Protein AF-A0A371HDY9-F1 (afdb_monomer_lite)

pLDDT: mean 72.33, std 21.99, range [23.41, 97.62]

InterPro domains:
  IPR000073 Alpha/beta hydrolase fold-1 [PF00561] (191-427)
  IPR000073 Alpha/beta hydrolase fold-1 [PF00561] (435-563)
  IPR029058 Alpha/Beta hydrolase fold [G3DSA:3.40.50.1820] (15-157)
  IPR029058 Alpha/Beta hydrolase fold [G3DSA:3.40.50.1820] (188-429)
  IPR029058 Alpha/Beta hydrolase fold [G3DSA:3.40.50.1820] (430-645)
  IPR029058 Alpha/Beta hydrolase fold [SSF53474] (188-427)
  IPR029058 Alpha/Beta hydrolase fold [SSF53474] (428-645)
  IPR045889 Methylesterase/Alpha-hydroxynitrile lyase [PTHR10992] (190-429)

Structure (mmCIF, N/CA/C/O backbone):
data_AF-A0A371HDY9-F1
#
_entry.id   AF-A0A371HDY9-F1
#
loop_
_atom_site.group_PDB
_atom_site.id
_atom_site.type_symbol
_atom_site.label_atom_id
_atom_site.label_alt_id
_atom_site.label_comp_id
_atom_site.label_asym_id
_atom_site.label_entity_id
_atom_site.label_seq_id
_atom_site.pdbx_PDB_ins_code
_atom_site.Cartn_x
_atom_site.Cartn_y
_atom_site.Cartn_z
_atom_site.occupancy
_atom_site.B_iso_or_equiv
_atom_site.auth_seq_id
_atom_site.auth_comp_id
_atom_site.auth_asym_id
_atom_site.auth_atom_id
_atom_site.pdbx_PDB_model_num
ATOM 1 N N . MET A 1 1 ? 12.191 76.074 -16.822 1.00 32.56 1 MET A N 1
ATOM 2 C CA . MET A 1 1 ? 11.056 76.038 -17.768 1.00 32.56 1 MET A CA 1
ATOM 3 C C . MET A 1 1 ? 11.121 74.736 -18.553 1.00 32.56 1 MET A C 1
ATOM 5 O O . MET A 1 1 ? 12.208 74.405 -18.995 1.00 32.56 1 MET A O 1
ATOM 9 N N . SER A 1 2 ? 9.981 74.029 -18.616 1.00 28.22 2 SER A N 1
ATOM 10 C CA . SER A 1 2 ? 9.530 73.026 -19.616 1.00 28.22 2 SER A CA 1
ATOM 11 C C . SER A 1 2 ? 10.531 71.979 -20.138 1.00 28.22 2 SER A C 1
ATOM 13 O O . SER A 1 2 ? 11.488 72.311 -20.821 1.00 28.22 2 SER A O 1
ATOM 15 N N . GLN A 1 3 ? 10.365 70.707 -19.762 1.00 31.72 3 GLN A N 1
ATOM 16 C CA . GLN A 1 3 ? 9.577 69.667 -20.465 1.00 31.72 3 GLN A CA 1
ATOM 17 C C . GLN A 1 3 ? 10.188 69.173 -21.790 1.00 31.72 3 GLN A C 1
ATOM 19 O O . GLN A 1 3 ? 10.302 69.917 -22.754 1.00 31.72 3 GLN A O 1
ATOM 24 N N . GLY A 1 4 ? 10.454 67.865 -21.839 1.00 26.14 4 GLY A N 1
ATOM 25 C CA . GLY A 1 4 ? 10.666 67.083 -23.056 1.00 26.14 4 GLY A CA 1
ATOM 26 C C . GLY A 1 4 ? 10.401 65.612 -22.743 1.00 26.14 4 GLY A C 1
ATOM 27 O O . GLY A 1 4 ? 11.237 64.952 -22.133 1.00 26.14 4 GLY A O 1
ATOM 28 N N . GLY A 1 5 ? 9.192 65.143 -23.058 1.00 25.73 5 GLY A N 1
ATOM 29 C CA . GLY A 1 5 ? 8.731 63.777 -22.824 1.00 25.73 5 GLY A CA 1
ATOM 30 C C . GLY A 1 5 ? 8.851 62.863 -24.049 1.00 25.73 5 GLY A C 1
ATOM 31 O O . GLY A 1 5 ? 8.911 63.328 -25.181 1.00 25.73 5 GLY A O 1
ATOM 32 N N . SER A 1 6 ? 8.807 61.560 -23.743 1.00 30.53 6 SER A N 1
ATOM 33 C CA . SER A 1 6 ? 8.336 60.409 -24.536 1.00 30.53 6 SER A CA 1
ATOM 34 C C . SER A 1 6 ? 8.918 60.137 -25.932 1.00 30.53 6 SER A C 1
ATOM 36 O O . SER A 1 6 ? 8.623 60.860 -26.879 1.00 30.53 6 SER A O 1
ATOM 38 N N . ARG A 1 7 ? 9.559 58.965 -26.073 1.00 25.50 7 ARG A N 1
ATOM 39 C CA . ARG A 1 7 ? 9.168 57.884 -27.009 1.00 25.50 7 ARG A CA 1
ATOM 40 C C . ARG A 1 7 ? 10.034 56.637 -26.766 1.00 25.50 7 ARG A C 1
ATOM 42 O O . ARG A 1 7 ? 11.170 56.563 -27.217 1.00 25.50 7 ARG A O 1
ATOM 49 N N . GLU A 1 8 ? 9.487 55.669 -26.030 1.00 26.86 8 GLU A N 1
ATOM 50 C CA . GLU A 1 8 ? 9.862 54.258 -26.175 1.00 26.86 8 GLU A CA 1
ATOM 51 C C . GLU A 1 8 ? 9.073 53.727 -27.376 1.00 26.86 8 GLU A C 1
ATOM 53 O O . GLU A 1 8 ? 7.891 53.405 -27.254 1.00 26.86 8 GLU A O 1
ATOM 58 N N . ASP A 1 9 ? 9.704 53.709 -28.550 1.00 25.56 9 ASP A N 1
ATOM 59 C CA . ASP A 1 9 ? 9.145 53.042 -29.721 1.00 25.56 9 ASP A CA 1
ATOM 60 C C . ASP A 1 9 ? 9.460 51.541 -29.668 1.00 25.56 9 ASP A C 1
ATOM 62 O O . ASP A 1 9 ? 10.585 51.087 -29.456 1.00 25.56 9 ASP A O 1
ATOM 66 N N . SER A 1 10 ? 8.387 50.782 -29.846 1.00 30.30 10 SER A N 1
ATOM 67 C CA . SER A 1 10 ? 8.260 49.335 -29.855 1.00 30.30 10 SER A CA 1
ATOM 68 C C . SER A 1 10 ? 9.140 48.626 -30.891 1.00 30.30 10 SER A C 1
ATOM 70 O O . SER A 1 10 ? 9.055 48.923 -32.082 1.00 30.30 10 SER A O 1
ATOM 72 N N . VAL A 1 11 ? 9.829 47.560 -30.471 1.00 27.39 11 VAL A N 1
ATOM 73 C CA . VAL A 1 11 ? 10.265 46.465 -31.357 1.00 27.39 11 VAL A CA 1
ATOM 74 C C . VAL A 1 11 ? 9.609 45.167 -30.875 1.00 27.39 11 VAL A C 1
ATOM 76 O O . VAL A 1 11 ? 10.243 44.285 -30.309 1.00 27.39 11 VAL A O 1
ATOM 79 N N . LEU A 1 12 ? 8.291 45.067 -31.065 1.00 29.50 12 LEU A N 1
ATOM 80 C CA . LEU A 1 12 ? 7.568 43.793 -31.047 1.00 29.50 12 LEU A CA 1
ATOM 81 C C . LEU A 1 12 ? 7.334 43.371 -32.499 1.00 29.50 12 LEU A C 1
ATOM 83 O O . LEU A 1 12 ? 6.313 43.691 -33.108 1.00 29.50 12 LEU A O 1
ATOM 87 N N . GLY A 1 13 ? 8.311 42.664 -33.067 1.00 25.36 13 GLY A N 1
ATOM 88 C CA . GLY A 1 13 ? 8.113 41.910 -34.301 1.00 25.36 13 GLY A CA 1
ATOM 89 C C . GLY A 1 13 ? 7.159 40.744 -34.037 1.00 25.36 13 GLY A C 1
ATOM 90 O O . GLY A 1 13 ? 7.421 39.908 -33.176 1.00 25.36 13 GLY A O 1
ATOM 91 N N . ARG A 1 14 ? 6.032 40.707 -34.757 1.00 28.30 14 ARG A N 1
ATOM 92 C CA . ARG A 1 14 ? 5.052 39.610 -34.726 1.00 28.30 14 ARG A CA 1
ATOM 93 C C . ARG A 1 14 ? 5.725 38.297 -35.144 1.00 28.30 14 ARG A C 1
ATOM 95 O O . ARG A 1 14 ? 6.204 38.199 -36.269 1.00 28.30 14 ARG A O 1
ATOM 102 N N . LEU A 1 15 ? 5.700 37.288 -34.274 1.00 28.77 15 LEU A N 1
ATOM 103 C CA . LEU A 1 15 ? 6.049 35.905 -34.612 1.00 28.77 15 LEU A CA 1
ATOM 104 C C . LEU A 1 15 ? 4.766 35.098 -34.863 1.00 28.77 15 LEU A C 1
ATOM 106 O O . LEU A 1 15 ? 3.784 35.223 -34.133 1.00 28.77 15 LEU A O 1
ATOM 110 N N . SER A 1 16 ? 4.769 34.304 -35.932 1.00 24.91 16 SER A N 1
ATOM 111 C CA . SER A 1 16 ? 3.681 33.423 -36.363 1.00 24.91 16 SER A CA 1
ATOM 112 C C . SER A 1 16 ? 3.573 32.163 -35.481 1.00 24.91 16 SER A C 1
ATOM 114 O O . SER A 1 16 ? 4.582 31.685 -34.958 1.00 24.91 16 SER A O 1
ATOM 116 N N . PRO A 1 17 ? 2.369 31.580 -35.310 1.00 27.88 17 PRO A N 1
ATOM 117 C CA . PRO A 1 17 ? 2.188 30.397 -34.477 1.00 27.88 17 PRO A CA 1
ATOM 118 C C . PRO A 1 17 ? 2.701 29.160 -35.224 1.00 27.88 17 PRO A C 1
ATOM 120 O O . PRO A 1 17 ? 2.067 28.690 -36.166 1.00 27.88 17 PRO A O 1
ATOM 123 N N . GLY A 1 18 ? 3.868 28.644 -34.826 1.00 28.34 18 GLY A N 1
ATOM 124 C CA . GLY A 1 18 ? 4.423 27.432 -35.442 1.00 28.34 18 GLY A CA 1
ATOM 125 C C . GLY A 1 18 ? 5.885 27.079 -35.155 1.00 28.34 18 GLY A C 1
ATOM 126 O O . GLY A 1 18 ? 6.317 26.011 -35.576 1.00 28.34 18 GLY A O 1
ATOM 127 N N . GLN A 1 19 ? 6.658 27.900 -34.439 1.00 26.42 19 GLN A N 1
ATOM 128 C CA . GLN A 1 19 ? 8.048 27.578 -34.087 1.00 26.42 19 GLN A CA 1
ATOM 129 C C . GLN A 1 19 ? 8.358 28.016 -32.651 1.00 26.42 19 GLN A C 1
ATOM 131 O O . GLN A 1 19 ? 8.413 29.206 -32.368 1.00 26.42 19 GLN A O 1
ATOM 136 N N . PHE A 1 20 ? 8.600 27.060 -31.753 1.00 25.06 20 PHE A N 1
ATOM 137 C CA . PHE A 1 20 ? 9.231 27.316 -30.456 1.00 25.06 20 PHE A CA 1
ATOM 138 C C . PHE A 1 20 ? 10.415 26.361 -30.296 1.00 25.06 20 PHE A C 1
ATOM 140 O O . PHE A 1 20 ? 10.247 25.182 -29.994 1.00 25.06 20 PHE A O 1
ATOM 147 N N . TRP A 1 21 ? 11.614 26.889 -30.542 1.00 24.66 21 TRP A N 1
ATOM 148 C CA . TRP A 1 21 ? 12.887 26.316 -30.111 1.00 24.66 21 TRP A CA 1
ATOM 149 C C . TRP A 1 21 ? 13.382 27.114 -28.905 1.00 24.66 21 TRP A C 1
ATOM 151 O O . TRP A 1 21 ? 13.125 28.313 -28.813 1.00 24.66 21 TRP A O 1
ATOM 161 N N . GLY A 1 22 ? 14.061 26.437 -27.977 1.00 26.69 22 GLY A N 1
ATOM 162 C CA . GLY A 1 22 ? 14.585 27.037 -26.756 1.00 26.69 22 GLY A CA 1
ATOM 163 C C . GLY A 1 22 ? 15.480 28.241 -27.037 1.00 26.69 22 GLY A C 1
ATOM 164 O O . GLY A 1 22 ? 16.452 28.144 -27.783 1.00 26.69 22 GLY A O 1
ATOM 165 N N . THR A 1 23 ? 15.166 29.360 -26.396 1.00 23.91 23 THR A N 1
ATOM 166 C CA . THR A 1 23 ? 16.045 30.525 -26.346 1.00 23.91 23 THR A CA 1
ATOM 167 C C . THR A 1 23 ? 16.699 30.574 -24.974 1.00 23.91 23 THR A C 1
ATOM 169 O O . THR A 1 23 ? 16.024 30.694 -23.952 1.00 23.91 23 THR A O 1
ATOM 172 N N . THR A 1 24 ? 18.026 30.492 -24.946 1.00 25.64 24 THR A N 1
ATOM 173 C CA . THR A 1 24 ? 18.838 30.870 -23.787 1.00 25.64 24 THR A CA 1
ATOM 174 C C . THR A 1 24 ? 18.647 32.368 -23.549 1.00 25.64 24 THR A C 1
ATOM 176 O O . THR A 1 24 ? 19.017 33.168 -24.405 1.00 25.64 24 THR A O 1
ATOM 179 N N . ILE A 1 25 ? 18.065 32.767 -22.416 1.00 25.47 25 ILE A N 1
ATOM 180 C CA . ILE A 1 25 ? 18.043 34.174 -21.992 1.00 25.47 25 ILE A CA 1
ATOM 181 C C . ILE A 1 25 ? 19.148 34.362 -20.951 1.00 25.47 25 ILE A C 1
ATOM 183 O O . ILE A 1 25 ? 19.088 33.800 -19.857 1.00 25.47 25 ILE A O 1
ATOM 187 N N . GLU A 1 26 ? 20.172 35.145 -21.291 1.00 23.80 26 GLU A N 1
ATOM 188 C CA . GLU A 1 26 ? 21.211 35.559 -20.349 1.00 23.80 26 GLU A CA 1
ATOM 189 C C . GLU A 1 26 ? 20.652 36.578 -19.344 1.00 23.80 26 GLU A C 1
ATOM 191 O O . GLU A 1 26 ? 20.355 37.717 -19.700 1.00 23.80 26 GLU A O 1
ATOM 196 N N . PHE A 1 27 ? 20.574 36.218 -18.060 1.00 24.89 27 PHE A N 1
ATOM 197 C CA . PHE A 1 27 ? 20.428 37.208 -16.991 1.00 24.89 27 PHE A CA 1
ATOM 198 C C . PHE A 1 27 ? 21.809 37.629 -16.478 1.00 24.89 27 PHE A C 1
ATOM 200 O O . PHE A 1 27 ? 22.525 36.862 -15.832 1.00 24.89 27 PHE A O 1
ATOM 207 N N . HIS A 1 28 ? 22.180 38.881 -16.739 1.00 23.41 28 HIS A N 1
ATOM 208 C CA . HIS A 1 28 ? 23.356 39.519 -16.150 1.00 23.41 28 HIS A CA 1
ATOM 209 C C . HIS A 1 28 ? 23.063 39.945 -14.700 1.00 23.41 28 HIS A C 1
ATOM 211 O O . HIS A 1 28 ? 22.724 41.094 -14.420 1.00 23.41 28 HIS A O 1
ATOM 217 N N . LEU A 1 29 ? 23.197 39.013 -13.754 1.00 26.94 29 LEU A N 1
ATOM 218 C CA . LEU A 1 29 ? 23.379 39.352 -12.341 1.00 26.94 29 LEU A CA 1
ATOM 219 C C . LEU A 1 29 ? 24.858 39.714 -12.106 1.00 26.94 29 LEU A C 1
ATOM 221 O O . LEU A 1 29 ? 25.728 39.024 -12.624 1.00 26.94 29 LEU A O 1
ATOM 225 N N . PRO A 1 30 ? 25.211 40.712 -11.276 1.00 26.45 30 PRO A N 1
ATOM 226 C CA . PRO A 1 30 ? 26.617 41.078 -11.029 1.00 26.45 30 PRO A CA 1
ATOM 227 C C . PRO A 1 30 ? 27.499 39.924 -10.501 1.00 26.45 30 PRO A C 1
ATOM 229 O O . PRO A 1 30 ? 28.721 39.974 -10.617 1.00 26.45 30 PRO A O 1
ATOM 232 N N . VAL A 1 31 ? 26.882 38.869 -9.954 1.00 31.75 31 VAL A N 1
ATOM 233 C CA . VAL A 1 31 ? 27.540 37.663 -9.421 1.00 31.75 31 VAL A CA 1
ATOM 234 C C . VAL A 1 31 ? 27.911 36.647 -10.520 1.00 31.75 31 VAL A C 1
ATOM 236 O O . VAL A 1 31 ? 28.817 35.839 -10.325 1.00 31.75 31 VAL A O 1
ATOM 239 N N . THR A 1 32 ? 27.298 36.693 -11.710 1.00 32.31 32 THR A N 1
ATOM 240 C CA . THR A 1 32 ? 27.532 35.685 -12.767 1.00 32.31 32 THR A CA 1
ATOM 241 C C . THR A 1 32 ? 28.867 35.844 -13.498 1.00 32.31 32 THR A C 1
ATOM 243 O O . THR A 1 32 ? 29.298 34.911 -14.170 1.00 32.31 32 THR A O 1
ATOM 246 N N . ARG A 1 33 ? 29.597 36.957 -13.309 1.00 29.50 33 ARG A N 1
ATOM 247 C CA . ARG A 1 33 ? 30.926 37.163 -13.922 1.00 29.50 33 ARG A CA 1
ATOM 248 C C . ARG A 1 33 ? 32.041 36.280 -13.350 1.00 29.50 33 ARG A C 1
ATOM 250 O O . ARG A 1 33 ? 33.036 36.090 -14.037 1.00 29.50 33 ARG A O 1
ATOM 257 N N . ARG A 1 34 ? 31.901 35.740 -12.129 1.00 33.84 34 ARG A N 1
ATOM 258 C CA . ARG A 1 34 ? 32.898 34.826 -11.521 1.00 33.84 34 ARG A CA 1
ATOM 259 C C . ARG A 1 34 ? 32.495 33.348 -11.533 1.00 33.84 34 ARG A C 1
ATOM 261 O O . ARG A 1 34 ? 33.323 32.512 -11.204 1.00 33.84 34 ARG A O 1
ATOM 268 N N . LEU A 1 35 ? 31.257 33.025 -11.918 1.00 35.84 35 LEU A N 1
ATOM 269 C CA . LEU A 1 35 ? 30.706 31.662 -11.855 1.00 35.84 35 LEU A CA 1
ATOM 270 C C . LEU A 1 35 ? 30.869 30.840 -13.146 1.00 35.84 35 LEU A C 1
ATOM 272 O O . LEU A 1 35 ? 30.429 29.700 -13.168 1.00 35.84 35 LEU A O 1
ATOM 276 N N . GLY A 1 36 ? 31.488 31.384 -14.202 1.00 28.81 36 GLY A N 1
ATOM 277 C CA . GLY A 1 36 ? 31.866 3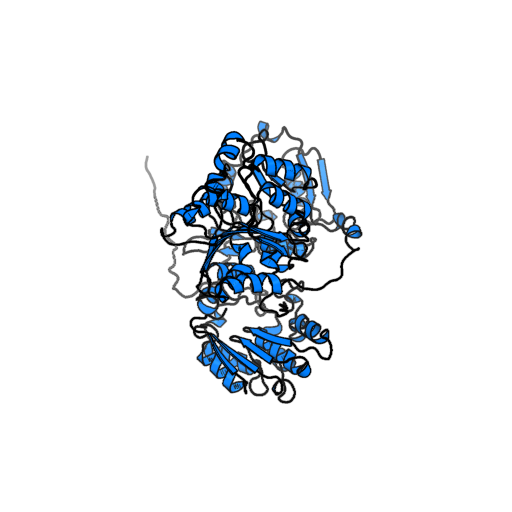0.622 -15.403 1.00 28.81 36 GLY A CA 1
ATOM 278 C C . GLY A 1 36 ? 30.731 29.805 -16.050 1.00 28.81 36 GLY A C 1
ATOM 279 O O . GLY A 1 36 ? 30.695 28.594 -15.906 1.00 28.81 36 GLY A O 1
ATOM 280 N N . SER A 1 37 ? 29.859 30.473 -16.816 1.00 31.70 37 SER A N 1
ATOM 281 C CA . SER A 1 37 ? 28.933 29.941 -17.851 1.00 31.70 37 SER A CA 1
ATOM 282 C C . SER A 1 37 ? 27.941 28.789 -17.532 1.00 31.70 37 SER A C 1
ATOM 284 O O . SER A 1 37 ? 28.303 27.690 -17.127 1.00 31.70 37 SER A O 1
ATOM 286 N N . THR A 1 38 ? 26.675 29.057 -17.909 1.00 35.19 38 THR A N 1
ATOM 287 C CA . THR A 1 38 ? 25.494 28.175 -18.112 1.00 35.19 38 THR A CA 1
ATOM 288 C C . THR A 1 38 ? 24.973 27.361 -16.918 1.00 35.19 38 THR A C 1
ATOM 290 O O . THR A 1 38 ? 25.378 26.230 -16.674 1.00 35.19 38 THR A O 1
ATOM 293 N N . LEU A 1 39 ? 23.971 27.919 -16.227 1.00 38.28 39 LEU A N 1
ATOM 294 C CA . LEU A 1 39 ? 23.053 27.168 -15.364 1.00 38.28 39 LEU A CA 1
ATOM 295 C C . LEU A 1 39 ? 22.037 26.419 -16.246 1.00 38.28 39 LEU A C 1
ATOM 297 O O . LEU A 1 39 ? 21.206 27.059 -16.887 1.00 38.28 39 LEU A O 1
ATOM 301 N N . GLU A 1 40 ? 22.057 25.085 -16.257 1.00 37.09 40 GLU A N 1
ATOM 302 C CA . GLU A 1 40 ? 20.899 24.307 -16.716 1.00 37.09 40 GLU A CA 1
ATOM 303 C C . GLU A 1 40 ? 19.769 24.452 -15.686 1.00 37.09 40 GLU A C 1
ATOM 305 O O . GLU A 1 40 ? 19.807 23.858 -14.606 1.00 37.09 40 GLU A O 1
ATOM 310 N N . GLN A 1 41 ? 18.769 25.273 -16.007 1.00 38.34 41 GLN A N 1
ATOM 311 C CA . GLN A 1 41 ? 17.537 25.408 -15.231 1.00 38.34 41 GLN A CA 1
ATOM 312 C C . GLN A 1 41 ? 16.396 24.709 -15.970 1.00 38.34 41 GLN A C 1
ATOM 314 O O . GLN A 1 41 ? 16.209 24.909 -17.169 1.00 38.34 41 GLN A O 1
ATOM 319 N N . GLN A 1 42 ? 15.612 23.905 -15.254 1.00 33.09 42 GLN A N 1
ATOM 320 C CA . GLN A 1 42 ? 14.318 23.444 -15.755 1.00 33.09 42 GLN A CA 1
ATOM 321 C C . GLN A 1 42 ? 13.266 24.501 -15.426 1.00 33.09 42 GLN A C 1
ATOM 323 O O . GLN A 1 42 ? 13.098 24.837 -14.254 1.00 33.09 42 GLN A O 1
ATOM 328 N N . TYR A 1 43 ? 12.567 25.013 -16.440 1.00 35.22 43 TYR A N 1
ATOM 329 C CA . TYR A 1 43 ? 11.436 25.923 -16.260 1.00 35.22 43 TYR A CA 1
ATOM 330 C C . TYR A 1 43 ? 10.114 25.178 -16.419 1.00 35.22 43 TYR A C 1
ATOM 332 O O . TYR A 1 43 ? 9.925 24.447 -17.390 1.00 35.22 43 TYR A O 1
ATOM 340 N N . PHE A 1 44 ? 9.174 25.421 -15.507 1.00 32.78 44 PHE A N 1
ATOM 341 C CA . PHE A 1 44 ? 7.774 25.040 -15.692 1.00 32.78 44 PHE A CA 1
ATOM 342 C C . PHE A 1 44 ? 6.986 26.289 -16.104 1.00 32.78 44 PHE A C 1
ATOM 344 O O . PHE A 1 44 ? 6.940 27.268 -15.354 1.00 32.78 44 PHE A O 1
ATOM 351 N N . ILE A 1 45 ? 6.398 26.270 -17.305 1.00 32.38 45 ILE A N 1
ATOM 352 C CA . ILE A 1 45 ? 5.508 27.328 -17.800 1.00 32.38 45 ILE A CA 1
ATOM 353 C C . ILE A 1 45 ? 4.074 26.800 -17.715 1.00 32.38 45 ILE A C 1
ATOM 355 O O . ILE A 1 45 ? 3.719 25.848 -18.406 1.00 32.38 45 ILE A O 1
ATOM 359 N N . LEU A 1 46 ? 3.265 27.419 -16.858 1.00 27.58 46 LEU A N 1
ATOM 360 C CA . LEU A 1 46 ? 1.808 27.302 -16.853 1.00 27.58 46 LEU A CA 1
ATOM 361 C C . LEU A 1 46 ? 1.276 28.632 -17.398 1.00 27.58 46 LEU A C 1
ATOM 363 O O . LEU A 1 46 ? 1.404 29.648 -16.726 1.00 27.58 46 LEU A O 1
ATOM 367 N N . ASP A 1 47 ? 0.756 28.588 -18.627 1.00 30.34 47 ASP A N 1
ATOM 368 C CA . ASP A 1 47 ? 0.158 29.679 -19.413 1.00 30.34 47 ASP A CA 1
ATOM 369 C C . ASP A 1 47 ? 1.017 30.921 -19.698 1.00 30.34 47 ASP A C 1
ATOM 371 O O . ASP A 1 47 ? 1.273 31.721 -18.811 1.00 30.34 47 ASP A O 1
ATOM 375 N N . ASN A 1 48 ? 1.365 31.099 -20.985 1.00 36.16 48 ASN A N 1
ATOM 376 C CA . ASN A 1 48 ? 1.675 32.322 -21.763 1.00 36.16 48 ASN A CA 1
ATOM 377 C C . ASN A 1 48 ? 2.274 33.588 -21.099 1.00 36.16 48 ASN A C 1
ATOM 379 O O . ASN A 1 48 ? 2.298 34.641 -21.728 1.00 36.16 48 ASN A O 1
ATOM 383 N N . ASN A 1 49 ? 2.837 33.511 -19.901 1.00 32.69 49 ASN A N 1
ATOM 384 C CA . ASN A 1 49 ? 3.588 34.557 -19.221 1.00 32.69 49 ASN A CA 1
ATOM 385 C C . ASN A 1 49 ? 4.785 33.934 -18.477 1.00 32.69 49 ASN A C 1
ATOM 387 O O . ASN A 1 49 ? 4.832 32.728 -18.248 1.00 32.69 49 ASN A O 1
ATOM 391 N N . ALA A 1 50 ? 5.781 34.777 -18.186 1.00 34.00 50 ALA A N 1
ATOM 392 C CA . ALA A 1 50 ? 7.142 34.459 -17.730 1.00 34.00 50 ALA A CA 1
ATOM 393 C C . ALA A 1 50 ? 7.296 33.243 -16.775 1.00 34.00 50 ALA A C 1
ATOM 395 O O . ALA A 1 50 ? 6.440 33.021 -15.922 1.00 34.00 50 ALA A O 1
ATOM 396 N N . PRO A 1 51 ? 8.416 32.487 -16.855 1.00 35.00 51 PRO A N 1
ATOM 397 C CA . PRO A 1 51 ? 8.607 31.244 -16.102 1.00 35.00 51 PRO A CA 1
ATOM 398 C C . PRO A 1 51 ? 8.521 31.451 -14.579 1.00 35.00 51 PRO A C 1
ATOM 400 O O . PRO A 1 51 ? 9.230 32.287 -14.021 1.00 35.00 51 PRO A O 1
ATOM 403 N N . ILE A 1 52 ? 7.669 30.662 -13.907 1.00 36.06 52 ILE A N 1
ATOM 404 C CA . ILE A 1 52 ? 7.347 30.826 -12.474 1.00 36.06 52 ILE A CA 1
ATOM 405 C C . ILE A 1 52 ? 8.132 29.847 -11.576 1.00 36.06 52 ILE A C 1
ATOM 407 O O . ILE A 1 52 ? 8.362 30.156 -10.411 1.00 36.06 52 ILE A O 1
ATOM 411 N N . LEU A 1 53 ? 8.602 28.694 -12.071 1.00 34.56 53 LEU A N 1
ATOM 412 C CA . LEU A 1 53 ? 9.365 27.716 -11.272 1.00 34.56 53 LEU A CA 1
ATOM 413 C C . LEU A 1 53 ? 10.698 27.354 -11.939 1.00 34.56 53 LEU A C 1
ATOM 415 O O . LEU A 1 53 ? 10.699 26.991 -13.114 1.00 34.56 53 LEU A O 1
ATOM 419 N N . SER A 1 54 ? 11.798 27.373 -11.171 1.00 41.41 54 SER A N 1
ATOM 420 C CA . SER A 1 54 ? 13.095 26.799 -11.558 1.00 41.41 54 SER A CA 1
ATOM 421 C C . SER A 1 54 ? 13.514 25.669 -10.607 1.00 41.41 54 SER A C 1
ATOM 423 O O . SER A 1 54 ? 13.525 25.840 -9.387 1.00 41.41 54 SER A O 1
ATOM 425 N N . SER A 1 55 ? 13.849 24.493 -11.142 1.00 43.88 55 SER A N 1
ATOM 426 C CA . SER A 1 55 ? 14.481 23.395 -10.389 1.00 43.88 55 SER A CA 1
ATOM 427 C C . SER A 1 55 ? 15.903 23.136 -10.889 1.00 43.88 55 SER A C 1
ATOM 429 O O . SER A 1 55 ? 16.243 23.419 -12.041 1.00 43.88 55 SER A O 1
ATOM 431 N N . LEU A 1 56 ? 16.749 22.608 -9.999 1.00 50.22 56 LEU A N 1
ATOM 432 C CA . LEU A 1 56 ? 18.110 22.190 -10.333 1.00 50.22 56 LEU A CA 1
ATOM 433 C C . LEU A 1 56 ? 18.059 20.849 -11.077 1.00 50.22 56 LEU A C 1
ATOM 435 O O . LEU A 1 56 ? 17.471 19.888 -10.581 1.00 50.22 56 LEU A O 1
ATOM 439 N N . GLY A 1 57 ? 18.661 20.788 -12.266 1.00 48.56 57 GLY A N 1
ATOM 440 C CA . GLY A 1 57 ? 18.684 19.580 -13.092 1.00 48.56 57 GLY A CA 1
ATOM 441 C C . GLY A 1 57 ? 19.528 18.442 -12.501 1.00 48.56 57 GLY A C 1
ATOM 442 O O . GLY A 1 57 ? 20.435 18.662 -11.700 1.00 48.56 57 GLY A O 1
ATOM 443 N N . VAL A 1 58 ? 19.269 17.207 -12.942 1.00 49.19 58 VAL A N 1
ATOM 444 C CA . VAL A 1 58 ? 19.974 15.993 -12.470 1.00 49.19 58 VAL A CA 1
ATOM 445 C C . VAL A 1 58 ? 21.479 16.068 -12.710 1.00 49.19 58 VAL A C 1
ATOM 447 O O . VAL A 1 58 ? 22.262 15.785 -11.808 1.00 49.19 58 VAL A O 1
ATOM 450 N N . GLN A 1 59 ? 21.890 16.484 -13.910 1.00 50.47 59 GLN A N 1
ATOM 451 C CA . GLN A 1 59 ? 23.305 16.633 -14.258 1.00 50.47 59 GLN A CA 1
ATOM 452 C C . GLN A 1 59 ? 23.969 17.752 -13.456 1.00 50.47 59 GLN A C 1
ATOM 454 O O . GLN A 1 59 ? 25.127 17.619 -13.063 1.00 50.47 59 GLN A O 1
ATOM 459 N N . PHE A 1 60 ? 23.228 18.816 -13.143 1.00 57.34 60 PHE A N 1
ATOM 460 C CA . PHE A 1 60 ? 23.707 19.890 -12.282 1.00 57.34 60 PHE A CA 1
ATOM 461 C C . PHE A 1 60 ? 23.959 19.390 -10.853 1.00 57.34 60 PHE A C 1
ATOM 463 O O . PHE A 1 60 ? 25.055 19.572 -10.329 1.00 57.34 60 PHE A O 1
ATOM 470 N N . LEU A 1 61 ? 22.995 18.687 -10.248 1.00 59.75 61 LEU A N 1
ATOM 471 C CA . LEU A 1 61 ? 23.162 18.089 -8.919 1.00 59.75 61 LEU A CA 1
ATOM 472 C C . LEU A 1 61 ? 24.332 17.095 -8.901 1.00 59.75 61 LEU A C 1
ATOM 474 O O . LEU A 1 61 ? 25.195 17.187 -8.032 1.00 59.75 61 LEU A O 1
ATOM 478 N N . ALA A 1 62 ? 24.398 16.199 -9.887 1.00 60.66 62 ALA A N 1
ATOM 479 C CA . ALA A 1 62 ? 25.424 15.163 -9.972 1.00 60.66 62 ALA A CA 1
ATOM 480 C C . ALA A 1 62 ? 26.843 15.724 -10.156 1.00 60.66 62 ALA A C 1
ATOM 482 O O . ALA A 1 62 ? 27.775 15.236 -9.531 1.00 60.66 62 ALA A O 1
ATOM 483 N N . SER A 1 63 ? 27.022 16.744 -11.000 1.00 64.56 63 SER A N 1
ATOM 484 C CA . SER A 1 63 ? 28.351 17.276 -11.342 1.00 64.56 63 SER A CA 1
ATOM 485 C C . SER A 1 63 ? 28.835 18.408 -10.435 1.00 64.56 63 SER A C 1
ATOM 487 O O . SER A 1 63 ? 30.047 18.631 -10.334 1.00 64.56 63 SER A O 1
ATOM 489 N N . ARG A 1 64 ? 27.913 19.146 -9.801 1.00 66.94 64 ARG A N 1
ATOM 490 C CA . ARG A 1 64 ? 28.241 20.345 -9.015 1.00 66.94 64 ARG A CA 1
ATOM 491 C C . ARG A 1 64 ? 28.064 20.174 -7.510 1.00 66.94 64 ARG A C 1
ATOM 493 O O . ARG A 1 64 ? 28.791 20.824 -6.764 1.00 66.94 64 ARG A O 1
ATOM 500 N N . MET A 1 65 ? 27.120 19.336 -7.072 1.00 71.50 65 MET A N 1
ATOM 501 C CA . MET A 1 65 ? 26.770 19.213 -5.652 1.00 71.50 65 MET A CA 1
ATOM 502 C C . MET A 1 65 ? 27.061 17.840 -5.033 1.00 71.50 65 MET A C 1
ATOM 504 O O . MET A 1 65 ? 27.382 17.789 -3.851 1.00 71.50 65 MET A O 1
ATOM 508 N N . TYR A 1 66 ? 26.929 16.756 -5.802 1.00 77.00 66 TYR A N 1
ATOM 509 C CA . TYR A 1 66 ? 26.992 15.363 -5.331 1.00 77.00 66 TYR A CA 1
ATOM 510 C C . TYR A 1 66 ? 28.090 14.538 -6.024 1.00 77.00 66 TYR A C 1
ATOM 512 O O . TYR A 1 66 ? 28.050 13.310 -6.015 1.00 77.00 66 TYR A O 1
ATOM 520 N N . GLN A 1 67 ? 29.068 15.187 -6.652 1.00 75.50 67 GLN A N 1
ATOM 521 C CA . GLN A 1 67 ? 30.095 14.542 -7.474 1.00 75.50 67 GLN A CA 1
ATOM 522 C C . GLN A 1 67 ? 31.024 13.602 -6.691 1.00 75.50 67 GLN A C 1
ATOM 524 O O . GLN A 1 67 ? 31.694 12.774 -7.305 1.00 75.50 67 GLN A O 1
ATOM 529 N N . LEU A 1 68 ? 31.076 13.720 -5.359 1.00 74.69 68 LEU A N 1
ATOM 530 C CA . LEU A 1 68 ? 31.817 12.816 -4.468 1.00 74.69 68 LEU A CA 1
ATOM 531 C C . LEU A 1 68 ? 30.892 12.066 -3.495 1.00 74.69 68 LEU A C 1
ATOM 533 O O . LEU A 1 68 ? 31.368 11.323 -2.632 1.00 74.69 68 LEU A O 1
ATOM 537 N N . SER A 1 69 ? 29.580 12.256 -3.632 1.00 72.38 69 SER A N 1
ATOM 538 C CA . SER A 1 69 ? 28.552 11.638 -2.810 1.00 72.38 69 SER A CA 1
ATOM 539 C C . SER A 1 69 ? 28.111 10.301 -3.413 1.00 72.38 69 SER A C 1
ATOM 541 O O . SER A 1 69 ? 28.107 10.139 -4.636 1.00 72.38 69 SER A O 1
ATOM 543 N N . PRO A 1 70 ? 27.683 9.331 -2.585 1.00 65.25 70 PRO A N 1
ATOM 544 C CA . PRO A 1 70 ? 27.129 8.076 -3.076 1.00 65.25 70 PRO A CA 1
ATOM 545 C C . PRO A 1 70 ? 25.935 8.297 -4.012 1.00 65.25 70 PRO A C 1
ATOM 547 O O . PRO A 1 70 ? 25.119 9.204 -3.818 1.00 65.25 70 PRO A O 1
ATOM 550 N N . SER A 1 71 ? 25.795 7.426 -5.009 1.00 56.94 71 SER A N 1
ATOM 551 C CA . SER A 1 71 ? 24.712 7.512 -5.996 1.00 56.94 71 SER A CA 1
ATOM 552 C C . SER A 1 71 ? 23.314 7.446 -5.366 1.00 56.94 71 SER A C 1
ATOM 554 O O . SER A 1 71 ? 22.376 8.059 -5.870 1.00 56.94 71 SER A O 1
ATOM 556 N N . GLU A 1 72 ? 23.174 6.778 -4.220 1.00 52.78 72 GLU A N 1
ATOM 557 C CA . GLU A 1 72 ? 21.942 6.697 -3.438 1.00 52.78 72 GLU A CA 1
ATOM 558 C C . GLU A 1 72 ? 21.553 8.059 -2.859 1.00 52.78 72 GLU A C 1
ATOM 560 O O . GLU A 1 72 ? 20.375 8.404 -2.805 1.00 52.78 72 GLU A O 1
ATOM 565 N N . ASP A 1 73 ? 22.539 8.861 -2.457 1.00 56.38 73 ASP A N 1
ATOM 566 C CA . ASP A 1 73 ? 22.324 10.197 -1.915 1.00 56.38 73 ASP A CA 1
ATOM 567 C C . ASP A 1 73 ? 21.974 11.212 -3.002 1.00 56.38 73 ASP A C 1
ATOM 569 O O . ASP A 1 73 ? 21.130 12.078 -2.762 1.00 56.38 73 ASP A O 1
ATOM 573 N N . LEU A 1 74 ? 22.563 11.070 -4.192 1.00 55.12 74 LEU A N 1
ATOM 574 C CA . LEU A 1 74 ? 22.165 11.800 -5.396 1.00 55.12 74 LEU A CA 1
ATOM 575 C C . LEU A 1 74 ? 20.750 11.403 -5.845 1.00 55.12 74 LEU A C 1
ATOM 577 O O . LEU A 1 74 ? 19.945 12.268 -6.182 1.00 55.12 74 LEU A O 1
ATOM 581 N N . THR A 1 75 ? 20.418 10.112 -5.799 1.00 52.31 75 THR A N 1
ATOM 582 C CA . THR A 1 75 ? 19.082 9.590 -6.136 1.00 52.31 75 THR A CA 1
ATOM 583 C C . THR A 1 75 ? 18.031 10.111 -5.158 1.00 52.31 75 THR A C 1
ATOM 585 O O . THR A 1 75 ? 16.968 10.588 -5.559 1.00 52.31 75 THR A O 1
ATOM 588 N N . LEU A 1 76 ? 18.350 10.101 -3.864 1.00 52.25 76 LEU A N 1
ATOM 589 C CA . LEU A 1 76 ? 17.508 10.691 -2.834 1.00 52.25 76 LEU A CA 1
ATOM 590 C C . LEU A 1 76 ? 17.356 12.203 -3.046 1.00 52.25 76 LEU A C 1
ATOM 592 O O . LEU A 1 76 ? 16.239 12.712 -3.011 1.00 52.25 76 LEU A O 1
ATOM 596 N N . ALA A 1 77 ? 18.448 12.924 -3.313 1.00 53.69 77 ALA A N 1
ATOM 597 C CA . ALA A 1 77 ? 18.398 14.352 -3.607 1.00 53.69 77 ALA A CA 1
ATOM 598 C C . ALA A 1 77 ? 17.509 14.643 -4.819 1.00 53.69 77 ALA A C 1
ATOM 600 O O . ALA A 1 77 ? 16.662 15.526 -4.746 1.00 53.69 77 ALA A O 1
ATOM 601 N N . PHE A 1 78 ? 17.615 13.851 -5.884 1.00 56.16 78 PHE A N 1
ATOM 602 C CA . PHE A 1 78 ? 16.742 13.963 -7.046 1.00 56.16 78 PHE A CA 1
ATOM 603 C C . PHE A 1 78 ? 15.257 13.815 -6.679 1.00 56.16 78 PHE A C 1
ATOM 605 O O . PHE A 1 78 ? 14.438 14.621 -7.108 1.00 56.16 78 PHE A O 1
ATOM 612 N N . SER A 1 79 ? 14.911 12.850 -5.823 1.00 44.06 79 SER A N 1
ATOM 613 C CA . SER A 1 79 ? 13.521 12.645 -5.384 1.00 44.06 79 SER A CA 1
ATOM 614 C C . SER A 1 79 ? 12.981 13.752 -4.457 1.00 44.06 79 SER A C 1
ATOM 616 O O . SER A 1 79 ? 11.769 13.983 -4.372 1.00 44.06 79 SER A O 1
ATOM 618 N N . LEU A 1 80 ? 13.871 14.464 -3.756 1.00 49.41 80 LEU A N 1
ATOM 619 C CA . LEU A 1 80 ? 13.511 15.414 -2.700 1.00 49.41 80 LEU A CA 1
ATOM 620 C C . LEU A 1 80 ? 13.680 16.887 -3.083 1.00 49.41 80 LEU A C 1
ATOM 622 O O . LEU A 1 80 ? 13.035 17.736 -2.468 1.00 49.41 80 LEU A O 1
ATOM 626 N N . VAL A 1 81 ? 14.518 17.218 -4.070 1.00 51.88 81 VAL A N 1
ATOM 627 C CA . VAL A 1 81 ? 14.736 18.605 -4.499 1.00 51.88 81 VAL A CA 1
ATOM 628 C C . VAL A 1 81 ? 13.425 19.173 -5.044 1.00 51.88 81 VAL A C 1
ATOM 630 O O . VAL A 1 81 ? 12.734 18.572 -5.865 1.00 51.88 81 VAL A O 1
ATOM 633 N N . ARG A 1 82 ? 13.048 20.339 -4.521 1.00 46.78 82 ARG A N 1
ATOM 634 C CA . ARG A 1 82 ? 11.871 21.102 -4.943 1.00 46.78 82 ARG A CA 1
ATOM 635 C C . ARG A 1 82 ? 12.328 22.352 -5.682 1.00 46.78 82 ARG A C 1
ATOM 637 O O . ARG A 1 82 ? 13.482 22.762 -5.562 1.00 46.78 82 ARG A O 1
ATOM 644 N N . ALA A 1 83 ? 11.422 22.941 -6.457 1.00 44.75 83 ALA A N 1
ATOM 645 C CA . ALA A 1 83 ? 11.706 24.185 -7.154 1.00 44.75 83 ALA A CA 1
ATOM 646 C C . ALA A 1 83 ? 12.108 25.291 -6.170 1.00 44.75 83 ALA A C 1
ATOM 648 O O . ALA A 1 83 ? 11.579 25.385 -5.058 1.00 44.75 83 ALA A O 1
ATOM 649 N N . LEU A 1 84 ? 13.054 26.122 -6.595 1.00 44.28 84 LEU A N 1
ATOM 650 C CA . LEU A 1 84 ? 13.500 27.268 -5.826 1.00 44.28 84 LEU A CA 1
ATOM 651 C C . LEU A 1 84 ? 12.388 28.329 -5.779 1.00 44.28 84 LEU A C 1
ATOM 653 O O . LEU A 1 84 ? 11.723 28.566 -6.792 1.00 44.28 84 LEU A O 1
ATOM 657 N N . PRO A 1 85 ? 12.180 28.994 -4.627 1.00 41.91 85 PRO A N 1
ATOM 658 C CA . PRO A 1 85 ? 11.209 30.071 -4.522 1.00 41.91 85 PRO A CA 1
ATOM 659 C C . PRO A 1 85 ? 11.475 31.199 -5.539 1.00 41.91 85 PRO A C 1
ATOM 661 O O . PRO A 1 85 ? 12.618 31.658 -5.646 1.00 41.91 85 PRO A O 1
ATOM 664 N N . PRO A 1 86 ? 10.440 31.736 -6.216 1.00 44.59 86 PRO A N 1
ATOM 665 C CA . PRO A 1 86 ? 10.607 32.735 -7.278 1.00 44.59 86 PRO A CA 1
ATOM 666 C C . PRO A 1 86 ? 11.275 34.034 -6.812 1.00 44.59 86 PRO A C 1
ATOM 668 O O . PRO A 1 86 ? 11.902 34.729 -7.605 1.00 44.59 86 PRO A O 1
ATOM 671 N N . PHE A 1 87 ? 11.177 34.372 -5.520 1.00 50.97 87 PHE A N 1
ATOM 672 C CA . PHE A 1 87 ? 11.743 35.608 -4.975 1.00 50.97 87 PHE A CA 1
ATOM 673 C C . PHE A 1 87 ? 13.279 35.654 -5.032 1.00 50.97 87 PHE A C 1
ATOM 675 O O . PHE A 1 87 ? 13.849 36.743 -4.986 1.00 50.97 87 PHE A O 1
ATOM 682 N N . LEU A 1 88 ? 13.949 34.500 -5.161 1.00 40.72 88 LEU A N 1
ATOM 683 C CA . LEU A 1 88 ? 15.410 34.415 -5.243 1.00 40.72 88 LEU A CA 1
ATOM 684 C C . LEU A 1 88 ? 15.985 35.062 -6.516 1.00 40.72 88 LEU A C 1
ATOM 686 O O . LEU A 1 88 ? 17.165 35.399 -6.541 1.00 40.72 88 LEU A O 1
ATOM 690 N N . SER A 1 89 ? 15.166 35.292 -7.548 1.00 46.69 89 SER A N 1
ATOM 691 C CA . SER A 1 89 ? 15.558 36.036 -8.754 1.00 46.69 89 SER A CA 1
ATOM 692 C C . SER A 1 89 ? 15.376 37.558 -8.622 1.00 46.69 89 SER A C 1
ATOM 694 O O . SER A 1 89 ? 15.876 38.321 -9.449 1.00 46.69 89 SER A O 1
ATOM 696 N N . ASN A 1 90 ? 14.701 38.036 -7.567 1.00 53.03 90 ASN A N 1
ATOM 697 C CA . ASN A 1 90 ? 14.398 39.452 -7.366 1.00 53.03 90 ASN A CA 1
ATOM 698 C C . ASN A 1 90 ? 15.440 40.129 -6.460 1.00 53.03 90 ASN A C 1
ATOM 700 O O . ASN A 1 90 ? 15.259 40.264 -5.248 1.00 53.03 90 ASN A O 1
ATOM 704 N N . VAL A 1 91 ? 16.527 40.612 -7.068 1.00 49.78 91 VAL A N 1
ATOM 705 C CA . VAL A 1 91 ? 17.638 41.281 -6.361 1.00 49.78 91 VAL A CA 1
ATOM 706 C C . VAL A 1 91 ? 17.171 42.476 -5.531 1.00 49.78 91 VAL A C 1
ATOM 708 O O . VAL A 1 91 ? 17.615 42.633 -4.400 1.00 49.78 91 VAL A O 1
ATOM 711 N N . LYS A 1 92 ? 16.242 43.299 -6.040 1.00 57.22 92 LYS A N 1
ATOM 712 C CA . LYS A 1 92 ? 15.733 44.479 -5.313 1.00 57.22 92 LYS A CA 1
ATOM 713 C C . LYS A 1 92 ? 14.998 44.082 -4.030 1.00 57.22 92 LYS A C 1
ATOM 715 O O . LYS A 1 92 ? 15.154 44.746 -3.004 1.00 57.22 92 LYS A O 1
ATOM 720 N N . LEU A 1 93 ? 14.213 43.004 -4.083 1.00 57.31 93 LEU A N 1
ATOM 721 C CA . LEU A 1 93 ? 13.515 42.457 -2.921 1.00 57.31 93 LEU A CA 1
ATOM 722 C C . LEU A 1 93 ? 14.503 41.878 -1.903 1.00 57.31 93 LEU A C 1
ATOM 724 O O . LEU A 1 93 ? 14.411 42.212 -0.723 1.00 57.31 93 LEU A O 1
ATOM 728 N N . LEU A 1 94 ? 15.479 41.089 -2.366 1.00 51.97 94 LEU A N 1
ATOM 729 C CA . LEU A 1 94 ? 16.531 40.525 -1.519 1.00 51.97 94 LEU A CA 1
ATOM 730 C C . LEU A 1 94 ? 17.331 41.631 -0.820 1.00 51.97 94 LEU A C 1
ATOM 732 O O . LEU A 1 94 ? 17.406 41.634 0.401 1.00 51.97 94 LEU A O 1
ATOM 736 N N . THR A 1 95 ? 17.817 42.646 -1.544 1.00 60.22 95 THR A N 1
ATOM 737 C CA . THR A 1 95 ? 18.559 43.774 -0.950 1.00 60.22 95 THR A CA 1
ATOM 738 C C . THR A 1 95 ? 17.755 44.508 0.127 1.00 60.22 95 THR A C 1
ATOM 740 O O . THR A 1 95 ? 18.318 44.907 1.144 1.00 60.22 95 THR A O 1
ATOM 743 N N . LYS A 1 96 ? 16.437 44.670 -0.060 1.00 65.44 96 LYS A N 1
ATOM 744 C CA . LYS A 1 96 ? 15.566 45.339 0.918 1.00 65.44 96 LYS A CA 1
ATOM 745 C C . LYS A 1 96 ? 15.291 44.475 2.155 1.00 65.44 96 LYS A C 1
ATOM 747 O O . LYS A 1 96 ? 15.169 45.021 3.248 1.00 65.44 96 LYS A O 1
ATOM 752 N N . GLN A 1 97 ? 15.169 43.156 1.993 1.00 62.62 97 GLN A N 1
ATOM 753 C CA . GLN A 1 97 ? 14.753 42.234 3.059 1.00 62.62 97 GLN A CA 1
ATOM 754 C C . GLN A 1 97 ? 15.915 41.564 3.807 1.00 62.62 97 GLN A C 1
ATOM 756 O O . GLN A 1 97 ? 15.728 41.142 4.944 1.00 62.62 97 GLN A O 1
ATOM 761 N N . THR A 1 98 ? 17.113 41.485 3.220 1.00 56.53 98 THR A N 1
ATOM 762 C CA . THR A 1 98 ? 18.288 40.830 3.828 1.00 56.53 98 THR A CA 1
ATOM 763 C C . THR A 1 98 ? 19.335 41.819 4.346 1.00 56.53 98 THR A C 1
ATOM 765 O O . THR A 1 98 ? 20.464 41.427 4.644 1.00 56.53 98 THR A O 1
ATOM 768 N N . ALA A 1 99 ? 18.995 43.107 4.451 1.00 60.59 99 ALA A N 1
ATOM 769 C CA . ALA A 1 99 ? 19.885 44.129 4.991 1.00 60.59 99 ALA A CA 1
ATOM 770 C C . ALA A 1 99 ? 20.126 43.900 6.495 1.00 60.59 99 ALA A C 1
ATOM 772 O O . ALA A 1 99 ? 19.296 44.228 7.344 1.00 60.59 99 ALA A O 1
ATOM 773 N N . VAL A 1 100 ? 21.283 43.331 6.834 1.00 59.97 100 VAL A N 1
ATOM 774 C CA . VAL A 1 100 ? 21.725 43.112 8.219 1.00 59.97 100 VAL A CA 1
ATOM 775 C C . VAL A 1 100 ? 22.680 44.220 8.665 1.00 59.97 100 VAL A C 1
ATOM 777 O O . VAL A 1 100 ? 23.570 44.629 7.924 1.00 59.97 100 VAL A O 1
ATOM 780 N N . THR A 1 101 ? 22.522 44.721 9.894 1.00 58.72 101 THR A N 1
ATOM 781 C CA . THR A 1 101 ? 23.421 45.737 10.469 1.00 58.72 101 THR A CA 1
ATOM 782 C C . THR A 1 101 ? 24.567 45.085 11.248 1.00 58.72 101 THR A C 1
ATOM 784 O O . THR A 1 101 ? 24.376 44.057 11.908 1.00 58.72 101 THR A O 1
ATOM 787 N N . LYS A 1 102 ? 25.760 45.706 11.232 1.00 55.19 102 LYS A N 1
ATOM 788 C CA . LYS A 1 102 ? 26.953 45.221 11.964 1.00 55.19 102 LYS A CA 1
ATOM 789 C C . LYS A 1 102 ? 26.674 44.945 13.453 1.00 55.19 102 LYS A C 1
ATOM 791 O O . LYS A 1 102 ? 27.189 43.974 13.996 1.00 55.19 102 LYS A O 1
ATOM 796 N N . ASN A 1 103 ? 25.793 45.727 14.083 1.00 55.78 103 ASN A N 1
ATOM 797 C CA . ASN A 1 103 ? 25.461 45.600 15.508 1.00 55.78 103 ASN A CA 1
ATOM 798 C C . ASN A 1 103 ? 24.599 44.372 15.867 1.00 55.78 103 ASN A C 1
ATOM 800 O O . ASN A 1 103 ? 24.560 44.003 17.039 1.00 55.78 103 ASN A O 1
ATOM 804 N N . LYS A 1 104 ? 23.908 43.739 14.902 1.00 55.72 104 LYS A N 1
ATOM 805 C CA . LYS A 1 104 ? 23.012 42.591 15.159 1.00 55.72 104 LYS A CA 1
ATOM 806 C C . LYS A 1 104 ? 23.605 41.234 14.759 1.00 55.72 104 LYS A C 1
ATOM 808 O O . LYS A 1 104 ? 23.308 40.247 15.419 1.00 55.72 104 LYS A O 1
ATOM 813 N N . ASN A 1 105 ? 24.463 41.182 13.735 1.00 52.84 105 ASN A N 1
ATOM 814 C CA . ASN A 1 105 ? 25.008 39.922 13.195 1.00 52.84 105 ASN A CA 1
ATOM 815 C C . ASN A 1 105 ? 26.423 39.560 13.715 1.00 52.84 105 ASN A C 1
ATOM 817 O O . ASN A 1 105 ? 26.980 38.537 13.334 1.00 52.84 105 ASN A O 1
ATOM 821 N N . GLY A 1 106 ? 27.031 40.404 14.559 1.00 57.53 106 GLY A N 1
ATOM 822 C CA . GLY A 1 106 ? 28.412 40.235 15.047 1.00 57.53 106 GLY A CA 1
ATOM 823 C C . GLY A 1 106 ? 28.566 39.666 16.465 1.00 57.53 106 GLY A C 1
ATOM 824 O O . GLY A 1 106 ? 29.688 39.580 16.947 1.00 57.53 106 GLY A O 1
ATOM 825 N N . ARG A 1 107 ? 27.471 39.324 17.163 1.00 59.03 107 ARG A N 1
ATOM 826 C CA . ARG A 1 107 ? 27.505 38.887 18.579 1.00 59.03 107 ARG A CA 1
ATOM 827 C C . ARG A 1 107 ? 27.667 37.377 18.783 1.00 59.03 107 ARG A C 1
ATOM 829 O O . ARG A 1 107 ? 27.941 36.957 19.901 1.00 59.03 107 ARG A O 1
ATOM 836 N N . VAL A 1 108 ? 27.480 36.571 17.738 1.00 60.78 108 VAL A N 1
ATOM 837 C CA . VAL A 1 108 ? 27.547 35.104 17.813 1.00 60.78 108 VAL A CA 1
ATOM 838 C C . VAL A 1 108 ? 28.845 34.630 17.152 1.00 60.78 108 VAL A C 1
ATOM 840 O O . VAL A 1 108 ? 29.097 35.025 16.011 1.00 60.78 108 VAL A O 1
ATOM 843 N N . PRO A 1 109 ? 29.668 33.797 17.818 1.00 70.00 109 PRO A N 1
ATOM 844 C CA . PRO A 1 109 ? 30.810 33.146 17.185 1.00 70.00 109 PRO A CA 1
ATOM 845 C C . PRO A 1 109 ? 30.361 32.332 15.967 1.00 70.00 109 PRO A C 1
ATOM 847 O O . PRO A 1 109 ? 29.496 31.464 16.075 1.00 70.00 109 PRO A O 1
ATOM 850 N N . LYS A 1 110 ? 30.938 32.622 14.800 1.00 72.62 110 LYS A N 1
ATOM 851 C CA . LYS A 1 110 ? 30.631 31.924 13.545 1.00 72.62 110 LYS A CA 1
ATOM 852 C C . LYS A 1 110 ? 31.739 30.931 13.225 1.00 72.62 110 LYS A C 1
ATOM 854 O O . LYS A 1 110 ? 32.910 31.292 13.298 1.00 72.62 110 LYS A O 1
ATOM 859 N N . VAL A 1 111 ? 31.370 29.722 12.818 1.00 75.69 111 VAL A N 1
ATOM 860 C CA . VAL A 1 111 ? 32.299 28.734 12.255 1.00 75.69 111 VAL A CA 1
ATOM 861 C C . VAL A 1 111 ? 32.000 28.598 10.768 1.00 75.69 111 VAL A C 1
ATOM 863 O O . VAL A 1 111 ? 30.835 28.453 10.400 1.00 75.69 111 VAL A O 1
ATOM 866 N N . PHE A 1 112 ? 33.027 28.662 9.923 1.00 78.88 112 PHE A N 1
ATOM 867 C CA . PHE A 1 112 ? 32.895 28.381 8.493 1.00 78.88 112 PHE A CA 1
ATOM 868 C C . PHE A 1 112 ? 33.490 27.007 8.188 1.00 78.88 112 PHE A C 1
ATOM 870 O O . PHE A 1 112 ? 34.598 26.697 8.625 1.00 78.88 112 PHE A O 1
ATOM 877 N N . ILE A 1 113 ? 32.767 26.178 7.441 1.00 81.69 113 ILE A N 1
ATOM 878 C CA . ILE A 1 113 ? 33.266 24.881 6.981 1.00 81.69 113 ILE A CA 1
ATOM 879 C C . ILE A 1 113 ? 33.494 24.985 5.479 1.00 81.69 113 ILE A C 1
ATOM 881 O O . ILE A 1 113 ? 32.548 25.219 4.736 1.00 81.69 113 ILE A O 1
ATOM 885 N N . ILE A 1 114 ? 34.747 24.827 5.066 1.00 81.38 114 ILE A N 1
ATOM 886 C CA . ILE A 1 114 ? 35.163 24.774 3.674 1.00 81.38 114 ILE A CA 1
ATOM 887 C C . ILE A 1 114 ? 35.020 23.344 3.158 1.00 81.38 114 ILE A C 1
ATOM 889 O O . ILE A 1 114 ? 35.579 22.406 3.738 1.00 81.38 114 ILE A O 1
ATOM 893 N N . THR A 1 115 ? 34.306 23.202 2.050 1.00 85.06 115 THR A N 1
ATOM 894 C CA . THR A 1 115 ? 34.200 21.977 1.251 1.00 85.06 115 THR A CA 1
ATOM 895 C C . THR A 1 115 ? 35.218 22.019 0.113 1.00 85.06 115 THR A C 1
ATOM 897 O O . THR A 1 115 ? 35.048 22.754 -0.856 1.00 85.06 115 THR A O 1
ATOM 900 N N . GLU A 1 116 ? 36.312 21.265 0.244 1.00 82.94 116 GLU A N 1
ATOM 901 C CA . GLU A 1 116 ? 37.509 21.392 -0.614 1.00 82.94 116 GLU A CA 1
ATOM 902 C C . GLU A 1 116 ? 37.230 21.161 -2.110 1.00 82.94 116 GLU A C 1
ATOM 904 O O . GLU A 1 116 ? 37.789 21.834 -2.970 1.00 82.94 116 GLU A O 1
ATOM 909 N N . LYS A 1 117 ? 36.345 20.217 -2.447 1.00 82.00 117 LYS A N 1
ATOM 910 C CA . LYS A 1 117 ? 36.045 19.837 -3.836 1.00 82.00 117 LYS A CA 1
ATOM 911 C C . LYS A 1 117 ? 34.651 20.269 -4.266 1.00 82.00 117 LYS A C 1
ATOM 913 O O . LYS A 1 117 ? 34.047 19.624 -5.117 1.00 82.00 117 LYS A O 1
ATOM 918 N N . ASP A 1 118 ? 34.128 21.340 -3.682 1.00 80.50 118 ASP A N 1
ATOM 919 C CA . ASP A 1 118 ? 32.842 21.921 -4.046 1.00 80.50 118 ASP A CA 1
ATOM 920 C C . ASP A 1 118 ? 32.893 22.567 -5.437 1.00 80.50 118 ASP A C 1
ATOM 922 O O . ASP A 1 118 ? 33.597 23.547 -5.680 1.00 80.50 118 ASP A O 1
ATOM 926 N N . ASN A 1 119 ? 32.128 22.000 -6.366 1.00 75.44 119 ASN A N 1
ATOM 927 C CA . ASN A 1 119 ? 32.061 22.456 -7.748 1.00 75.44 119 ASN A CA 1
ATOM 928 C C . ASN A 1 119 ? 30.977 23.530 -7.960 1.00 75.44 119 ASN A C 1
ATOM 930 O O . ASN A 1 119 ? 30.876 24.063 -9.066 1.00 75.44 119 ASN A O 1
ATOM 934 N N . LEU A 1 120 ? 30.146 23.816 -6.951 1.00 72.00 120 LEU A N 1
ATOM 935 C CA . LEU A 1 120 ? 29.088 24.825 -6.991 1.00 72.00 120 LEU A CA 1
ATOM 936 C C . LEU A 1 120 ? 29.559 26.147 -6.375 1.00 72.00 120 LEU A C 1
ATOM 938 O O . LEU A 1 120 ? 29.447 27.201 -7.000 1.00 72.00 120 LEU A O 1
ATOM 942 N N . ILE A 1 121 ? 30.087 26.090 -5.154 1.00 71.94 121 ILE A N 1
ATOM 943 C CA . ILE A 1 121 ? 30.714 27.213 -4.459 1.00 71.94 121 ILE A CA 1
ATOM 944 C C . ILE A 1 121 ? 32.181 26.840 -4.305 1.00 71.94 121 ILE A C 1
ATOM 946 O O . ILE A 1 121 ? 32.558 26.200 -3.332 1.00 71.94 121 ILE A O 1
ATOM 950 N N . THR A 1 122 ? 33.007 27.204 -5.283 1.00 77.75 122 THR A N 1
ATOM 951 C CA . THR A 1 122 ? 34.425 26.822 -5.285 1.00 77.75 122 THR A CA 1
ATOM 952 C C . THR A 1 122 ? 35.135 27.276 -4.015 1.00 77.75 122 THR A C 1
ATOM 954 O O . THR A 1 122 ? 34.756 28.284 -3.414 1.00 77.75 122 THR A O 1
ATOM 957 N N . GLU A 1 123 ? 36.185 26.563 -3.609 1.00 79.50 123 GLU A N 1
ATOM 958 C CA . GLU A 1 123 ? 36.959 26.911 -2.413 1.00 79.50 123 GLU A CA 1
ATOM 959 C C . GLU A 1 123 ? 37.423 28.380 -2.428 1.00 79.50 123 GLU A C 1
ATOM 961 O O . GLU A 1 123 ? 37.275 29.080 -1.428 1.00 79.50 123 GLU A O 1
ATOM 966 N N . ASP A 1 124 ? 37.882 28.888 -3.574 1.00 79.44 124 ASP A N 1
ATOM 967 C CA . ASP A 1 124 ? 38.250 30.301 -3.739 1.00 79.44 124 ASP A CA 1
ATOM 968 C C . ASP A 1 124 ? 37.082 31.246 -3.436 1.00 79.44 124 ASP A C 1
ATOM 970 O O . ASP A 1 124 ? 37.252 32.289 -2.800 1.00 79.44 124 ASP A O 1
ATOM 974 N N . PHE A 1 125 ? 35.870 30.884 -3.860 1.00 71.69 125 PHE A N 1
ATOM 975 C CA . PHE A 1 125 ? 34.680 31.677 -3.584 1.00 71.69 125 PHE A CA 1
ATOM 976 C C . PHE A 1 125 ? 34.240 31.557 -2.120 1.00 71.69 125 PHE A C 1
ATOM 978 O O . PHE A 1 125 ? 33.842 32.553 -1.520 1.00 71.69 125 PHE A O 1
ATOM 985 N N . GLN A 1 126 ? 34.392 30.385 -1.501 1.00 82.81 126 GLN A N 1
ATOM 986 C CA . GLN A 1 126 ? 34.189 30.196 -0.062 1.00 82.81 126 GLN A CA 1
ATOM 987 C C . GLN A 1 126 ? 35.169 31.044 0.763 1.00 82.81 126 GLN A C 1
ATOM 989 O O . GLN A 1 126 ? 34.761 31.714 1.712 1.00 82.81 126 GLN A O 1
ATOM 994 N N . ARG A 1 127 ? 36.446 31.098 0.368 1.00 84.75 127 ARG A N 1
ATOM 995 C CA . ARG A 1 127 ? 37.473 31.951 0.991 1.00 84.75 127 ARG A CA 1
ATOM 996 C C . ARG A 1 127 ? 37.170 33.433 0.802 1.00 84.75 127 ARG A C 1
ATOM 998 O O . ARG A 1 127 ? 37.228 34.191 1.768 1.00 84.75 127 ARG A O 1
ATOM 1005 N N . TRP A 1 128 ? 36.711 33.823 -0.385 1.00 85.69 128 TRP A N 1
ATOM 1006 C CA . TRP A 1 128 ? 36.221 35.177 -0.626 1.00 85.69 128 TRP A CA 1
ATOM 1007 C C . TRP A 1 128 ? 35.025 35.531 0.280 1.00 85.69 128 TRP A C 1
ATOM 1009 O O . TRP A 1 128 ? 34.980 36.631 0.832 1.00 85.69 128 TRP A O 1
ATOM 1019 N N . ILE A 1 129 ? 34.077 34.609 0.504 1.00 76.44 129 ILE A N 1
ATOM 1020 C CA . ILE A 1 129 ? 32.970 34.812 1.458 1.00 76.44 129 ILE A CA 1
ATOM 1021 C C . ILE A 1 129 ? 33.522 35.048 2.869 1.00 76.44 129 ILE A C 1
ATOM 1023 O O . ILE A 1 129 ? 33.080 35.984 3.541 1.00 76.44 129 ILE A O 1
ATOM 1027 N N . ILE A 1 130 ? 34.493 34.246 3.316 1.00 80.81 130 ILE A N 1
ATOM 1028 C CA . ILE A 1 130 ? 35.119 34.379 4.641 1.00 80.81 130 ILE A CA 1
ATOM 1029 C C . ILE A 1 130 ? 35.742 35.770 4.817 1.00 80.81 130 ILE A C 1
ATOM 1031 O O . ILE A 1 130 ? 35.474 36.439 5.816 1.00 80.81 130 ILE A O 1
ATOM 1035 N N . GLU A 1 131 ? 36.503 36.234 3.826 1.00 81.00 131 GLU A N 1
ATOM 1036 C CA . GLU A 1 131 ? 37.168 37.544 3.839 1.00 81.00 131 GLU A CA 1
ATOM 1037 C C . GLU A 1 131 ? 36.176 38.719 3.894 1.00 81.00 131 GLU A C 1
ATOM 1039 O O . GLU A 1 131 ? 36.464 39.749 4.505 1.00 81.00 131 GLU A O 1
ATOM 1044 N N . ASN A 1 132 ? 34.985 38.568 3.301 1.00 77.19 132 ASN A N 1
ATOM 1045 C CA . ASN A 1 132 ? 34.046 39.674 3.080 1.00 77.19 132 ASN A CA 1
ATOM 1046 C C . ASN A 1 132 ? 32.827 39.696 4.028 1.00 77.19 132 ASN A C 1
ATOM 1048 O O . ASN A 1 132 ? 32.038 40.641 3.979 1.00 77.19 132 ASN A O 1
ATOM 1052 N N . THR A 1 133 ? 32.643 38.705 4.913 1.00 68.94 133 THR A N 1
ATOM 1053 C CA . THR A 1 133 ? 31.417 38.562 5.743 1.00 68.94 133 THR A CA 1
ATOM 1054 C C . THR A 1 133 ? 31.626 38.678 7.264 1.00 68.94 133 THR A C 1
ATOM 1056 O O . THR A 1 133 ? 30.731 38.335 8.047 1.00 68.94 133 THR A O 1
ATOM 1059 N N . ALA A 1 134 ? 32.745 39.282 7.691 1.00 62.69 134 ALA A N 1
ATOM 1060 C CA . ALA A 1 134 ? 33.148 39.528 9.089 1.00 62.69 134 ALA A CA 1
ATOM 1061 C C . ALA A 1 134 ? 33.638 38.275 9.850 1.00 62.69 134 ALA A C 1
ATOM 1063 O O . ALA A 1 134 ? 33.251 37.163 9.493 1.00 62.69 134 ALA A O 1
ATOM 1064 N N . PRO A 1 135 ? 34.457 38.436 10.912 1.00 71.19 135 PRO A N 1
ATOM 1065 C CA . PRO A 1 135 ? 35.356 37.389 11.391 1.00 71.19 135 PRO A CA 1
ATOM 1066 C C . PRO A 1 135 ? 34.628 36.114 11.823 1.00 71.19 135 PRO A C 1
ATOM 1068 O O . PRO A 1 135 ? 33.562 36.156 12.445 1.00 71.19 135 PRO A O 1
ATOM 1071 N N . TYR A 1 136 ? 35.240 34.983 11.486 1.00 76.94 136 TYR A N 1
ATOM 1072 C CA . TYR A 1 136 ? 34.847 33.650 11.926 1.00 76.94 136 TYR A CA 1
ATOM 1073 C C . TYR A 1 136 ? 35.756 33.238 13.084 1.00 76.94 136 TYR A C 1
ATOM 1075 O O . TYR A 1 136 ? 36.961 33.471 13.038 1.00 76.94 136 TYR A O 1
ATOM 1083 N N . ALA A 1 137 ? 35.175 32.654 14.129 1.00 79.19 137 ALA A N 1
ATOM 1084 C CA . ALA A 1 137 ? 35.913 32.144 15.281 1.00 79.19 137 ALA A CA 1
ATOM 1085 C C . ALA A 1 137 ? 36.737 30.901 14.917 1.00 79.19 137 ALA A C 1
ATOM 1087 O O . ALA A 1 137 ? 37.786 30.658 15.503 1.00 79.19 137 ALA A O 1
ATOM 1088 N N . GLU A 1 138 ? 36.265 30.127 13.940 1.00 81.12 138 GLU A N 1
ATOM 1089 C CA . GLU A 1 138 ? 36.948 28.938 13.451 1.00 81.12 138 GLU A CA 1
ATOM 1090 C C . GLU A 1 138 ? 36.627 28.723 11.967 1.00 81.12 138 GLU A C 1
ATOM 1092 O O . GLU A 1 138 ? 35.498 28.948 11.521 1.00 81.12 138 GLU A O 1
ATOM 1097 N N . VAL A 1 139 ? 37.620 28.276 11.199 1.00 83.19 139 VAL A N 1
ATOM 1098 C CA . VAL A 1 139 ? 37.449 27.835 9.811 1.00 83.19 139 VAL A CA 1
ATOM 1099 C C . VAL A 1 139 ? 37.983 26.411 9.708 1.00 83.19 139 VAL A C 1
ATOM 1101 O O . VAL A 1 139 ? 39.159 26.175 9.975 1.00 83.19 139 VAL A O 1
ATOM 1104 N N . LYS A 1 140 ? 37.126 25.458 9.335 1.00 82.12 140 LYS A N 1
ATOM 1105 C CA . LYS A 1 140 ? 37.498 24.045 9.150 1.00 82.12 140 LYS A CA 1
ATOM 1106 C C . LYS A 1 140 ? 37.439 23.678 7.684 1.00 82.12 140 LYS A C 1
ATOM 1108 O O . LYS A 1 140 ? 36.492 24.056 7.017 1.00 82.12 140 LYS A O 1
ATOM 1113 N N . VAL A 1 141 ? 38.395 22.891 7.205 1.00 82.12 141 VAL A N 1
ATOM 1114 C CA . VAL A 1 141 ? 38.355 22.319 5.853 1.00 82.12 141 VAL A CA 1
ATOM 1115 C C . VAL A 1 141 ? 38.005 20.842 5.965 1.00 82.12 141 VAL A C 1
ATOM 1117 O O . VAL A 1 141 ? 38.672 20.106 6.695 1.00 82.12 141 VAL A O 1
ATOM 1120 N N . ILE A 1 142 ? 36.976 20.403 5.244 1.00 78.19 142 ILE A N 1
ATOM 1121 C CA . ILE A 1 142 ? 36.697 18.981 5.044 1.00 78.19 142 ILE A CA 1
ATOM 1122 C C . ILE A 1 142 ? 37.314 18.593 3.704 1.00 78.19 142 ILE A C 1
ATOM 1124 O O . ILE A 1 142 ? 36.809 18.958 2.640 1.00 78.19 142 ILE A O 1
ATOM 1128 N N . LYS A 1 143 ? 38.427 17.863 3.770 1.00 76.62 143 LYS A N 1
ATOM 1129 C CA . LYS A 1 143 ? 39.108 17.347 2.581 1.00 76.62 143 LYS A CA 1
ATOM 1130 C C . LYS A 1 143 ? 38.225 16.349 1.840 1.00 76.62 143 LYS A C 1
ATOM 1132 O O . LYS A 1 143 ? 37.410 15.671 2.465 1.00 76.62 143 LYS A O 1
ATOM 1137 N N . ASP A 1 144 ? 38.382 16.282 0.522 1.00 77.31 144 ASP A N 1
ATOM 1138 C CA . ASP A 1 144 ? 37.643 15.355 -0.345 1.00 77.31 144 ASP A CA 1
ATOM 1139 C C . ASP A 1 144 ? 36.106 15.418 -0.190 1.00 77.31 144 ASP A C 1
ATOM 1141 O O . ASP A 1 144 ? 35.409 14.409 -0.325 1.00 77.31 144 ASP A O 1
ATOM 1145 N N . SER A 1 145 ? 35.558 16.603 0.095 1.00 77.69 145 SER A N 1
ATOM 1146 C CA . SER A 1 145 ? 34.110 16.822 0.190 1.00 77.69 145 SER A CA 1
ATOM 1147 C C . SER A 1 145 ? 33.574 17.620 -0.991 1.00 77.69 145 SER A C 1
ATOM 1149 O O . SER A 1 145 ? 34.182 18.598 -1.423 1.00 77.69 145 SER A O 1
ATOM 1151 N N . ASP A 1 146 ? 32.430 17.184 -1.515 1.00 82.69 146 ASP A N 1
ATOM 1152 C CA . ASP A 1 146 ? 31.623 17.974 -2.440 1.00 82.69 146 ASP A CA 1
ATOM 1153 C C . ASP A 1 146 ? 30.779 19.007 -1.668 1.00 82.69 146 ASP A C 1
ATOM 1155 O O . ASP A 1 146 ? 30.974 19.221 -0.469 1.00 82.69 146 ASP A O 1
ATOM 1159 N N . HIS A 1 147 ? 29.823 19.654 -2.338 1.00 82.81 147 HIS A N 1
ATOM 1160 C CA . HIS A 1 147 ? 28.938 20.650 -1.723 1.00 82.81 147 HIS A CA 1
ATOM 1161 C C . HIS A 1 147 ? 28.102 20.089 -0.550 1.00 82.81 147 HIS A C 1
ATOM 1163 O O . HIS A 1 147 ? 27.470 20.850 0.183 1.00 82.81 147 HIS A O 1
ATOM 1169 N N . MET A 1 148 ? 28.080 18.762 -0.353 1.00 78.38 148 MET A N 1
ATOM 1170 C CA . MET A 1 148 ? 27.300 18.063 0.667 1.00 78.38 148 MET A CA 1
ATOM 1171 C C . MET A 1 148 ? 28.206 17.398 1.728 1.00 78.38 148 MET A C 1
ATOM 1173 O O . MET A 1 148 ? 28.260 16.169 1.838 1.00 78.38 148 MET A O 1
ATOM 1177 N N . PRO A 1 149 ? 28.846 18.178 2.622 1.00 62.09 149 PRO A N 1
ATOM 1178 C CA . PRO A 1 149 ? 29.902 17.705 3.530 1.00 62.09 149 PRO A CA 1
ATOM 1179 C C . PRO A 1 149 ? 29.479 16.625 4.539 1.00 62.09 149 PRO A C 1
ATOM 1181 O O . PRO A 1 149 ? 30.328 15.945 5.105 1.00 62.09 149 PRO A O 1
ATOM 1184 N N . ILE A 1 150 ? 28.176 16.455 4.788 1.00 60.06 150 ILE A N 1
ATOM 1185 C CA . ILE A 1 150 ? 27.625 15.446 5.715 1.00 60.06 150 ILE A CA 1
ATOM 1186 C C . ILE A 1 150 ? 27.586 14.041 5.074 1.00 60.06 150 ILE A C 1
ATOM 1188 O O . ILE A 1 150 ? 27.430 13.042 5.775 1.00 60.06 150 ILE A O 1
ATOM 1192 N N . LYS A 1 151 ? 27.709 13.948 3.743 1.00 53.16 151 LYS A N 1
ATOM 1193 C CA . LYS A 1 151 ? 27.467 12.722 2.962 1.00 53.16 151 LYS A CA 1
ATOM 1194 C C . LYS A 1 151 ? 28.726 12.119 2.323 1.00 53.16 151 LYS A C 1
ATOM 1196 O O . LYS A 1 151 ? 28.644 11.056 1.711 1.00 53.16 151 LYS A O 1
ATOM 1201 N N . SER A 1 152 ? 29.887 12.751 2.486 1.00 50.69 152 SER A N 1
ATOM 1202 C CA . SER A 1 152 ? 31.146 12.314 1.878 1.00 50.69 152 SER A CA 1
ATOM 1203 C C . SER A 1 152 ? 31.769 11.089 2.579 1.00 50.69 152 SER A C 1
ATOM 1205 O O . SER A 1 152 ? 31.569 10.826 3.769 1.00 50.69 152 SER A O 1
ATOM 1207 N N . HIS A 1 153 ? 32.533 10.301 1.811 1.00 52.25 153 HIS A N 1
ATOM 1208 C CA . HIS A 1 153 ? 32.980 8.924 2.099 1.00 52.25 153 HIS A CA 1
ATOM 1209 C C . HIS A 1 153 ? 33.683 8.667 3.452 1.00 52.25 153 HIS A C 1
ATOM 1211 O O . HIS A 1 153 ? 33.757 7.514 3.890 1.00 52.25 153 HIS A O 1
ATOM 1217 N N . GLN A 1 154 ? 34.208 9.689 4.132 1.00 44.44 154 GLN A N 1
ATOM 1218 C CA . GLN A 1 154 ? 35.101 9.505 5.280 1.00 44.44 154 GLN A CA 1
ATOM 1219 C C . GLN A 1 154 ? 34.368 9.195 6.603 1.00 44.44 154 GLN A C 1
ATOM 1221 O O . GLN A 1 154 ? 34.945 8.537 7.463 1.00 44.44 154 GLN A O 1
ATOM 1226 N N . GLN A 1 155 ? 33.081 9.547 6.747 1.00 47.47 155 GLN A N 1
ATOM 1227 C CA . GLN A 1 155 ? 32.302 9.281 7.975 1.00 47.47 155 GLN A CA 1
ATOM 1228 C C . GLN A 1 155 ? 31.575 7.918 8.000 1.00 47.47 155 GLN A C 1
ATOM 1230 O O . GLN A 1 155 ? 31.026 7.524 9.030 1.00 47.47 155 GLN A O 1
ATOM 1235 N N . ARG A 1 156 ? 31.544 7.170 6.883 1.00 45.88 156 ARG A N 1
ATOM 1236 C CA . ARG A 1 156 ? 30.746 5.928 6.764 1.00 45.88 156 ARG A CA 1
ATOM 1237 C C . ARG A 1 156 ? 31.496 4.643 7.140 1.00 45.88 156 ARG A C 1
ATOM 1239 O O . ARG A 1 156 ? 30.865 3.702 7.620 1.00 45.88 156 ARG A O 1
ATOM 1246 N N . LYS A 1 157 ? 32.833 4.610 7.021 1.00 41.53 157 LYS A N 1
ATOM 1247 C CA . LYS A 1 157 ? 33.647 3.405 7.309 1.00 41.53 157 LYS A CA 1
ATOM 1248 C C . LYS A 1 157 ? 33.519 2.888 8.750 1.00 41.53 157 LYS A C 1
ATOM 1250 O O . LYS A 1 157 ? 33.697 1.696 8.977 1.00 41.53 157 LYS A O 1
ATOM 1255 N N . GLU A 1 158 ? 33.153 3.740 9.705 1.00 42.03 158 GLU A N 1
ATOM 1256 C CA . GLU A 1 158 ? 32.941 3.341 11.105 1.00 42.03 158 GLU A CA 1
ATOM 1257 C C . GLU A 1 158 ? 31.529 2.790 11.378 1.00 42.03 158 GLU A C 1
ATOM 1259 O O . GLU A 1 158 ? 31.324 2.062 12.346 1.00 42.03 158 GLU A O 1
ATOM 1264 N N . LYS A 1 159 ? 30.552 3.071 10.504 1.00 40.00 159 LYS A N 1
ATOM 1265 C CA . LYS A 1 159 ? 29.132 2.735 10.715 1.00 40.00 159 LYS A CA 1
ATOM 1266 C C . LYS A 1 159 ? 28.721 1.411 10.069 1.00 40.00 159 LYS A C 1
ATOM 1268 O O . LYS A 1 159 ? 27.869 0.700 10.602 1.00 40.00 159 LYS A O 1
ATOM 1273 N N . ASP A 1 160 ? 29.352 1.057 8.951 1.00 39.25 160 ASP A N 1
ATOM 1274 C CA . ASP A 1 160 ? 28.984 -0.122 8.156 1.00 39.25 160 ASP A CA 1
ATOM 1275 C C . ASP A 1 160 ? 29.549 -1.441 8.715 1.00 39.25 160 ASP A C 1
ATOM 1277 O O . ASP A 1 160 ? 29.046 -2.519 8.396 1.00 39.25 160 ASP A O 1
ATOM 1281 N N . LYS A 1 161 ? 30.509 -1.382 9.650 1.00 32.16 161 LYS A N 1
ATOM 1282 C CA . LYS A 1 161 ? 31.065 -2.568 10.330 1.00 32.16 161 LYS A CA 1
ATOM 1283 C C . LYS A 1 161 ? 30.079 -3.235 11.308 1.00 32.16 161 LYS A C 1
ATOM 1285 O O . LYS A 1 161 ? 30.288 -4.380 11.692 1.00 32.16 161 LYS A O 1
ATOM 1290 N N . ALA A 1 162 ? 28.997 -2.550 11.691 1.00 34.56 162 ALA A N 1
ATOM 1291 C CA . ALA A 1 162 ? 28.036 -3.021 12.696 1.00 34.56 162 ALA A CA 1
ATOM 1292 C C . ALA A 1 162 ? 26.778 -3.704 12.116 1.00 34.56 162 ALA A C 1
ATOM 1294 O O . ALA A 1 162 ? 25.978 -4.250 12.872 1.00 34.56 162 ALA A O 1
ATOM 1295 N N . LYS A 1 163 ? 26.565 -3.665 10.793 1.00 33.44 163 LYS A N 1
ATOM 1296 C CA . LYS A 1 163 ? 25.257 -3.976 10.184 1.00 33.44 163 LYS A CA 1
ATOM 1297 C C . LYS A 1 163 ? 25.175 -5.325 9.458 1.00 33.44 163 LYS A C 1
ATOM 1299 O O . LYS A 1 163 ? 24.077 -5.746 9.112 1.00 33.44 163 LYS A O 1
ATOM 1304 N N . SER A 1 164 ? 26.297 -6.011 9.228 1.00 25.31 164 SER A N 1
ATOM 1305 C CA . SER A 1 164 ? 26.350 -7.197 8.353 1.00 25.31 164 SER A CA 1
ATOM 1306 C C . SER A 1 164 ? 26.054 -8.543 9.032 1.00 25.31 164 SER A C 1
ATOM 1308 O O . SER A 1 164 ? 26.147 -9.579 8.379 1.00 25.31 164 SER A O 1
ATOM 1310 N N . LEU A 1 165 ? 25.659 -8.568 10.309 1.00 30.30 165 LEU A N 1
ATOM 1311 C CA . LEU A 1 165 ? 25.403 -9.815 11.036 1.00 30.30 165 LEU A CA 1
ATOM 1312 C C . LEU A 1 165 ? 23.943 -9.911 11.503 1.00 30.30 165 LEU A C 1
ATOM 1314 O O . LEU A 1 165 ? 23.639 -9.582 12.647 1.00 30.30 165 LEU A O 1
ATOM 1318 N N . LYS A 1 166 ? 23.055 -10.349 10.597 1.00 28.05 166 LYS A N 1
ATOM 1319 C CA . LYS A 1 166 ? 21.809 -11.125 10.822 1.00 28.05 166 LYS A CA 1
ATOM 1320 C C . LYS A 1 166 ? 20.797 -10.813 9.722 1.00 28.05 166 LYS A C 1
ATOM 1322 O O . LYS A 1 166 ? 20.254 -9.718 9.712 1.00 28.05 166 LYS A O 1
ATOM 1327 N N . MET A 1 167 ? 20.487 -11.793 8.873 1.00 24.33 167 MET A N 1
ATOM 1328 C CA . MET A 1 167 ? 19.141 -12.013 8.320 1.00 24.33 167 MET A CA 1
ATOM 1329 C C . MET A 1 167 ? 19.113 -13.295 7.481 1.00 24.33 167 MET A C 1
ATOM 1331 O O . MET A 1 167 ? 20.012 -13.501 6.681 1.00 24.33 167 MET A O 1
ATOM 1335 N N . PHE A 1 168 ? 18.089 -14.121 7.728 1.00 25.08 168 PHE A N 1
ATOM 1336 C CA . PHE A 1 168 ? 17.437 -15.198 6.945 1.00 25.08 168 PHE A CA 1
ATOM 1337 C C . PHE A 1 168 ? 16.933 -16.221 7.985 1.00 25.08 168 PHE A C 1
ATOM 1339 O O . PHE A 1 168 ? 17.693 -16.592 8.871 1.00 25.08 168 PHE A O 1
ATOM 1346 N N . LYS A 1 169 ? 15.679 -16.693 8.029 1.00 26.55 169 LYS A N 1
ATOM 1347 C CA . LYS A 1 169 ? 14.666 -17.030 7.005 1.00 26.55 169 LYS A CA 1
ATOM 1348 C C . LYS A 1 169 ? 13.347 -17.372 7.760 1.00 26.55 169 LYS A C 1
ATOM 1350 O O . LYS A 1 169 ? 13.505 -17.944 8.831 1.00 26.55 169 LYS A O 1
ATOM 1355 N N . GLN A 1 170 ? 12.120 -17.132 7.247 1.00 29.44 170 GLN A N 1
ATOM 1356 C CA . GLN A 1 170 ? 10.953 -18.061 7.388 1.00 29.44 170 GLN A CA 1
ATOM 1357 C C . GLN A 1 170 ? 9.604 -17.607 6.768 1.00 29.44 170 GLN A C 1
ATOM 1359 O O . GLN A 1 170 ? 9.370 -16.428 6.524 1.00 29.44 170 GLN A O 1
ATOM 1364 N N . GLU A 1 171 ? 8.766 -18.624 6.513 1.00 30.70 171 GLU A N 1
ATOM 1365 C CA . GLU A 1 171 ? 7.465 -18.763 5.814 1.00 30.70 171 GLU A CA 1
ATOM 1366 C C . GLU A 1 171 ? 6.262 -18.470 6.755 1.00 30.70 171 GLU A C 1
ATOM 1368 O O . GLU A 1 171 ? 6.331 -18.837 7.918 1.00 30.70 171 GLU A O 1
ATOM 1373 N N . SER A 1 172 ? 5.228 -17.674 6.421 1.00 32.03 172 SER A N 1
ATOM 1374 C CA . SER A 1 172 ? 4.020 -17.851 5.561 1.00 32.03 172 SER A CA 1
ATOM 1375 C C . SER A 1 172 ? 2.842 -18.695 6.114 1.00 32.03 172 SER A C 1
ATOM 1377 O O . SER A 1 172 ? 2.642 -19.816 5.666 1.00 32.03 172 SER A O 1
ATOM 1379 N N . TYR A 1 173 ? 1.960 -18.079 6.934 1.00 32.03 173 TYR A N 1
ATOM 1380 C CA . TYR A 1 173 ? 0.567 -18.530 7.215 1.00 32.03 173 TYR A CA 1
ATOM 1381 C C . TYR A 1 173 ? -0.469 -17.378 7.375 1.00 32.03 173 TYR A C 1
ATOM 1383 O O . TYR A 1 173 ? -1.445 -17.489 8.111 1.00 32.03 173 TYR A O 1
ATOM 1391 N N . ILE A 1 174 ? -0.296 -16.249 6.676 1.00 41.06 174 ILE A N 1
ATOM 1392 C CA . ILE A 1 174 ? -1.051 -14.996 6.943 1.00 41.06 174 ILE A CA 1
ATOM 1393 C C . ILE A 1 174 ? -2.469 -14.957 6.315 1.00 41.06 174 ILE A C 1
ATOM 1395 O O . ILE A 1 174 ? -3.322 -14.170 6.716 1.00 41.06 174 ILE A O 1
ATOM 1399 N N . LEU A 1 175 ? -2.778 -15.824 5.348 1.00 31.55 175 LEU A N 1
ATOM 1400 C CA . LEU A 1 175 ? -3.904 -15.593 4.429 1.00 31.55 175 LEU A CA 1
ATOM 1401 C C . LEU A 1 175 ? -5.244 -16.225 4.839 1.00 31.55 175 LEU A C 1
ATOM 1403 O O . LEU A 1 175 ? -6.300 -15.781 4.399 1.00 31.55 175 LEU A O 1
ATOM 1407 N N . VAL A 1 176 ? -5.231 -17.239 5.704 1.00 35.25 176 VAL A N 1
ATOM 1408 C CA . VAL A 1 176 ? -6.444 -18.018 6.015 1.00 35.25 176 VAL A CA 1
ATOM 1409 C C . VAL A 1 176 ? -7.354 -17.293 7.018 1.00 35.25 176 VAL A C 1
ATOM 1411 O O . VAL A 1 176 ? -8.572 -17.417 6.952 1.00 35.25 176 VAL A O 1
ATOM 1414 N N . ILE A 1 177 ? -6.796 -16.462 7.905 1.00 43.41 177 ILE A N 1
ATOM 1415 C CA . ILE A 1 177 ? -7.544 -15.894 9.041 1.00 43.41 177 ILE A CA 1
ATO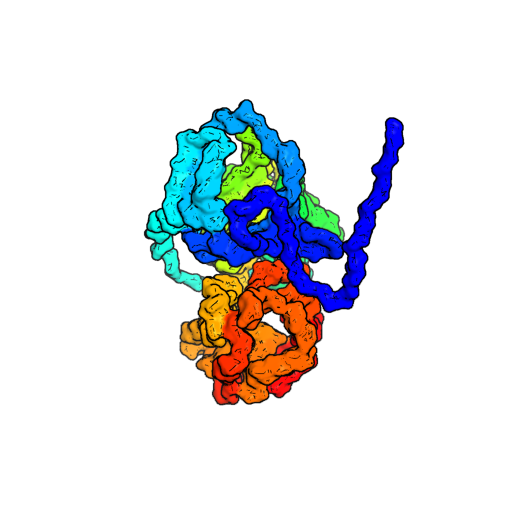M 1416 C C . ILE A 1 177 ? -8.345 -14.636 8.662 1.00 43.41 177 ILE A C 1
ATOM 1418 O O . ILE A 1 177 ? -9.439 -14.444 9.194 1.00 43.41 177 ILE A O 1
ATOM 1422 N N . LEU A 1 178 ? -7.860 -13.810 7.724 1.00 40.78 178 LEU A N 1
ATOM 1423 C CA . LEU A 1 178 ? -8.585 -12.616 7.256 1.00 40.78 178 LEU A CA 1
ATOM 1424 C C . LEU A 1 178 ? -9.620 -12.958 6.175 1.00 40.78 178 LEU A C 1
ATOM 1426 O O . LEU A 1 178 ? -10.730 -12.434 6.217 1.00 40.78 178 LEU A O 1
ATOM 1430 N N . VAL A 1 179 ? -9.322 -13.913 5.286 1.00 40.62 179 VAL A N 1
ATOM 1431 C CA . VAL A 1 179 ? -10.276 -14.385 4.267 1.00 40.62 179 VAL A CA 1
ATOM 1432 C C . VAL A 1 179 ? -11.467 -15.100 4.911 1.00 40.62 179 VAL A C 1
ATOM 1434 O O . VAL A 1 179 ? -12.601 -14.782 4.568 1.00 40.62 179 VAL A O 1
ATOM 1437 N N . LEU A 1 180 ? -11.250 -15.975 5.905 1.00 38.25 180 LEU A N 1
ATOM 1438 C CA . LEU A 1 180 ? -12.355 -16.622 6.631 1.00 38.25 180 LEU A CA 1
ATOM 1439 C C . LEU A 1 180 ? -13.174 -15.638 7.479 1.00 38.25 180 LEU A C 1
ATOM 1441 O O . LEU A 1 180 ? -14.352 -15.880 7.705 1.00 38.25 180 LEU A O 1
ATOM 1445 N N . PHE A 1 181 ? -12.590 -14.522 7.926 1.00 44.84 181 PHE A N 1
ATOM 1446 C CA . PHE A 1 181 ? -13.303 -13.513 8.715 1.00 44.84 181 PHE A CA 1
ATOM 1447 C C . PHE A 1 181 ? -14.231 -12.632 7.873 1.00 44.84 181 PHE A C 1
ATOM 1449 O O . PHE A 1 181 ? -15.332 -12.311 8.314 1.00 44.84 181 PHE A O 1
ATOM 1456 N N . PHE A 1 182 ? -13.818 -12.272 6.654 1.00 42.47 182 PHE A N 1
ATOM 1457 C CA . PHE A 1 182 ? -14.674 -11.523 5.730 1.00 42.47 182 PHE A CA 1
ATOM 1458 C C . PHE A 1 182 ? -15.699 -12.418 5.019 1.00 42.47 182 PHE A C 1
ATOM 1460 O O . PHE A 1 182 ? -16.783 -11.941 4.690 1.00 42.47 182 PHE A O 1
ATOM 1467 N N . HIS A 1 183 ? -15.429 -13.725 4.888 1.00 38.16 183 HIS A N 1
ATOM 1468 C CA . HIS A 1 183 ? -16.401 -14.682 4.347 1.00 38.16 183 HIS A CA 1
ATOM 1469 C C . HIS A 1 183 ? -17.654 -14.840 5.224 1.00 38.16 183 HIS A C 1
ATOM 1471 O O . HIS A 1 183 ? -18.752 -15.008 4.700 1.00 38.16 183 HIS A O 1
ATOM 1477 N N . THR A 1 184 ? -17.542 -14.715 6.554 1.00 40.31 184 THR A N 1
ATOM 1478 C CA . THR A 1 184 ? -18.698 -14.836 7.468 1.00 40.31 184 THR A CA 1
ATOM 1479 C C . THR A 1 184 ? -19.728 -13.707 7.300 1.00 40.31 184 THR A C 1
ATOM 1481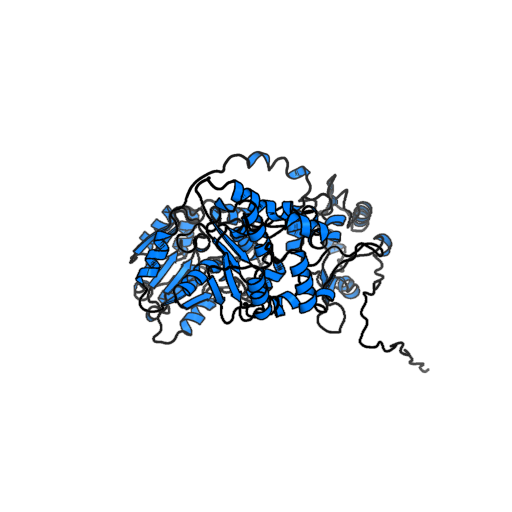 O O . THR A 1 184 ? -20.845 -13.809 7.803 1.00 40.31 184 THR A O 1
ATOM 1484 N N . PHE A 1 185 ? -19.396 -12.637 6.566 1.00 45.16 185 PHE A N 1
ATOM 1485 C CA . PHE A 1 185 ? -20.306 -11.529 6.251 1.00 45.16 185 PHE A CA 1
ATOM 1486 C C . PHE A 1 185 ? -20.888 -11.593 4.824 1.00 45.16 185 PHE A C 1
ATOM 1488 O O . PHE A 1 185 ? -21.626 -10.687 4.421 1.00 45.16 185 PHE A O 1
ATOM 1495 N N . CYS A 1 186 ? -20.615 -12.665 4.072 1.00 37.22 186 CYS A N 1
ATOM 1496 C CA . CYS A 1 186 ? -21.082 -12.873 2.701 1.00 37.22 186 CYS A CA 1
ATOM 1497 C C . CYS A 1 186 ? -22.549 -13.323 2.634 1.00 37.22 186 CYS A C 1
ATOM 1499 O O . CYS A 1 186 ? -22.834 -14.471 2.319 1.00 37.22 186 CYS A O 1
ATOM 1501 N N . VAL A 1 187 ? -23.486 -12.403 2.880 1.00 41.91 187 VAL A N 1
ATOM 1502 C CA . VAL A 1 187 ? -24.851 -12.506 2.309 1.00 41.91 187 VAL A CA 1
ATOM 1503 C C . VAL A 1 187 ? -25.429 -11.133 1.916 1.00 41.91 187 VAL A C 1
ATOM 1505 O O . VAL A 1 187 ? -26.408 -11.067 1.191 1.00 41.91 187 VAL A O 1
ATOM 1508 N N . ASN A 1 188 ? -24.820 -10.013 2.328 1.00 57.84 188 ASN A N 1
ATOM 1509 C CA . ASN A 1 188 ? -25.204 -8.658 1.913 1.00 57.84 188 ASN A CA 1
ATOM 1510 C C . ASN A 1 188 ? -23.978 -7.741 2.011 1.00 57.84 188 ASN A C 1
ATOM 1512 O O . ASN A 1 188 ? -23.339 -7.721 3.067 1.00 57.84 188 ASN A O 1
ATOM 1516 N N . GLY A 1 189 ? -23.666 -6.979 0.954 1.00 68.31 189 GLY A N 1
ATOM 1517 C CA . GLY A 1 189 ? -22.573 -5.999 0.956 1.00 68.31 189 GLY A CA 1
ATOM 1518 C C . GLY A 1 189 ? -22.594 -5.134 2.226 1.00 68.31 189 GLY A C 1
ATOM 1519 O O . GLY A 1 189 ? -23.650 -4.705 2.692 1.00 68.31 189 GLY A O 1
ATOM 1520 N N . LYS A 1 190 ? -21.422 -4.926 2.833 1.00 85.12 190 LYS A N 1
ATOM 1521 C CA . LYS A 1 190 ? -21.236 -4.142 4.067 1.00 85.12 190 LYS A CA 1
ATOM 1522 C C . LYS A 1 190 ? -20.424 -2.901 3.741 1.00 85.12 190 LYS A C 1
ATOM 1524 O O . LYS A 1 190 ? -19.680 -2.916 2.767 1.00 85.12 190 LYS A O 1
ATOM 1529 N N . HIS A 1 191 ? -20.550 -1.860 4.556 1.00 92.81 191 HIS A N 1
ATOM 1530 C CA . HIS A 1 191 ? -19.767 -0.640 4.409 1.00 92.81 191 HIS A CA 1
ATOM 1531 C C . HIS A 1 191 ? -18.660 -0.592 5.467 1.00 92.81 191 HIS A C 1
ATOM 1533 O O . HIS A 1 191 ? -18.939 -0.450 6.657 1.00 92.81 191 HIS A O 1
ATOM 1539 N N . PHE A 1 192 ? -17.410 -0.731 5.028 1.00 91.69 192 PHE A N 1
ATOM 1540 C CA . PHE A 1 192 ? -16.214 -0.585 5.851 1.00 91.69 192 PHE A CA 1
ATOM 1541 C C . PHE A 1 192 ? -15.696 0.847 5.812 1.00 91.69 192 PHE A C 1
ATOM 1543 O O . PHE A 1 192 ? -15.564 1.432 4.741 1.00 91.69 192 PHE A O 1
ATOM 1550 N N . VAL A 1 193 ? -15.343 1.383 6.973 1.00 96.19 193 VAL A N 1
ATOM 1551 C CA . VAL A 1 193 ? -14.717 2.698 7.109 1.00 96.19 193 VAL A CA 1
ATOM 1552 C C . VAL A 1 193 ? -13.376 2.498 7.797 1.00 96.19 193 VAL A C 1
ATOM 1554 O O . VAL A 1 193 ? -13.319 2.089 8.959 1.00 96.19 193 VAL A O 1
ATOM 1557 N N . LEU A 1 194 ? -12.298 2.741 7.059 1.00 93.44 194 LEU A N 1
ATOM 1558 C CA . LEU A 1 194 ? -10.932 2.446 7.476 1.00 93.44 194 LEU A CA 1
ATOM 1559 C C . LEU A 1 194 ? -10.239 3.728 7.956 1.00 93.44 194 LEU A C 1
ATOM 1561 O O . LEU A 1 194 ? -10.141 4.712 7.216 1.00 93.44 194 LEU A O 1
ATOM 1565 N N . VAL A 1 195 ? -9.760 3.711 9.200 1.00 96.25 195 VAL A N 1
ATOM 1566 C CA . VAL A 1 195 ? -9.183 4.860 9.909 1.00 96.25 195 VAL A CA 1
ATOM 1567 C C . VAL A 1 195 ? -7.716 4.580 10.224 1.00 96.25 195 VAL A C 1
ATOM 1569 O O . VAL A 1 195 ? -7.386 3.660 10.977 1.00 96.25 195 VAL A O 1
ATOM 1572 N N . HIS A 1 196 ? -6.828 5.363 9.613 1.00 94.75 196 HIS A N 1
ATOM 1573 C CA . HIS A 1 196 ? -5.379 5.181 9.707 1.00 94.75 196 HIS A CA 1
ATOM 1574 C C . HIS A 1 196 ? -4.808 5.533 11.094 1.00 94.75 196 HIS A C 1
ATOM 1576 O O . HIS A 1 196 ? -5.389 6.300 11.864 1.00 94.75 196 HIS A O 1
ATOM 1582 N N . GLY A 1 197 ? -3.623 4.994 11.385 1.00 90.38 197 GLY A N 1
ATOM 1583 C CA . GLY A 1 197 ? -2.819 5.355 12.551 1.00 90.38 197 GLY A CA 1
ATOM 1584 C C . GLY A 1 197 ? -2.119 6.708 12.425 1.00 90.38 197 GLY A C 1
ATOM 1585 O O . GLY A 1 197 ? -2.197 7.392 11.407 1.00 90.38 197 GLY A O 1
ATOM 1586 N N . GLY A 1 198 ? -1.380 7.098 13.464 1.00 87.44 198 GLY A N 1
ATOM 1587 C CA . GLY A 1 198 ? -0.646 8.362 13.457 1.00 87.44 198 GLY A CA 1
ATOM 1588 C C . GLY A 1 198 ? 0.387 8.418 12.329 1.00 87.44 198 GLY A C 1
ATOM 1589 O O . GLY A 1 198 ? 0.942 7.387 11.943 1.00 87.44 198 GLY A O 1
ATOM 1590 N N . LEU A 1 199 ? 0.653 9.627 11.822 1.00 85.69 199 LEU A N 1
ATOM 1591 C CA . LEU A 1 199 ? 1.586 9.945 10.722 1.00 85.69 199 LEU A CA 1
ATOM 1592 C C . LEU A 1 199 ? 1.163 9.462 9.330 1.00 85.69 199 LEU A C 1
ATOM 1594 O O 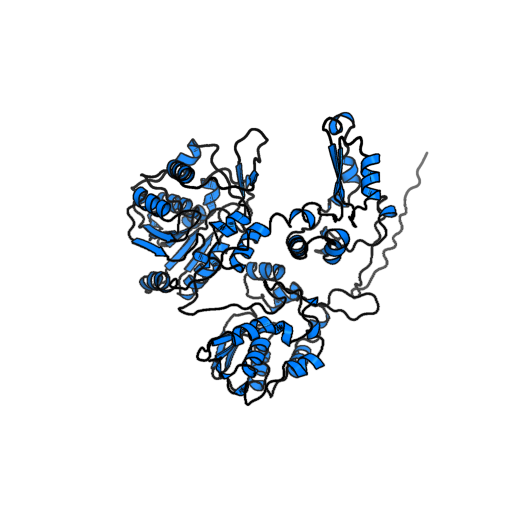. LEU A 1 199 ? 1.674 9.956 8.328 1.00 85.69 199 LEU A O 1
ATOM 1598 N N . HIS A 1 200 ? 0.275 8.477 9.266 1.00 90.00 200 HIS A N 1
ATOM 1599 C CA . HIS A 1 200 ? -0.202 7.881 8.028 1.00 90.00 200 HIS A CA 1
ATOM 1600 C C . HIS A 1 200 ? -1.413 8.653 7.497 1.00 90.00 200 HIS A C 1
ATOM 1602 O O . HIS A 1 200 ? -1.845 9.636 8.091 1.00 90.00 200 HIS A O 1
ATOM 1608 N N . GLY A 1 201 ? -1.932 8.218 6.355 1.00 89.69 201 GLY A N 1
ATOM 1609 C CA . GLY A 1 201 ? -3.181 8.682 5.761 1.00 89.69 201 GLY A CA 1
ATOM 1610 C C . GLY A 1 201 ? -3.985 7.497 5.230 1.00 89.69 201 GLY A C 1
ATOM 1611 O O . GLY A 1 201 ? -3.579 6.344 5.384 1.00 89.69 201 GLY A O 1
ATOM 1612 N N . ALA A 1 202 ? -5.089 7.776 4.545 1.00 88.62 202 ALA A N 1
ATOM 1613 C CA . ALA A 1 202 ? -5.938 6.812 3.849 1.00 88.62 202 ALA A CA 1
ATOM 1614 C C . ALA A 1 202 ? -5.142 5.850 2.949 1.00 88.62 202 ALA A C 1
ATOM 1616 O O . ALA A 1 202 ? -5.503 4.680 2.821 1.00 88.62 202 ALA A O 1
ATOM 1617 N N . TRP A 1 203 ? -4.026 6.321 2.385 1.00 85.88 203 TRP A N 1
ATOM 1618 C CA . TRP A 1 203 ? -3.125 5.550 1.529 1.00 85.88 203 TRP A CA 1
ATOM 1619 C C . TRP A 1 203 ? -2.614 4.251 2.167 1.00 85.88 203 TRP A C 1
ATOM 1621 O O . TRP A 1 203 ? -2.360 3.297 1.437 1.00 85.88 203 TRP A O 1
ATOM 1631 N N . CYS A 1 204 ? -2.505 4.148 3.500 1.00 85.19 204 CYS A N 1
ATOM 1632 C CA . CYS A 1 204 ? -2.016 2.918 4.140 1.00 85.19 204 CYS A CA 1
ATOM 1633 C C . CYS A 1 204 ? -2.991 1.735 4.009 1.00 85.19 204 CYS A C 1
ATOM 1635 O O . CYS A 1 204 ? -2.620 0.591 4.257 1.00 85.19 204 CYS A O 1
ATOM 1637 N N . TRP A 1 205 ? -4.231 1.997 3.594 1.00 83.31 205 TRP A N 1
ATOM 1638 C CA . TRP A 1 205 ? -5.265 0.986 3.420 1.00 83.31 205 TRP A CA 1
ATOM 1639 C C . TRP A 1 205 ? -5.379 0.455 1.992 1.00 83.31 205 TRP A C 1
ATOM 1641 O O . TRP A 1 205 ? -6.247 -0.380 1.750 1.00 83.31 205 TRP A O 1
ATOM 1651 N N . TYR A 1 206 ? -4.544 0.898 1.044 1.00 79.56 206 TYR A N 1
ATOM 1652 C CA . TYR A 1 206 ? -4.745 0.620 -0.386 1.00 79.56 206 TYR A CA 1
ATOM 1653 C C . TYR A 1 206 ? -4.934 -0.877 -0.710 1.00 79.56 206 TYR A C 1
ATOM 1655 O O . TYR A 1 206 ? -5.871 -1.234 -1.426 1.00 79.56 206 TYR A O 1
ATOM 1663 N N . LYS A 1 207 ? -4.129 -1.775 -0.116 1.00 75.06 207 LYS A N 1
ATOM 1664 C CA . LYS A 1 207 ? -4.261 -3.233 -0.318 1.00 75.06 207 LYS A CA 1
ATOM 1665 C C . LYS A 1 207 ? -5.558 -3.786 0.276 1.00 75.06 207 LYS A C 1
ATOM 1667 O O . LYS A 1 207 ? -6.298 -4.489 -0.410 1.00 75.06 207 LYS A O 1
ATOM 1672 N N . VAL A 1 208 ? -5.849 -3.451 1.536 1.00 78.06 208 VAL A N 1
ATOM 1673 C CA . VAL A 1 208 ? -7.049 -3.911 2.264 1.00 78.06 208 VAL A CA 1
ATOM 1674 C C . VAL A 1 208 ? -8.318 -3.420 1.573 1.00 78.06 208 VAL A C 1
ATOM 1676 O O . VAL A 1 208 ? -9.250 -4.190 1.361 1.00 78.06 208 VAL A O 1
ATOM 1679 N N . ALA A 1 209 ? -8.353 -2.140 1.203 1.00 76.94 209 ALA A N 1
ATOM 1680 C CA . ALA A 1 209 ? -9.507 -1.519 0.578 1.00 76.94 209 ALA A CA 1
ATOM 1681 C C . ALA A 1 209 ? -9.830 -2.176 -0.766 1.00 76.94 209 ALA A C 1
ATOM 1683 O O . ALA A 1 209 ? -10.989 -2.493 -1.024 1.00 76.94 209 ALA A O 1
ATOM 1684 N N . ASN A 1 210 ? -8.812 -2.448 -1.587 1.00 71.62 210 ASN A N 1
ATOM 1685 C CA . ASN A 1 210 ? -8.991 -3.138 -2.862 1.00 71.62 210 ASN A CA 1
ATOM 1686 C C . ASN A 1 210 ? -9.501 -4.574 -2.678 1.00 71.62 210 ASN A C 1
ATOM 1688 O O . ASN A 1 210 ? -10.381 -5.007 -3.419 1.00 71.62 210 ASN A O 1
ATOM 1692 N N . GLN A 1 211 ? -9.015 -5.296 -1.664 1.00 68.00 211 GLN A N 1
ATOM 1693 C CA . GLN A 1 211 ? -9.512 -6.640 -1.351 1.00 68.00 211 GLN A CA 1
ATOM 1694 C C . GLN A 1 211 ? -10.965 -6.630 -0.859 1.00 68.00 211 GLN A C 1
ATOM 1696 O O . GLN A 1 211 ? -11.782 -7.419 -1.315 1.00 68.00 211 GLN A O 1
ATOM 1701 N N . LEU A 1 212 ? -11.329 -5.717 0.040 1.00 70.75 212 LEU A N 1
ATOM 1702 C CA . LEU A 1 212 ? -12.708 -5.613 0.521 1.00 70.75 212 LEU A CA 1
ATOM 1703 C C . LEU A 1 212 ? -13.684 -5.252 -0.608 1.00 70.75 212 LEU A C 1
ATOM 1705 O O . LEU A 1 212 ? -14.770 -5.828 -0.686 1.00 70.75 212 LEU A O 1
ATOM 1709 N N . LYS A 1 213 ? -13.280 -4.353 -1.516 1.00 77.00 213 LYS A N 1
ATOM 1710 C CA . LYS A 1 213 ? -14.060 -4.014 -2.715 1.00 77.00 213 LYS A CA 1
ATOM 1711 C C . LYS A 1 213 ? -14.226 -5.213 -3.649 1.00 77.00 213 LYS A C 1
ATOM 1713 O O . LYS A 1 213 ? -15.327 -5.429 -4.148 1.00 77.00 213 LYS A O 1
ATOM 1718 N N . SER A 1 214 ? -13.182 -6.022 -3.854 1.00 68.31 214 SER A N 1
ATOM 1719 C CA . SER A 1 214 ? -13.271 -7.214 -4.713 1.00 68.31 214 SER A CA 1
ATOM 1720 C C . SER A 1 214 ? -14.179 -8.309 -4.139 1.00 68.31 214 SER A C 1
ATOM 1722 O O . SER A 1 214 ? -14.738 -9.093 -4.901 1.00 68.31 214 SER A O 1
ATOM 1724 N N . PHE A 1 215 ? -14.414 -8.310 -2.822 1.00 66.50 215 PHE A N 1
ATOM 1725 C CA . PHE A 1 215 ? -15.432 -9.138 -2.164 1.00 66.50 215 PHE A CA 1
ATOM 1726 C C . PHE A 1 215 ? -16.849 -8.529 -2.172 1.00 66.50 215 PHE A C 1
ATOM 1728 O O . PHE A 1 215 ? -17.762 -9.089 -1.565 1.00 66.50 215 PHE A O 1
ATOM 1735 N N . GLY A 1 216 ? -17.066 -7.402 -2.860 1.00 75.25 216 GLY A N 1
ATOM 1736 C CA . GLY A 1 216 ? -18.382 -6.772 -3.000 1.00 75.25 216 GLY A CA 1
ATOM 1737 C C . GLY A 1 216 ? -18.802 -5.899 -1.813 1.00 75.25 216 GLY A C 1
ATOM 1738 O O . GLY A 1 216 ? -19.989 -5.608 -1.648 1.00 75.25 216 GLY A O 1
ATOM 1739 N N . HIS A 1 217 ? -17.860 -5.478 -0.966 1.00 79.62 217 HIS A N 1
ATOM 1740 C CA . HIS A 1 217 ? -18.130 -4.525 0.109 1.00 79.62 217 HIS A CA 1
ATOM 1741 C C . HIS A 1 217 ? -17.914 -3.076 -0.350 1.00 79.62 217 HIS A C 1
ATOM 1743 O O . HIS A 1 217 ? -17.036 -2.785 -1.161 1.00 79.62 217 HIS A O 1
ATOM 1749 N N . ASN A 1 218 ? -18.679 -2.148 0.225 1.00 87.44 218 ASN A N 1
ATOM 1750 C CA . ASN A 1 218 ? -18.386 -0.724 0.112 1.00 87.44 218 ASN A CA 1
ATOM 1751 C C . ASN A 1 218 ? -17.251 -0.366 1.082 1.00 87.44 218 ASN A C 1
ATOM 1753 O O . ASN A 1 218 ? -17.229 -0.852 2.216 1.00 87.44 218 ASN A O 1
ATOM 1757 N N . VAL A 1 219 ? -16.312 0.476 0.656 1.00 87.75 219 VAL A N 1
ATOM 1758 C CA . VAL A 1 219 ? -15.137 0.831 1.459 1.00 87.75 219 VAL A CA 1
ATOM 1759 C C . VAL A 1 219 ? -14.849 2.318 1.353 1.00 87.75 219 VAL A C 1
ATOM 1761 O O . VAL A 1 219 ? -14.547 2.818 0.270 1.00 87.75 219 VAL A O 1
ATOM 1764 N N . THR A 1 220 ? -14.846 2.985 2.502 1.00 92.81 220 THR A N 1
ATOM 1765 C CA . THR A 1 220 ? -14.413 4.370 2.665 1.00 92.81 220 THR A CA 1
ATOM 1766 C C . THR A 1 220 ? -13.098 4.408 3.440 1.00 92.81 220 THR A C 1
ATOM 1768 O O . THR A 1 220 ? -12.991 3.867 4.538 1.00 92.81 220 THR A O 1
ATOM 1771 N N . THR A 1 221 ? -12.088 5.073 2.889 1.00 90.50 221 THR A N 1
ATOM 1772 C CA . THR A 1 221 ? -10.814 5.366 3.563 1.00 90.50 221 THR A CA 1
ATOM 1773 C C . THR A 1 221 ? -10.725 6.870 3.787 1.00 90.50 221 THR A C 1
ATOM 1775 O O . THR A 1 221 ? -10.897 7.626 2.833 1.00 90.50 221 THR A O 1
ATOM 1778 N N . LEU A 1 222 ? -10.469 7.313 5.018 1.00 88.81 222 LEU A N 1
ATOM 1779 C CA . LEU A 1 222 ? -10.491 8.737 5.373 1.00 88.81 222 LEU A CA 1
ATOM 1780 C C . LEU A 1 222 ? -9.102 9.230 5.767 1.00 88.81 222 LEU A C 1
ATOM 1782 O O . LEU A 1 222 ? -8.416 8.552 6.526 1.00 88.81 222 LEU A O 1
ATOM 1786 N N . ASP A 1 223 ? -8.735 10.429 5.316 1.00 92.25 223 ASP A N 1
ATOM 1787 C CA . ASP A 1 223 ? -7.605 11.183 5.860 1.00 92.25 223 ASP A CA 1
ATOM 1788 C C . ASP A 1 223 ? -8.072 12.024 7.055 1.00 92.25 223 ASP A C 1
ATOM 1790 O O . ASP A 1 223 ? -8.981 12.849 6.931 1.00 92.25 223 ASP A O 1
ATOM 1794 N N . MET A 1 224 ? -7.444 11.832 8.217 1.00 94.25 224 MET A N 1
ATOM 1795 C CA . MET A 1 224 ? -7.624 12.713 9.376 1.00 94.25 224 MET A CA 1
ATOM 1796 C C . MET A 1 224 ? -7.056 14.112 9.083 1.00 94.25 224 MET A C 1
ATOM 1798 O O . MET A 1 224 ? -6.343 14.321 8.095 1.00 94.25 224 MET A O 1
ATOM 1802 N N . ALA A 1 225 ? -7.362 15.100 9.928 1.00 91.44 225 ALA A N 1
ATOM 1803 C CA . ALA A 1 225 ? -6.870 16.454 9.692 1.00 91.44 225 ALA A CA 1
ATOM 1804 C C . ALA A 1 225 ? -5.334 16.471 9.653 1.00 91.44 225 ALA A C 1
ATOM 1806 O O . ALA A 1 225 ? -4.667 15.800 10.445 1.00 91.44 225 ALA A O 1
ATOM 1807 N N . ALA A 1 226 ? -4.785 17.202 8.681 1.00 87.81 226 ALA A N 1
ATOM 1808 C CA . ALA A 1 226 ? -3.351 17.282 8.413 1.00 87.81 226 ALA A CA 1
ATOM 1809 C C . ALA A 1 226 ? -2.637 15.927 8.185 1.00 87.81 226 ALA A C 1
ATOM 1811 O O . ALA A 1 226 ? -1.415 15.830 8.291 1.00 87.81 226 ALA A O 1
ATOM 1812 N N . SER A 1 227 ? -3.390 14.884 7.826 1.00 87.44 227 SER A N 1
ATOM 1813 C CA . SER A 1 227 ? -2.891 13.550 7.473 1.00 87.44 227 SER A CA 1
ATOM 1814 C C . SER A 1 227 ? -3.095 13.267 5.982 1.00 87.44 227 SER A C 1
ATOM 1816 O O . SER A 1 227 ? -3.953 13.881 5.353 1.00 87.44 227 SER A O 1
ATOM 1818 N N . GLY A 1 228 ? -2.287 12.374 5.397 1.00 86.81 228 GLY A N 1
ATOM 1819 C CA . GLY A 1 228 ? -2.347 12.054 3.963 1.00 86.81 228 GLY A CA 1
ATOM 1820 C C . GLY A 1 228 ? -2.407 13.301 3.075 1.00 86.81 228 GLY A C 1
ATOM 1821 O O . GLY A 1 228 ? -1.551 14.182 3.198 1.00 86.81 228 GLY A O 1
ATOM 1822 N N . ILE A 1 229 ? -3.432 13.398 2.225 1.00 85.50 229 ILE A N 1
ATOM 1823 C CA . ILE A 1 229 ? -3.632 14.542 1.318 1.00 85.50 229 ILE A CA 1
ATOM 1824 C C . ILE A 1 229 ? -4.555 15.630 1.891 1.00 85.50 229 ILE A C 1
ATOM 1826 O O . ILE A 1 229 ? -4.926 16.560 1.176 1.00 85.50 229 ILE A O 1
ATOM 1830 N N . ASN A 1 230 ? -4.929 15.551 3.173 1.00 85.44 230 ASN A N 1
ATOM 1831 C CA . ASN A 1 230 ? -5.742 16.582 3.811 1.00 85.44 230 ASN A CA 1
ATOM 1832 C C . ASN A 1 230 ? -5.026 17.951 3.743 1.00 85.44 230 ASN A C 1
ATOM 1834 O O . ASN A 1 230 ? -3.845 18.034 4.105 1.00 85.44 230 ASN A O 1
ATOM 1838 N N . PRO A 1 231 ? -5.713 19.026 3.309 1.00 82.44 231 PRO A N 1
ATOM 1839 C CA . PRO A 1 231 ? -5.072 20.312 3.044 1.00 82.44 231 PRO A CA 1
ATOM 1840 C C . PRO A 1 231 ? -4.698 21.085 4.311 1.00 82.44 231 PRO A C 1
ATOM 1842 O O . PRO A 1 231 ? -3.845 21.969 4.228 1.00 82.44 231 PRO A O 1
ATOM 1845 N N . LYS A 1 232 ? -5.301 20.763 5.470 1.00 81.44 232 LYS A N 1
ATOM 1846 C CA . LYS A 1 232 ? -4.966 21.428 6.734 1.00 81.44 232 LYS A CA 1
ATOM 1847 C C . LYS A 1 232 ? -3.481 21.235 7.022 1.00 81.44 232 LYS A C 1
ATOM 1849 O O . LYS A 1 232 ? -2.939 20.127 6.904 1.00 81.44 232 LYS A O 1
ATOM 1854 N N . GLN A 1 233 ? -2.818 22.316 7.403 1.00 75.81 233 GLN A N 1
ATOM 1855 C CA . GLN A 1 233 ? -1.471 22.256 7.935 1.00 75.81 233 GLN A CA 1
ATOM 1856 C C . GLN A 1 233 ? -1.508 21.803 9.391 1.00 75.81 233 GLN A C 1
ATOM 1858 O O . GLN A 1 233 ? -2.499 21.947 10.102 1.00 75.81 233 GLN A O 1
ATOM 1863 N N . MET A 1 234 ? -0.396 21.245 9.853 1.00 72.69 234 MET A N 1
ATOM 1864 C CA . MET A 1 234 ? -0.293 20.695 11.205 1.00 72.69 234 MET A CA 1
ATOM 1865 C C . MET A 1 234 ? -0.508 21.751 12.298 1.00 72.69 234 MET A C 1
ATOM 1867 O O . MET A 1 234 ? -1.017 21.435 13.366 1.00 72.69 234 MET A O 1
ATOM 1871 N N . GLN A 1 235 ? -0.127 23.000 12.022 1.00 73.12 235 GLN A N 1
ATOM 1872 C CA . GLN A 1 235 ? -0.285 24.159 12.905 1.00 73.12 235 GLN A CA 1
ATOM 1873 C C . GLN A 1 235 ? -1.755 24.534 13.123 1.00 73.12 235 GLN A C 1
ATOM 1875 O O . GLN A 1 235 ? -2.076 25.198 14.101 1.00 73.12 235 GLN A O 1
ATOM 1880 N N . GLU A 1 236 ? -2.633 24.130 12.204 1.00 78.94 236 GLU A N 1
ATOM 1881 C CA . GLU A 1 236 ? -4.066 24.423 12.251 1.00 78.94 236 GLU A CA 1
ATOM 1882 C C . GLU A 1 236 ? -4.844 23.388 13.075 1.00 78.94 236 GLU A C 1
ATOM 1884 O O . GLU A 1 236 ? -6.045 23.549 13.263 1.00 78.94 236 GLU A O 1
ATOM 1889 N N . VAL A 1 237 ? -4.187 22.315 13.535 1.00 84.94 237 VAL A N 1
ATOM 1890 C CA . VAL A 1 237 ? -4.809 21.232 14.305 1.00 84.94 237 VAL A CA 1
ATOM 1891 C C . VAL A 1 237 ? -4.354 21.324 15.760 1.00 84.94 237 VAL A C 1
ATOM 1893 O O . VAL A 1 237 ? -3.296 20.821 16.138 1.00 84.94 237 VAL A O 1
ATOM 1896 N N . LEU A 1 238 ? -5.170 21.976 16.581 1.00 83.25 238 LEU A N 1
ATOM 1897 C CA . LEU A 1 238 ? -4.869 22.358 17.960 1.00 83.25 238 LEU A CA 1
ATOM 1898 C C . LEU A 1 238 ? -5.506 21.431 19.005 1.00 83.25 238 LEU A C 1
ATOM 1900 O O . LEU A 1 238 ? -5.124 21.472 20.175 1.00 83.25 238 LEU A O 1
ATOM 1904 N N . SER A 1 239 ? -6.452 20.578 18.605 1.00 86.88 239 SER A N 1
ATOM 1905 C CA . SER A 1 239 ? -7.179 19.674 19.507 1.00 86.88 239 SER A CA 1
ATOM 1906 C C . SER A 1 239 ? -7.369 18.266 18.933 1.00 86.88 239 SER A C 1
ATOM 1908 O O . SER A 1 239 ? -7.264 18.037 17.723 1.00 86.88 239 SER A O 1
ATOM 1910 N N . VAL A 1 240 ? -7.682 17.300 19.807 1.00 88.00 240 VAL A N 1
ATOM 1911 C CA . VAL A 1 240 ? -8.010 15.928 19.381 1.00 88.00 240 VAL A CA 1
ATOM 1912 C C . VAL A 1 240 ? -9.307 15.924 18.577 1.00 88.00 240 VAL A C 1
ATOM 1914 O O . VAL A 1 240 ? -9.413 15.199 17.585 1.00 88.00 240 VAL A O 1
ATOM 1917 N N . SER A 1 241 ? -10.272 16.765 18.964 1.00 89.19 241 SER A N 1
ATOM 1918 C CA . SER A 1 241 ? -11.512 16.952 18.206 1.00 89.19 241 SER A CA 1
ATOM 1919 C C . SER A 1 241 ? -11.246 17.401 16.770 1.00 89.19 241 SER A C 1
ATOM 1921 O O . SER A 1 241 ? -11.822 16.832 15.845 1.00 89.19 241 SER A O 1
ATOM 1923 N N . GLU A 1 242 ? -10.363 18.384 16.568 1.00 91.62 242 GLU A N 1
ATOM 1924 C CA . GLU A 1 242 ? -10.001 18.875 15.231 1.00 91.62 242 GLU A CA 1
ATOM 1925 C C . GLU A 1 242 ? -9.273 17.818 14.405 1.00 91.62 242 GLU A C 1
ATOM 1927 O O . GLU A 1 242 ? -9.524 17.701 13.207 1.00 91.62 242 GLU A O 1
ATOM 1932 N N . TYR A 1 243 ? -8.409 17.015 15.034 1.00 91.81 243 TYR A N 1
ATOM 1933 C CA . TYR A 1 243 ? -7.697 15.945 14.340 1.00 91.81 243 TYR A CA 1
ATOM 1934 C C . TYR A 1 243 ? -8.649 14.889 13.768 1.00 91.81 243 TYR A C 1
ATOM 1936 O O . TYR A 1 243 ? -8.502 14.465 12.621 1.00 91.81 243 TYR A O 1
ATOM 1944 N N . HIS A 1 244 ? -9.656 14.491 14.549 1.00 92.69 244 HIS A N 1
ATOM 1945 C CA . HIS A 1 244 ? -10.610 13.440 14.184 1.00 92.69 244 HIS A CA 1
ATOM 1946 C C . HIS A 1 244 ? -11.887 13.957 13.506 1.00 92.69 244 HIS A C 1
ATOM 1948 O O . HIS A 1 244 ? -12.784 13.165 13.203 1.00 92.69 244 HIS A O 1
ATOM 1954 N N . GLU A 1 245 ? -11.974 15.262 13.250 1.00 94.56 245 GLU A N 1
ATOM 1955 C CA . GLU A 1 245 ? -13.118 15.918 12.615 1.00 94.56 245 GLU A CA 1
ATOM 1956 C C . GLU A 1 245 ? -13.549 15.245 11.299 1.00 94.56 245 GLU A C 1
ATOM 1958 O O . GLU A 1 245 ? -14.742 14.960 11.186 1.00 94.56 245 GLU A O 1
ATOM 1963 N N . PRO A 1 246 ? -12.647 14.841 10.377 1.00 96.56 246 PRO A N 1
ATOM 1964 C CA . PRO A 1 246 ? -13.055 14.164 9.143 1.00 96.56 246 PRO A CA 1
ATOM 1965 C C . PRO A 1 246 ? -13.886 12.892 9.367 1.00 96.56 246 PRO A C 1
ATOM 1967 O O . PRO A 1 246 ? -14.890 12.683 8.685 1.00 96.56 246 PRO A O 1
ATOM 1970 N N . LEU A 1 247 ? -13.533 12.065 10.362 1.00 97.62 247 LEU A N 1
ATOM 1971 C CA . LEU A 1 247 ? -14.335 10.891 10.726 1.00 97.62 247 LEU A CA 1
ATOM 1972 C C . LEU A 1 247 ? -15.686 11.304 11.317 1.00 97.62 247 LEU A C 1
ATOM 1974 O O . LEU A 1 247 ? -16.710 10.713 10.987 1.00 97.62 247 LEU A O 1
ATOM 1978 N N . MET A 1 248 ? -15.707 12.313 12.190 1.00 97.44 248 MET A N 1
ATOM 1979 C CA . MET A 1 248 ? -16.946 12.763 12.833 1.00 97.44 248 MET A CA 1
ATOM 1980 C C . MET A 1 248 ? -17.930 13.377 11.838 1.00 97.44 248 MET A C 1
ATOM 1982 O O . MET A 1 248 ? -19.138 13.191 12.004 1.00 97.44 248 MET A O 1
ATOM 1986 N N . THR A 1 249 ? -17.414 14.088 10.836 1.00 97.50 249 THR A N 1
ATOM 1987 C CA . THR A 1 249 ? -18.168 14.680 9.728 1.00 97.50 249 THR A CA 1
ATOM 1988 C C . THR A 1 249 ? -18.724 13.591 8.815 1.00 97.50 249 THR A C 1
ATOM 1990 O O . THR A 1 249 ? -19.912 13.615 8.506 1.00 97.50 249 THR A O 1
ATOM 1993 N N . PHE A 1 250 ? -17.920 12.576 8.476 1.00 97.50 250 PHE A N 1
ATOM 1994 C CA . PHE A 1 250 ? -18.394 11.409 7.728 1.00 97.50 250 PHE A CA 1
ATOM 1995 C C . PHE A 1 250 ? -19.503 10.649 8.473 1.00 97.50 250 PHE A C 1
ATOM 1997 O O . PHE A 1 250 ? -20.547 10.354 7.907 1.00 97.50 250 PHE A O 1
ATOM 2004 N N . MET A 1 251 ? -19.326 10.367 9.766 1.00 97.56 251 MET A N 1
ATOM 2005 C CA . MET A 1 251 ? -20.363 9.681 10.545 1.00 97.56 251 MET A CA 1
ATOM 2006 C C . MET A 1 251 ? -21.647 10.520 10.644 1.00 97.56 251 MET A C 1
ATOM 2008 O O . MET A 1 251 ? -22.746 9.983 10.592 1.00 97.56 251 MET A O 1
ATOM 2012 N N . ALA A 1 252 ? -21.539 11.849 10.743 1.00 96.25 252 ALA A N 1
ATOM 2013 C CA . ALA A 1 252 ? -22.711 12.724 10.755 1.00 96.25 252 ALA A CA 1
ATOM 2014 C C . ALA A 1 252 ? -23.491 12.714 9.429 1.00 96.25 252 ALA A C 1
ATOM 2016 O O . ALA A 1 252 ? -24.699 12.947 9.452 1.00 96.25 252 ALA A O 1
ATOM 2017 N N . SER A 1 253 ? -22.822 12.466 8.297 1.00 96.12 253 SER A N 1
ATOM 2018 C CA . SER A 1 253 ? -23.452 12.459 6.973 1.00 96.12 253 SER A CA 1
ATOM 2019 C C . SER A 1 253 ? -24.096 11.122 6.599 1.00 96.12 253 SER A C 1
ATOM 2021 O O . SER A 1 253 ? -24.823 11.064 5.605 1.00 96.12 253 SER A O 1
ATOM 2023 N N . LEU A 1 254 ? -23.877 10.060 7.384 1.00 93.81 254 LEU A N 1
ATOM 2024 C CA . LEU A 1 254 ? -24.488 8.759 7.131 1.00 93.81 254 LEU A CA 1
ATOM 2025 C C . LEU A 1 254 ? -26.025 8.824 7.244 1.00 93.81 254 LEU A C 1
ATOM 2027 O O . LEU A 1 254 ? -26.559 9.389 8.207 1.00 93.81 254 LEU A O 1
ATOM 2031 N N . PRO A 1 255 ? -26.766 8.190 6.316 1.00 90.69 255 PRO A N 1
ATOM 2032 C CA . PRO A 1 255 ? -28.212 8.042 6.426 1.00 90.69 255 PRO A CA 1
ATOM 2033 C C . PRO A 1 255 ? -28.621 7.362 7.738 1.00 90.69 255 PRO A C 1
ATOM 2035 O O . PRO A 1 255 ? -27.987 6.413 8.194 1.00 90.69 255 PRO A O 1
ATOM 2038 N N . SER A 1 256 ? -29.749 7.773 8.322 1.00 82.00 256 SER A N 1
ATOM 2039 C CA . SER A 1 256 ? -30.188 7.326 9.659 1.00 82.00 256 SER A CA 1
ATOM 2040 C C . SER A 1 256 ? -30.392 5.810 9.820 1.00 82.00 256 SER A C 1
ATOM 2042 O O . SER A 1 256 ? -30.409 5.314 10.948 1.00 82.00 256 SER A O 1
ATOM 2044 N N . LYS A 1 257 ? -30.555 5.074 8.714 1.00 84.94 257 LYS A N 1
ATOM 2045 C CA . LYS A 1 257 ? -30.723 3.611 8.684 1.00 84.94 257 LYS A CA 1
ATOM 2046 C C . LYS A 1 257 ? -29.441 2.852 8.326 1.00 84.94 257 LYS A C 1
ATOM 2048 O O . LYS A 1 257 ? -29.429 1.627 8.431 1.00 84.94 257 LYS A O 1
ATOM 2053 N N . GLU A 1 258 ? -28.391 3.543 7.894 1.00 88.94 258 GLU A N 1
ATOM 2054 C CA . GLU A 1 258 ? -27.139 2.910 7.492 1.00 88.94 258 GLU A CA 1
ATOM 2055 C C . GLU A 1 258 ? -26.277 2.589 8.717 1.00 88.94 258 GLU A C 1
ATOM 2057 O O . GLU A 1 258 ? -26.205 3.360 9.677 1.00 88.94 258 GLU A O 1
ATOM 2062 N N . LYS A 1 259 ? -25.635 1.417 8.694 1.00 92.62 259 LYS A N 1
ATOM 2063 C CA . LYS A 1 259 ? -24.637 1.031 9.690 1.00 92.62 259 LYS A CA 1
ATOM 2064 C C . LYS A 1 259 ? -23.330 0.674 9.014 1.00 92.62 259 LYS A C 1
ATOM 2066 O O . LYS A 1 259 ? -23.326 -0.074 8.037 1.00 92.62 259 LYS A O 1
ATOM 2071 N N . VAL A 1 260 ? -22.238 1.146 9.597 1.00 94.75 260 VAL A N 1
ATOM 2072 C CA . VAL A 1 260 ? -20.882 0.909 9.106 1.00 94.75 260 VAL A CA 1
ATOM 2073 C C . VAL A 1 260 ? -20.084 0.012 10.046 1.00 94.75 260 VAL A C 1
ATOM 2075 O O . VAL A 1 260 ? -20.349 -0.073 11.250 1.00 94.75 260 VAL A O 1
ATOM 2078 N N . ILE A 1 261 ? -19.074 -0.637 9.479 1.00 94.19 261 ILE A N 1
ATOM 2079 C CA . ILE A 1 261 ? -18.010 -1.321 10.205 1.00 94.19 261 ILE A CA 1
ATOM 2080 C C . ILE A 1 261 ? -16.837 -0.348 10.302 1.00 94.19 261 ILE A C 1
ATOM 2082 O O . ILE A 1 261 ? -16.213 -0.036 9.288 1.00 94.19 261 ILE A O 1
ATOM 2086 N N . LEU A 1 262 ? -16.546 0.142 11.508 1.00 96.50 262 LEU A N 1
ATOM 2087 C CA . LEU A 1 262 ? -15.394 1.017 11.732 1.00 96.50 262 LEU A CA 1
ATOM 2088 C C . LEU A 1 262 ? -14.152 0.176 12.001 1.00 96.50 262 LEU A C 1
ATOM 2090 O O . LEU A 1 262 ? -14.181 -0.688 12.873 1.00 96.50 262 LEU A O 1
ATOM 2094 N N . VAL A 1 263 ? -13.060 0.455 11.297 1.00 96.12 263 VAL A N 1
ATOM 2095 C CA . VAL A 1 263 ? -11.772 -0.219 11.483 1.00 96.12 263 VAL A CA 1
ATOM 2096 C C . VAL A 1 263 ? -10.719 0.823 11.839 1.00 96.12 263 VAL A C 1
ATOM 2098 O O . VAL A 1 263 ? -10.407 1.687 11.026 1.00 96.12 263 VAL A O 1
ATOM 2101 N N . GLY A 1 264 ? -10.180 0.756 13.055 1.00 94.94 264 GLY A N 1
ATOM 2102 C CA . GLY A 1 264 ? -9.149 1.667 13.549 1.00 94.94 264 GLY A CA 1
ATOM 2103 C C . GLY A 1 264 ? -7.811 0.959 13.708 1.00 94.94 264 GLY A C 1
ATOM 2104 O O . GLY A 1 264 ? -7.707 -0.003 14.469 1.00 94.94 264 GLY A O 1
ATOM 2105 N N . HIS A 1 265 ? -6.780 1.450 13.022 1.00 95.19 265 HIS A N 1
ATOM 2106 C CA . HIS A 1 265 ? -5.398 0.987 13.186 1.00 95.19 265 HIS A CA 1
ATOM 2107 C C . HIS A 1 265 ? -4.618 1.925 14.103 1.00 95.19 265 HIS A C 1
ATOM 2109 O O . HIS A 1 265 ? -4.665 3.140 13.909 1.00 95.19 265 HIS A O 1
ATOM 2115 N N . SER A 1 266 ? -3.858 1.388 15.063 1.00 94.19 266 SER A N 1
ATOM 2116 C CA . SER A 1 266 ? -2.963 2.194 15.909 1.00 94.19 266 SER A CA 1
ATOM 2117 C C . SER A 1 266 ? -3.705 3.392 16.534 1.00 94.19 266 SER A C 1
ATOM 2119 O O . SER A 1 266 ? -4.765 3.211 17.139 1.00 94.19 266 SER A O 1
ATOM 2121 N N . LEU A 1 267 ? -3.214 4.625 16.368 1.00 93.12 267 LEU A N 1
ATOM 2122 C CA . LEU A 1 267 ? -3.892 5.842 16.845 1.00 93.12 267 LEU A CA 1
ATOM 2123 C C . LEU A 1 267 ? -5.330 6.009 16.312 1.00 93.12 267 LEU A C 1
ATOM 2125 O O . LEU A 1 267 ? -6.153 6.607 16.998 1.00 93.12 267 LEU A O 1
ATOM 2129 N N . GLY A 1 268 ? -5.659 5.463 15.138 1.00 94.62 268 GLY A N 1
ATOM 2130 C CA . GLY A 1 268 ? -7.012 5.493 14.576 1.00 94.62 268 GLY A CA 1
ATOM 2131 C C . GLY A 1 268 ? -8.051 4.809 15.470 1.00 94.62 268 GLY A C 1
ATOM 2132 O O . GLY A 1 268 ? -9.232 5.148 15.416 1.00 94.62 268 GLY A O 1
ATOM 2133 N N . GLY A 1 269 ? -7.621 3.912 16.367 1.00 96.06 269 GLY A N 1
ATOM 2134 C CA . GLY A 1 269 ? -8.483 3.364 17.415 1.00 96.06 269 GLY A CA 1
ATOM 2135 C C . GLY A 1 269 ? -9.060 4.435 18.346 1.00 96.06 269 GLY A C 1
ATOM 2136 O O . GLY A 1 269 ? -10.218 4.327 18.745 1.00 96.06 269 GLY A O 1
ATOM 2137 N N . LEU A 1 270 ? -8.322 5.517 18.626 1.00 95.88 270 LEU A N 1
ATOM 2138 C CA . LEU A 1 270 ? -8.822 6.619 19.450 1.00 95.88 270 LEU A CA 1
ATOM 2139 C C . LEU A 1 270 ? -10.005 7.307 18.759 1.00 95.88 270 LEU A C 1
ATOM 2141 O O . LEU A 1 270 ? -11.045 7.528 19.380 1.00 95.88 270 LEU A O 1
ATOM 2145 N N . SER A 1 271 ? -9.878 7.568 17.455 1.00 95.94 271 SER A N 1
ATOM 2146 C CA . SER A 1 271 ? -10.947 8.136 16.626 1.00 95.94 271 SER A CA 1
ATOM 2147 C C . SER A 1 271 ? -12.183 7.245 16.629 1.00 95.94 271 SER A C 1
ATOM 2149 O O . SER A 1 271 ? -13.300 7.737 16.787 1.00 95.94 271 SER A O 1
ATOM 2151 N N . VAL A 1 272 ? -11.984 5.930 16.488 1.00 97.38 272 VAL A N 1
ATOM 2152 C CA . VAL A 1 272 ? -13.067 4.941 16.516 1.00 97.38 272 VAL A CA 1
ATOM 2153 C C . VAL A 1 272 ? -13.749 4.921 17.884 1.00 97.38 272 VAL A C 1
ATOM 2155 O O . VAL A 1 272 ? -14.975 4.991 17.939 1.00 97.38 272 VAL A O 1
ATOM 2158 N N . SER A 1 273 ? -13.000 4.927 18.989 1.00 97.56 273 SER A N 1
ATOM 2159 C CA . SER A 1 273 ? -13.576 4.998 20.338 1.00 97.56 273 SER A CA 1
ATOM 2160 C C . SER A 1 273 ? -14.426 6.258 20.555 1.00 97.56 273 SER A C 1
ATOM 2162 O O . SER A 1 273 ? -15.504 6.166 21.149 1.00 97.56 273 SER A O 1
ATOM 2164 N N . ILE A 1 274 ? -13.987 7.418 20.055 1.00 96.88 274 ILE A N 1
ATOM 2165 C CA . ILE A 1 274 ? -14.752 8.676 20.130 1.00 96.88 274 ILE A CA 1
ATOM 2166 C C . ILE A 1 274 ? -16.000 8.600 19.234 1.00 96.88 274 ILE A C 1
ATOM 2168 O O . ILE A 1 274 ? -17.092 9.001 19.644 1.00 96.88 274 ILE A O 1
ATOM 2172 N N . ALA A 1 275 ? -15.883 8.023 18.035 1.00 97.56 275 ALA A N 1
ATOM 2173 C CA . ALA A 1 275 ? -17.013 7.846 17.125 1.00 97.56 275 ALA A CA 1
ATOM 2174 C C . ALA A 1 275 ? -18.071 6.908 17.721 1.00 97.56 275 ALA A C 1
ATOM 2176 O O . ALA A 1 275 ? -19.265 7.164 17.582 1.00 97.56 275 ALA A O 1
ATOM 2177 N N . MET A 1 276 ? -17.654 5.872 18.452 1.00 97.50 276 MET A N 1
ATOM 2178 C CA . MET A 1 276 ? -18.555 4.991 19.200 1.00 97.50 276 MET A CA 1
ATOM 2179 C C . MET A 1 276 ? -19.305 5.713 20.322 1.00 97.50 276 MET A C 1
ATOM 2181 O O . MET A 1 276 ? -20.449 5.369 20.606 1.00 97.50 276 MET A O 1
ATOM 2185 N N . GLU A 1 277 ? -18.697 6.714 20.960 1.00 97.19 277 GLU A N 1
ATOM 2186 C CA . GLU A 1 277 ? -19.383 7.533 21.964 1.00 97.19 277 GLU A CA 1
ATOM 2187 C C . GLU A 1 277 ? -20.431 8.452 21.319 1.00 97.19 277 GLU A C 1
ATOM 2189 O O . GLU A 1 277 ? -21.532 8.618 21.850 1.00 97.19 277 GLU A O 1
ATOM 2194 N N . LYS A 1 278 ? -20.114 9.033 20.155 1.00 96.50 278 LYS A N 1
ATOM 2195 C CA . LYS A 1 278 ? -20.975 10.016 19.482 1.00 96.50 278 LYS A CA 1
ATOM 2196 C C . LYS A 1 278 ? -22.076 9.382 18.623 1.00 96.50 278 LYS A C 1
ATOM 2198 O O . LYS A 1 278 ? -23.206 9.868 18.634 1.00 96.50 278 LYS A O 1
ATOM 2203 N N . TYR A 1 279 ? -21.783 8.276 17.939 1.00 96.69 279 TYR A N 1
ATOM 2204 C CA . TYR A 1 279 ? -22.661 7.626 16.955 1.00 96.69 279 TYR A CA 1
ATOM 2205 C C . TYR A 1 279 ? -22.867 6.112 17.197 1.00 96.69 279 TYR A C 1
ATOM 2207 O O . TYR A 1 279 ? -22.844 5.329 16.245 1.00 96.69 279 TYR A O 1
ATOM 2215 N N . PRO A 1 280 ? -23.146 5.648 18.434 1.00 95.69 280 PRO A N 1
ATOM 2216 C CA . PRO A 1 280 ? -23.192 4.213 18.754 1.00 95.69 280 PRO A CA 1
ATOM 2217 C C . PRO A 1 280 ? -24.234 3.419 17.949 1.00 95.69 280 PRO A C 1
ATOM 2219 O O . PRO A 1 280 ? -24.087 2.218 17.757 1.00 95.69 280 PRO A O 1
ATOM 2222 N N . LYS A 1 281 ? -25.308 4.067 17.473 1.00 94.44 281 LYS A N 1
ATOM 2223 C CA . LYS A 1 281 ? -26.387 3.406 16.717 1.00 94.44 281 LYS A CA 1
ATOM 2224 C C . LYS A 1 281 ? -26.054 3.172 15.238 1.00 94.44 281 LYS A C 1
ATOM 2226 O O . LYS A 1 281 ? -26.692 2.319 14.625 1.00 94.44 281 LYS A O 1
ATOM 2231 N N . GLN A 1 282 ? -25.088 3.909 14.687 1.00 95.44 282 GLN A N 1
ATOM 2232 C CA . GLN A 1 282 ? -24.679 3.839 13.277 1.00 95.44 282 GLN A CA 1
ATOM 2233 C C . GLN A 1 282 ? -23.488 2.896 13.053 1.00 95.44 282 GLN A C 1
ATOM 2235 O O . GLN A 1 282 ? -23.034 2.714 11.929 1.00 95.44 282 GLN A O 1
ATOM 2240 N N . ILE A 1 283 ? -22.962 2.284 14.114 1.00 96.06 283 ILE A N 1
ATOM 2241 C CA . ILE A 1 283 ? -21.801 1.397 14.040 1.00 96.06 283 ILE A CA 1
ATOM 2242 C C . ILE A 1 283 ? -22.282 -0.020 14.336 1.00 96.06 283 ILE A C 1
ATOM 2244 O O . ILE A 1 283 ? -22.829 -0.284 15.406 1.00 96.06 283 ILE A O 1
ATOM 2248 N N . SER A 1 284 ? -22.123 -0.940 13.382 1.00 93.56 284 SER A N 1
ATOM 2249 C CA . SER A 1 284 ? -22.490 -2.346 13.594 1.00 93.56 284 SER A CA 1
ATOM 2250 C C . SER A 1 284 ? -21.459 -3.082 14.443 1.00 93.56 284 SER A C 1
ATOM 2252 O O . SER A 1 284 ? -21.829 -3.881 15.297 1.00 93.56 284 SER A O 1
ATOM 2254 N N . VAL A 1 285 ? -20.176 -2.811 14.201 1.00 92.88 285 VAL A N 1
ATOM 2255 C CA . VAL A 1 285 ? -19.042 -3.357 14.953 1.00 92.88 285 VAL A CA 1
ATOM 2256 C C . VAL A 1 285 ? -17.835 -2.437 14.765 1.00 92.88 285 VAL A C 1
ATOM 2258 O O . VAL A 1 285 ? -17.656 -1.857 13.690 1.00 92.88 285 VAL A O 1
ATOM 2261 N N . ALA A 1 286 ? -17.035 -2.291 15.817 1.00 95.19 286 ALA A N 1
ATOM 2262 C CA . ALA A 1 286 ? -15.750 -1.606 15.796 1.00 95.19 286 ALA A CA 1
ATOM 2263 C C . ALA A 1 286 ? -14.615 -2.639 15.825 1.00 95.19 286 ALA A C 1
ATOM 2265 O O . ALA A 1 286 ? -14.572 -3.496 16.707 1.00 95.19 286 ALA A O 1
ATOM 2266 N N . VAL A 1 287 ? -13.701 -2.558 14.864 1.00 94.38 287 VAL A N 1
ATOM 2267 C CA . VAL A 1 287 ? -12.530 -3.427 14.738 1.00 94.38 287 VAL A CA 1
ATOM 2268 C C . VAL A 1 287 ? -11.283 -2.613 15.069 1.00 94.38 287 VAL A C 1
ATOM 2270 O O . VAL A 1 287 ? -11.015 -1.590 14.442 1.00 94.38 287 VAL A O 1
ATOM 2273 N N . PHE A 1 288 ? -10.514 -3.072 16.046 1.00 95.94 288 PHE A N 1
ATOM 2274 C CA . PHE A 1 288 ? -9.286 -2.439 16.512 1.00 95.94 288 PHE A CA 1
ATOM 2275 C C . PHE A 1 288 ? -8.089 -3.290 16.102 1.00 95.94 288 PHE A C 1
ATOM 2277 O O . PHE A 1 288 ? -8.025 -4.456 16.469 1.00 95.94 288 PHE A O 1
ATOM 2284 N N . ILE A 1 289 ? -7.148 -2.726 15.346 1.00 93.25 289 ILE A N 1
ATOM 2285 C CA . ILE A 1 289 ? -5.948 -3.429 14.865 1.00 93.25 289 ILE A CA 1
ATOM 2286 C C . ILE A 1 289 ? -4.714 -2.803 15.513 1.00 93.25 289 ILE A C 1
ATOM 2288 O O . ILE A 1 289 ? -4.382 -1.661 15.179 1.00 93.25 289 ILE A O 1
ATOM 2292 N N . THR A 1 290 ? -4.073 -3.520 16.449 1.00 93.56 290 THR A N 1
ATOM 2293 C CA . THR A 1 290 ? -2.954 -3.014 17.283 1.00 93.56 290 THR A CA 1
ATOM 2294 C C . THR A 1 290 ? -3.179 -1.557 17.728 1.00 93.56 290 THR A C 1
ATOM 2296 O O . THR A 1 290 ? -2.364 -0.649 17.539 1.00 93.56 290 THR A O 1
ATOM 2299 N N . ALA A 1 291 ? -4.401 -1.280 18.196 1.00 94.25 291 ALA A N 1
ATOM 2300 C CA . ALA A 1 291 ? -4.932 0.076 18.249 1.00 94.25 291 ALA A CA 1
ATOM 2301 C C . ALA A 1 291 ? -4.909 0.689 19.652 1.00 94.25 291 ALA A C 1
ATOM 2303 O O . ALA A 1 291 ? -5.011 0.003 20.665 1.00 94.25 291 ALA A O 1
ATOM 2304 N N . THR A 1 292 ? -4.860 2.020 19.702 1.00 94.75 292 THR A N 1
ATOM 2305 C CA . THR A 1 292 ? -5.158 2.792 20.908 1.00 94.75 292 THR A CA 1
ATOM 2306 C C . THR A 1 292 ? -6.653 2.723 21.182 1.00 94.75 292 THR A C 1
ATOM 2308 O O . THR A 1 292 ? -7.435 3.310 20.442 1.00 94.75 292 THR A O 1
ATOM 2311 N N . VAL A 1 293 ? -7.061 2.038 22.249 1.00 96.06 293 VAL A N 1
ATOM 2312 C CA . VAL A 1 293 ? -8.474 1.927 22.633 1.00 96.06 293 VAL A CA 1
ATOM 2313 C C . VAL A 1 293 ? -8.697 2.644 23.953 1.00 96.06 293 VAL A C 1
ATOM 2315 O O . VAL A 1 293 ? -7.995 2.391 24.928 1.00 96.06 293 VAL A O 1
ATOM 2318 N N . VAL A 1 294 ? -9.697 3.524 23.989 1.00 95.50 294 VAL A N 1
ATOM 2319 C CA . VAL A 1 294 ? -10.191 4.121 25.238 1.00 95.50 294 VAL A CA 1
ATOM 2320 C C . VAL A 1 294 ? -11.556 3.557 25.596 1.00 95.50 294 VAL A C 1
ATOM 2322 O O . VAL A 1 294 ? -12.360 3.221 24.718 1.00 95.50 294 VAL A O 1
ATOM 2325 N N . SER A 1 295 ? -11.801 3.443 26.897 1.00 93.94 295 SER A N 1
ATOM 2326 C CA . SER A 1 295 ? -13.043 2.948 27.487 1.00 93.94 295 SER A CA 1
ATOM 2327 C C . SER A 1 295 ? -13.342 3.706 28.786 1.00 93.94 295 SER A C 1
ATOM 2329 O O . SER A 1 295 ? -12.527 4.506 29.241 1.00 93.94 295 SER A O 1
ATOM 2331 N N . GLN A 1 296 ? -14.482 3.430 29.427 1.00 91.81 296 GLN A N 1
ATOM 2332 C CA . GLN A 1 296 ? -14.755 3.982 30.761 1.00 91.81 296 GLN A CA 1
ATOM 2333 C C . GLN A 1 296 ? -13.678 3.583 31.793 1.00 91.81 296 GLN A C 1
ATOM 2335 O O . GLN A 1 296 ? -13.437 4.330 32.736 1.00 91.81 296 GLN A O 1
ATOM 2340 N N . ASN A 1 297 ? -13.025 2.433 31.600 1.00 92.44 297 ASN A N 1
ATOM 2341 C CA . ASN A 1 297 ? -12.011 1.899 32.511 1.00 92.44 297 ASN A CA 1
ATOM 2342 C C . ASN A 1 297 ? -10.581 2.317 32.134 1.00 92.44 297 ASN A C 1
ATOM 2344 O O . ASN A 1 297 ? -9.676 2.187 32.952 1.00 92.44 297 ASN A O 1
ATOM 2348 N N . LEU A 1 298 ? -10.368 2.819 30.914 1.00 94.69 298 LEU A N 1
ATOM 2349 C CA . LEU A 1 298 ? -9.057 3.242 30.431 1.00 94.69 298 LEU A CA 1
ATOM 2350 C C . LEU A 1 298 ? -9.170 4.575 29.691 1.00 94.69 298 LEU A C 1
ATOM 2352 O O . LEU A 1 298 ? -9.591 4.627 28.533 1.00 94.69 298 LEU A O 1
ATOM 2356 N N . THR A 1 299 ? -8.766 5.651 30.367 1.00 94.38 299 THR A N 1
ATOM 2357 C CA . THR A 1 299 ? -8.686 6.987 29.768 1.00 94.38 299 THR A CA 1
ATOM 2358 C C . THR A 1 299 ? -7.496 7.084 28.818 1.00 94.38 299 THR A C 1
ATOM 2360 O O . THR A 1 299 ? -6.506 6.360 28.952 1.00 94.38 299 THR A O 1
ATOM 2363 N N . TYR A 1 300 ? -7.546 8.031 27.878 1.00 92.94 300 TYR A N 1
ATOM 2364 C CA . TYR A 1 300 ? -6.430 8.238 26.956 1.00 92.9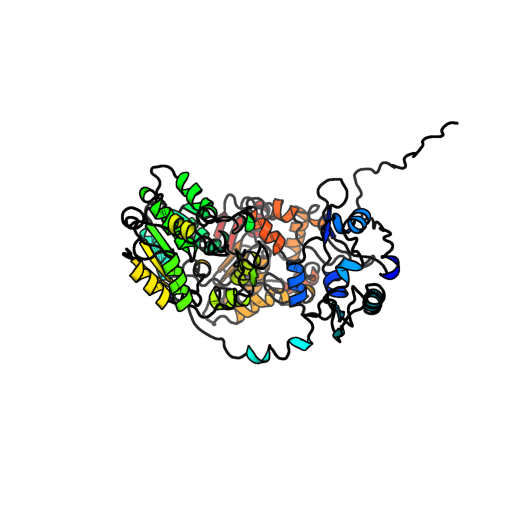4 300 TYR A CA 1
ATOM 2365 C C . TYR A 1 300 ? -5.127 8.622 27.677 1.00 92.94 300 TYR A C 1
ATOM 2367 O O . TYR A 1 300 ? -4.046 8.179 27.295 1.00 92.94 300 TYR A O 1
ATOM 2375 N N . LEU A 1 301 ? -5.216 9.400 28.759 1.00 90.38 301 LEU A N 1
ATOM 2376 C CA . LEU A 1 301 ? -4.054 9.759 29.575 1.00 90.38 301 LEU A CA 1
ATOM 2377 C C . LEU A 1 301 ? -3.411 8.536 30.235 1.00 90.38 301 LEU A C 1
ATOM 2379 O O . LEU A 1 301 ? -2.193 8.387 30.166 1.00 90.38 301 LEU A O 1
ATOM 2383 N N . ALA A 1 302 ? -4.220 7.646 30.816 1.00 91.75 302 ALA A N 1
ATOM 2384 C CA . ALA A 1 302 ? -3.727 6.406 31.410 1.00 91.75 302 ALA A CA 1
ATOM 2385 C C . ALA A 1 302 ? -3.075 5.498 30.352 1.00 91.75 302 ALA A C 1
ATOM 2387 O O . ALA A 1 302 ? -2.007 4.938 30.594 1.00 91.75 302 ALA A O 1
ATOM 2388 N N . PHE A 1 303 ? -3.656 5.427 29.148 1.00 92.00 303 PHE A N 1
ATOM 2389 C CA . PHE A 1 303 ? -3.043 4.735 28.011 1.00 92.00 303 PHE A CA 1
ATOM 2390 C C . PHE A 1 303 ? -1.665 5.320 27.660 1.00 92.00 303 PHE A C 1
ATOM 2392 O O . PHE A 1 303 ? -0.698 4.577 27.503 1.00 92.00 303 PHE A O 1
ATOM 2399 N N . LEU A 1 304 ? -1.552 6.649 27.542 1.00 87.38 304 LEU A N 1
ATOM 2400 C CA . LEU A 1 304 ? -0.285 7.316 27.224 1.00 87.38 304 LEU A CA 1
ATOM 2401 C C . LEU A 1 304 ? 0.776 7.093 28.308 1.00 87.38 304 LEU A C 1
ATOM 2403 O O . LEU A 1 304 ? 1.947 6.907 27.975 1.00 87.38 304 LEU A O 1
ATOM 2407 N N . GLN A 1 305 ? 0.372 7.096 29.579 1.00 88.25 305 GLN A N 1
ATOM 2408 C CA . GLN A 1 305 ? 1.255 6.830 30.711 1.00 88.25 305 GLN A CA 1
ATOM 2409 C C . GLN A 1 305 ? 1.787 5.394 30.680 1.00 88.25 305 GLN A C 1
ATOM 2411 O O . GLN A 1 305 ? 3.000 5.194 30.755 1.00 88.25 305 GLN A O 1
ATOM 2416 N N . GLU A 1 306 ? 0.913 4.400 30.503 1.00 89.31 306 GLU A N 1
ATOM 2417 C CA . GLU A 1 306 ? 1.336 2.998 30.448 1.00 89.31 306 GLU A CA 1
ATOM 2418 C C . GLU A 1 306 ? 2.189 2.711 29.208 1.00 89.31 306 GLU A C 1
ATOM 2420 O O . GLU A 1 306 ? 3.214 2.033 29.298 1.00 89.31 306 GLU A O 1
ATOM 2425 N N . ARG A 1 307 ? 1.841 3.307 28.060 1.00 85.44 307 ARG A N 1
ATOM 2426 C CA . ARG A 1 307 ? 2.686 3.266 26.863 1.00 85.44 307 ARG A CA 1
ATOM 2427 C C . ARG A 1 307 ? 4.080 3.811 27.168 1.00 85.44 307 ARG A C 1
ATOM 2429 O O . ARG A 1 307 ? 5.066 3.171 26.818 1.00 85.44 307 ARG A O 1
ATOM 2436 N N . GLY A 1 308 ? 4.180 4.956 27.840 1.00 82.00 308 GLY A N 1
ATOM 2437 C CA . GLY A 1 308 ? 5.464 5.536 28.244 1.00 82.00 308 GLY A CA 1
ATOM 2438 C C . GLY A 1 308 ? 6.290 4.623 29.157 1.00 82.00 308 GLY A C 1
ATOM 2439 O O . GLY A 1 308 ? 7.510 4.614 29.050 1.00 82.00 308 GLY A O 1
ATOM 2440 N N . ARG A 1 309 ? 5.638 3.820 30.007 1.00 84.31 309 ARG A N 1
ATOM 2441 C CA . ARG A 1 309 ? 6.297 2.859 30.905 1.00 84.31 309 ARG A CA 1
ATOM 2442 C C . ARG A 1 309 ? 6.810 1.610 30.181 1.00 84.31 309 ARG A C 1
ATOM 2444 O O . ARG A 1 309 ? 7.838 1.063 30.569 1.00 84.31 309 ARG A O 1
ATOM 2451 N N . ARG A 1 310 ? 6.074 1.125 29.175 1.00 80.12 310 ARG A N 1
ATOM 2452 C CA . ARG A 1 310 ? 6.369 -0.138 28.470 1.00 80.12 310 ARG A CA 1
ATOM 2453 C C . ARG A 1 310 ? 7.226 0.014 27.223 1.00 80.12 310 ARG A C 1
ATOM 2455 O O . ARG A 1 310 ? 7.870 -0.946 26.804 1.00 80.12 310 ARG A O 1
ATOM 2462 N N . THR A 1 311 ? 7.198 1.184 26.596 1.00 66.69 311 THR A N 1
ATOM 2463 C CA . THR A 1 311 ? 7.974 1.413 25.378 1.00 66.69 311 THR A CA 1
ATOM 2464 C C . THR A 1 311 ? 9.383 1.835 25.769 1.00 66.69 311 THR A C 1
ATOM 2466 O O . THR A 1 311 ? 9.552 2.730 26.594 1.00 66.69 311 THR A O 1
ATOM 2469 N N . GLU A 1 312 ? 10.398 1.221 25.158 1.00 64.00 312 GLU A N 1
ATOM 2470 C CA . GLU A 1 312 ? 11.757 1.765 25.218 1.00 64.00 312 GLU A CA 1
ATOM 2471 C C . GLU A 1 312 ? 11.736 3.232 24.768 1.00 64.00 312 GLU A C 1
ATOM 2473 O O . GLU A 1 312 ? 10.897 3.575 23.921 1.00 64.00 312 GLU A O 1
ATOM 2478 N N . PRO A 1 313 ? 12.626 4.096 25.297 1.00 57.41 313 PRO A N 1
ATOM 2479 C CA . PRO A 1 313 ? 12.741 5.468 24.834 1.00 57.41 313 PRO A CA 1
ATOM 2480 C C . PRO A 1 313 ? 12.846 5.462 23.314 1.00 57.41 313 PRO A C 1
ATOM 2482 O O . PRO A 1 313 ? 13.828 4.993 22.737 1.00 57.41 313 PRO A O 1
ATOM 2485 N N . ILE A 1 314 ? 11.778 5.910 22.659 1.00 55.62 314 ILE A N 1
ATOM 2486 C CA . ILE A 1 314 ? 11.786 6.058 21.218 1.00 55.62 314 ILE A CA 1
ATOM 2487 C C . ILE A 1 314 ? 12.757 7.202 20.974 1.00 55.62 314 ILE A C 1
ATOM 2489 O O . ILE A 1 314 ? 12.485 8.327 21.398 1.00 55.62 314 ILE A O 1
ATOM 2493 N N . ASP A 1 315 ? 13.877 6.908 20.319 1.00 48.34 315 ASP A N 1
ATOM 2494 C CA . ASP A 1 315 ? 14.762 7.929 19.772 1.00 48.34 315 ASP A CA 1
ATOM 2495 C C . ASP A 1 315 ? 13.987 8.619 18.640 1.00 48.34 315 ASP A C 1
ATOM 2497 O O . ASP A 1 315 ? 13.987 8.218 17.473 1.00 48.34 315 ASP A O 1
ATOM 2501 N N . LEU A 1 316 ? 13.122 9.548 19.042 1.00 52.62 316 LEU A N 1
ATOM 2502 C CA . LEU A 1 316 ? 12.331 10.364 18.148 1.00 52.62 316 LEU A CA 1
ATOM 2503 C C . LEU A 1 316 ? 13.315 11.337 17.526 1.00 52.62 316 LEU A C 1
ATOM 2505 O O . LEU A 1 316 ? 13.664 12.335 18.149 1.00 52.62 316 LEU A O 1
ATOM 2509 N N . ASP A 1 317 ? 13.748 11.029 16.301 1.00 45.03 317 ASP A N 1
ATOM 2510 C CA . ASP A 1 317 ? 14.770 11.803 15.592 1.00 45.03 317 ASP A CA 1
ATOM 2511 C C . ASP A 1 317 ? 14.484 13.319 15.619 1.00 45.03 317 ASP A C 1
ATOM 2513 O O . ASP A 1 317 ? 15.436 14.100 15.577 1.00 45.03 317 ASP A O 1
ATOM 2517 N N . LYS A 1 318 ? 13.206 13.759 15.690 1.00 54.19 318 LYS A N 1
ATOM 2518 C CA . LYS A 1 318 ? 12.827 15.179 15.841 1.00 54.19 318 LYS A CA 1
ATOM 2519 C C . LYS A 1 318 ? 11.507 15.396 16.599 1.00 54.19 318 LYS A C 1
ATOM 2521 O O . LYS A 1 318 ? 10.427 15.001 16.148 1.00 54.19 318 LYS A O 1
ATOM 2526 N N . PHE A 1 319 ? 11.589 16.131 17.706 1.00 56.28 319 PHE A N 1
ATOM 2527 C CA . PHE A 1 319 ? 10.477 16.885 18.286 1.00 56.28 319 PHE A CA 1
ATOM 2528 C C . PHE A 1 319 ? 10.542 18.325 17.782 1.00 56.28 319 PHE A C 1
ATOM 2530 O O . PHE A 1 319 ? 11.618 18.922 17.788 1.00 56.28 319 PHE A O 1
ATOM 2537 N N . PHE A 1 320 ? 9.410 18.897 17.375 1.00 52.72 320 PHE A N 1
ATOM 2538 C CA . PHE A 1 320 ? 9.366 20.299 16.959 1.00 52.72 320 PHE A CA 1
ATOM 2539 C C . PHE A 1 320 ? 8.572 21.126 17.962 1.00 52.72 320 PHE A C 1
ATOM 2541 O O . PHE A 1 320 ? 7.504 20.716 18.424 1.00 52.72 320 PHE A O 1
ATOM 2548 N N . ILE A 1 321 ? 9.101 22.308 18.268 1.00 55.16 321 ILE A N 1
ATOM 2549 C CA . ILE A 1 321 ? 8.424 23.334 19.052 1.00 55.16 321 ILE A CA 1
ATOM 2550 C C . ILE A 1 321 ? 8.086 24.464 18.084 1.00 55.16 321 ILE A C 1
ATOM 2552 O O . ILE A 1 321 ? 8.971 25.194 17.647 1.00 55.16 321 ILE A O 1
ATOM 2556 N N . LEU A 1 322 ? 6.815 24.572 17.704 1.00 53.25 322 LEU A N 1
ATOM 2557 C CA . LEU A 1 322 ? 6.360 25.616 16.777 1.00 53.25 322 LEU A CA 1
ATOM 2558 C C . LEU A 1 322 ? 6.149 26.975 17.463 1.00 53.25 322 LEU A C 1
ATOM 2560 O O . LEU A 1 322 ? 6.317 28.009 16.827 1.00 53.25 322 LEU A O 1
ATOM 2564 N N . ASP A 1 323 ? 5.849 26.975 18.764 1.00 53.06 323 ASP A N 1
ATOM 2565 C CA . ASP A 1 323 ? 5.403 28.167 19.503 1.00 53.06 323 ASP A CA 1
ATOM 2566 C C . ASP A 1 323 ? 6.523 28.859 20.314 1.00 53.06 323 ASP A C 1
ATOM 2568 O O . ASP A 1 323 ? 6.253 29.582 21.278 1.00 53.06 323 ASP A O 1
ATOM 2572 N N . GLY A 1 324 ? 7.789 28.633 19.947 1.00 43.31 324 GLY A N 1
ATOM 2573 C CA . GLY A 1 324 ? 8.964 29.257 20.570 1.00 43.31 324 GLY A CA 1
ATOM 2574 C C . GLY A 1 324 ? 9.653 28.420 21.658 1.00 43.31 324 GLY A C 1
ATOM 2575 O O . GLY A 1 324 ? 9.076 27.514 22.248 1.00 43.31 324 GLY A O 1
ATOM 2576 N N . HIS A 1 325 ? 10.920 28.746 21.934 1.00 43.53 325 HIS A N 1
ATOM 2577 C CA . HIS A 1 325 ? 11.913 27.893 22.611 1.00 43.53 325 HIS A CA 1
ATOM 2578 C C . HIS A 1 325 ? 11.618 27.444 24.065 1.00 43.53 325 HIS A C 1
ATOM 2580 O O . HIS A 1 325 ? 12.377 26.636 24.588 1.00 43.53 325 HIS A O 1
ATOM 2586 N N . ASN A 1 326 ? 10.524 27.895 24.696 1.00 46.25 326 ASN A N 1
ATOM 2587 C CA . ASN A 1 326 ? 10.173 27.588 26.096 1.00 46.25 326 ASN A CA 1
ATOM 2588 C C . ASN A 1 326 ? 8.845 26.820 26.277 1.00 46.25 326 ASN A C 1
ATOM 2590 O O . ASN A 1 326 ? 8.321 26.757 27.389 1.00 46.25 326 ASN A O 1
ATOM 2594 N N . LYS A 1 327 ? 8.271 26.243 25.214 1.00 54.66 327 LYS A N 1
ATOM 2595 C CA . LYS A 1 327 ? 7.040 25.435 25.294 1.00 54.66 327 LYS A CA 1
ATOM 2596 C C . LYS A 1 327 ? 7.301 23.956 25.013 1.00 54.66 327 LYS A C 1
ATOM 2598 O O . LYS A 1 327 ? 8.266 23.596 24.344 1.00 54.66 327 LYS A O 1
ATOM 2603 N N . ALA A 1 328 ? 6.418 23.099 25.532 1.00 55.50 328 ALA A N 1
ATOM 2604 C CA . ALA A 1 328 ? 6.448 21.667 25.250 1.00 55.50 328 ALA A CA 1
ATOM 2605 C C . ALA A 1 328 ? 6.343 21.402 23.730 1.00 55.50 328 ALA A C 1
ATOM 2607 O O . ALA A 1 328 ? 5.694 22.183 23.028 1.00 55.50 328 ALA A O 1
ATOM 2608 N N . PRO A 1 329 ? 6.945 20.313 23.213 1.00 58.25 329 PRO A N 1
ATOM 2609 C CA . PRO A 1 329 ? 6.857 19.955 21.800 1.00 58.25 329 PRO A CA 1
ATOM 2610 C C . PRO A 1 329 ? 5.410 19.887 21.315 1.00 58.25 329 PRO A C 1
ATOM 2612 O O . PRO A 1 329 ? 4.593 19.180 21.905 1.00 58.25 329 PRO A O 1
ATOM 2615 N N . THR A 1 330 ? 5.108 20.588 20.223 1.00 62.47 330 THR A N 1
ATOM 2616 C CA . THR A 1 330 ? 3.769 20.610 19.616 1.00 62.47 330 THR A CA 1
ATOM 2617 C C . THR A 1 330 ? 3.605 19.556 18.523 1.00 62.47 330 THR A C 1
ATOM 2619 O O . THR A 1 330 ? 2.483 19.182 18.191 1.00 62.47 330 THR A O 1
ATOM 2622 N N . LEU A 1 331 ? 4.711 19.021 17.994 1.00 64.88 331 LEU A N 1
ATOM 2623 C CA . LEU A 1 331 ? 4.708 18.008 16.939 1.00 64.88 331 LEU A CA 1
ATOM 2624 C C . LEU A 1 331 ? 5.767 16.935 17.177 1.00 64.88 331 LEU A C 1
ATOM 2626 O O . LEU A 1 331 ? 6.839 17.196 17.732 1.00 64.88 331 LEU A O 1
ATOM 2630 N N . THR A 1 332 ? 5.511 15.751 16.631 1.00 66.88 332 THR A N 1
ATOM 2631 C CA . THR A 1 332 ? 6.517 14.697 16.496 1.00 66.88 332 THR A CA 1
ATOM 2632 C C . THR A 1 332 ? 6.587 14.191 15.060 1.00 66.88 332 THR A C 1
ATOM 2634 O O . THR A 1 332 ? 5.562 13.976 14.415 1.00 66.88 332 THR A O 1
ATOM 2637 N N . SER A 1 333 ? 7.802 14.004 14.547 1.00 66.56 333 SER A N 1
ATOM 2638 C CA . SER A 1 333 ? 8.042 13.229 13.328 1.00 66.56 333 SER A CA 1
ATOM 2639 C C . SER A 1 333 ? 8.886 12.014 13.666 1.00 66.56 333 SER A C 1
ATOM 2641 O O . SER A 1 333 ? 9.780 12.104 14.510 1.00 66.56 333 SER A O 1
ATOM 2643 N N . LEU A 1 334 ? 8.651 10.904 12.975 1.00 66.50 334 LEU A N 1
ATOM 2644 C CA . LEU A 1 334 ? 9.479 9.720 13.145 1.00 66.50 334 LEU A CA 1
ATOM 2645 C C . LEU A 1 334 ? 10.676 9.726 12.209 1.00 66.50 334 LEU A C 1
ATOM 2647 O O . LEU A 1 334 ? 10.583 10.093 11.039 1.00 66.50 334 LEU A O 1
ATOM 2651 N N . GLY A 1 335 ? 11.785 9.232 12.743 1.00 64.44 335 GLY A N 1
ATOM 2652 C CA . GLY A 1 335 ? 12.959 8.876 11.974 1.00 64.44 335 GLY A CA 1
ATOM 2653 C C . GLY A 1 335 ? 12.712 7.742 10.988 1.00 64.44 335 GLY A C 1
ATOM 2654 O O . GLY A 1 335 ? 12.006 6.774 11.286 1.00 64.44 335 GLY A O 1
ATOM 2655 N N . VAL A 1 336 ? 13.397 7.807 9.848 1.00 67.50 336 VAL A N 1
ATOM 2656 C CA . VAL A 1 336 ? 13.412 6.772 8.795 1.00 67.50 336 VAL A CA 1
ATOM 2657 C C . VAL A 1 336 ? 13.801 5.400 9.370 1.00 67.50 336 VAL A C 1
ATOM 2659 O O . VAL A 1 336 ? 13.217 4.373 9.028 1.00 67.50 336 VAL A O 1
ATOM 2662 N N . LYS A 1 337 ? 14.751 5.372 10.316 1.00 71.81 337 LYS A N 1
ATOM 2663 C CA . LYS A 1 337 ? 15.186 4.137 10.989 1.00 71.81 337 LYS A CA 1
ATOM 2664 C C . LYS A 1 337 ? 14.101 3.526 11.868 1.00 71.81 337 LYS A C 1
ATOM 2666 O O . LYS A 1 337 ? 13.991 2.303 11.939 1.00 71.81 337 LYS A O 1
ATOM 2671 N N . LEU A 1 338 ? 13.325 4.359 12.556 1.00 75.81 338 LEU A N 1
ATOM 2672 C CA . LEU A 1 338 ? 12.279 3.885 13.450 1.00 75.81 338 LEU A CA 1
ATOM 2673 C C . LEU A 1 338 ? 11.114 3.296 12.654 1.00 75.81 338 LEU A C 1
ATOM 2675 O O . LEU A 1 338 ? 10.643 2.213 12.985 1.00 75.81 338 LEU A O 1
ATOM 2679 N N . LEU A 1 339 ? 10.701 3.962 11.572 1.00 79.69 339 LEU A N 1
ATOM 2680 C CA . LEU A 1 339 ? 9.696 3.426 10.652 1.00 79.69 339 LEU A CA 1
ATOM 2681 C C . LEU A 1 339 ? 10.120 2.050 10.114 1.00 79.69 339 LEU A C 1
ATOM 2683 O O . LEU A 1 339 ? 9.361 1.093 10.231 1.00 79.69 339 LEU A O 1
ATOM 2687 N N . ALA A 1 340 ? 11.359 1.913 9.635 1.00 82.31 340 ALA A N 1
ATOM 2688 C CA . ALA A 1 340 ? 11.864 0.636 9.128 1.00 82.31 340 ALA A CA 1
ATOM 2689 C C . ALA A 1 340 ? 11.936 -0.474 10.196 1.00 82.31 340 ALA A C 1
ATOM 2691 O O . ALA A 1 340 ? 11.631 -1.623 9.908 1.00 82.31 340 ALA A O 1
ATOM 2692 N N . SER A 1 341 ? 12.354 -0.155 11.426 1.00 84.38 341 SER A N 1
ATOM 2693 C CA . SER A 1 341 ? 12.630 -1.168 12.463 1.00 84.38 341 SER A CA 1
ATOM 2694 C C . SER A 1 341 ? 11.452 -1.496 13.385 1.00 84.38 341 SER A C 1
ATOM 2696 O O . SER A 1 341 ? 11.450 -2.558 14.016 1.00 84.38 341 SER A O 1
ATOM 2698 N N . ARG A 1 342 ? 10.475 -0.588 13.508 1.00 85.31 342 ARG A N 1
ATOM 2699 C CA . ARG A 1 342 ? 9.357 -0.716 14.457 1.00 85.31 342 ARG A CA 1
ATOM 2700 C C . ARG A 1 342 ? 7.976 -0.760 13.803 1.00 85.31 342 ARG A C 1
ATOM 2702 O O . ARG A 1 342 ? 7.066 -1.307 14.418 1.00 85.31 342 ARG A O 1
ATOM 2709 N N . PHE A 1 343 ? 7.816 -0.177 12.611 1.00 87.81 343 PHE A N 1
ATOM 2710 C CA . PHE A 1 343 ? 6.538 -0.171 11.893 1.00 87.81 343 PHE A CA 1
ATOM 2711 C C . PHE A 1 343 ? 6.510 -1.207 10.764 1.00 87.81 343 PHE A C 1
ATOM 2713 O O . PHE A 1 343 ? 5.577 -1.998 10.694 1.00 87.81 343 PHE A O 1
ATOM 2720 N N . TYR A 1 344 ? 7.530 -1.183 9.903 1.00 87.56 344 TYR A N 1
ATOM 2721 C CA . TYR A 1 344 ? 7.587 -1.897 8.621 1.00 87.56 344 TYR A CA 1
ATOM 2722 C C . TYR A 1 344 ? 8.620 -3.039 8.614 1.00 87.56 344 TYR A C 1
ATOM 2724 O O . TYR A 1 344 ? 9.102 -3.434 7.555 1.00 87.56 344 TYR A O 1
ATOM 2732 N N . GLN A 1 345 ? 9.012 -3.563 9.778 1.00 87.19 345 GLN A N 1
ATOM 2733 C CA . GLN A 1 345 ? 10.117 -4.525 9.894 1.00 87.19 345 GLN A CA 1
ATOM 2734 C C . GLN A 1 345 ? 9.868 -5.866 9.189 1.00 87.19 345 GLN A C 1
ATOM 2736 O O . GLN A 1 345 ? 10.820 -6.604 8.939 1.00 87.19 345 GLN A O 1
ATOM 2741 N N . LEU A 1 346 ? 8.609 -6.196 8.894 1.00 82.38 346 LEU A N 1
ATOM 2742 C CA . LEU A 1 346 ? 8.210 -7.381 8.132 1.00 82.38 346 LEU A CA 1
ATOM 2743 C C . LEU A 1 346 ? 7.447 -6.997 6.850 1.00 82.38 346 LEU A C 1
ATOM 2745 O O . LEU A 1 346 ? 6.892 -7.865 6.174 1.00 82.38 346 LEU A O 1
ATOM 2749 N N . SER A 1 347 ? 7.380 -5.708 6.527 1.00 79.88 347 SER A N 1
ATOM 2750 C CA . SER A 1 347 ? 6.734 -5.180 5.332 1.00 79.88 347 SER A CA 1
ATOM 2751 C C . SER A 1 347 ? 7.701 -5.191 4.148 1.00 79.88 347 SER A C 1
ATOM 2753 O O . SER A 1 347 ? 8.917 -5.322 4.306 1.00 79.88 347 SER A O 1
ATOM 2755 N N . SER A 1 348 ? 7.158 -5.063 2.938 1.00 74.94 348 SER A N 1
ATOM 2756 C CA . SER A 1 348 ? 7.978 -5.008 1.728 1.00 74.94 348 SER A CA 1
ATOM 2757 C C . SER A 1 348 ? 8.814 -3.712 1.666 1.00 74.94 348 SER A C 1
ATOM 2759 O O . SER A 1 348 ? 8.385 -2.679 2.200 1.00 74.94 348 SER A O 1
ATOM 2761 N N . PRO A 1 349 ? 9.998 -3.720 1.023 1.00 70.00 349 PRO A N 1
ATOM 2762 C CA . PRO A 1 349 ? 10.775 -2.501 0.784 1.00 70.00 349 PRO A CA 1
ATOM 2763 C C . PRO A 1 349 ? 9.987 -1.412 0.038 1.00 70.00 349 PRO A C 1
ATOM 2765 O O . PRO A 1 349 ? 10.210 -0.222 0.269 1.00 70.00 349 PRO A O 1
ATOM 2768 N N . GLU A 1 350 ? 9.046 -1.806 -0.819 1.00 70.38 350 GLU A N 1
ATOM 2769 C CA . GLU A 1 350 ? 8.159 -0.922 -1.570 1.00 70.38 350 GLU A CA 1
ATOM 2770 C C . GLU A 1 350 ? 7.179 -0.204 -0.635 1.00 70.38 350 GLU A C 1
ATOM 2772 O O . GLU A 1 350 ? 7.056 1.018 -0.701 1.00 70.38 350 GLU A O 1
ATOM 2777 N N . ASP A 1 351 ? 6.545 -0.929 0.295 1.00 75.00 351 ASP A N 1
ATOM 2778 C CA . ASP A 1 351 ? 5.645 -0.326 1.287 1.00 75.00 351 ASP A CA 1
ATOM 2779 C C . ASP A 1 351 ? 6.402 0.629 2.222 1.00 75.00 351 ASP A C 1
ATOM 2781 O O . ASP A 1 351 ? 5.891 1.692 2.575 1.00 75.00 351 ASP A O 1
ATOM 2785 N N . LEU A 1 352 ? 7.641 0.287 2.590 1.00 78.50 352 LEU A N 1
ATOM 2786 C CA . LEU A 1 352 ? 8.505 1.168 3.377 1.00 78.50 352 LEU A CA 1
ATOM 2787 C C . LEU A 1 352 ? 8.890 2.438 2.599 1.00 78.50 352 LEU A C 1
ATOM 2789 O O . LEU A 1 352 ? 8.859 3.539 3.149 1.00 78.50 352 LEU A O 1
ATOM 2793 N N . THR A 1 353 ? 9.219 2.302 1.313 1.00 75.00 353 THR A N 1
ATOM 2794 C CA . THR A 1 353 ? 9.538 3.433 0.424 1.00 75.00 353 THR A CA 1
ATOM 2795 C C . THR A 1 353 ? 8.340 4.361 0.241 1.00 75.00 353 THR A C 1
ATOM 2797 O O . THR A 1 353 ? 8.468 5.586 0.334 1.00 75.00 353 THR A O 1
ATOM 2800 N N . LEU A 1 354 ? 7.159 3.777 0.036 1.00 74.94 354 LEU A N 1
ATOM 2801 C CA . LEU A 1 354 ? 5.900 4.507 -0.037 1.00 74.94 354 LEU A CA 1
ATOM 2802 C C . LEU A 1 354 ? 5.651 5.276 1.264 1.00 74.94 354 LEU A C 1
ATOM 2804 O O . LEU A 1 354 ? 5.370 6.473 1.230 1.00 74.94 354 LEU A O 1
ATOM 2808 N N . ALA A 1 355 ? 5.839 4.619 2.411 1.00 79.62 355 ALA A N 1
ATOM 2809 C CA . ALA A 1 355 ? 5.678 5.252 3.708 1.00 79.62 355 ALA A CA 1
ATOM 2810 C C . ALA A 1 355 ? 6.625 6.439 3.891 1.00 79.62 355 ALA A C 1
ATOM 2812 O O . ALA A 1 355 ? 6.170 7.515 4.268 1.00 79.62 355 ALA A O 1
ATOM 2813 N N . PHE A 1 356 ? 7.912 6.303 3.553 1.00 78.00 356 PHE A N 1
ATOM 2814 C CA . PHE A 1 356 ? 8.857 7.426 3.621 1.00 78.00 356 PHE A CA 1
ATOM 2815 C C . PHE A 1 356 ? 8.433 8.635 2.792 1.00 78.00 356 PHE A C 1
ATOM 2817 O O . PHE A 1 356 ? 8.734 9.764 3.173 1.00 78.00 356 PHE A O 1
ATOM 2824 N N . SER A 1 357 ? 7.726 8.406 1.691 1.00 76.19 357 SER A N 1
ATOM 2825 C CA . SER A 1 357 ? 7.290 9.467 0.786 1.00 76.19 357 SER A CA 1
ATOM 2826 C C . SER A 1 357 ? 6.009 10.168 1.252 1.00 76.19 357 SER A C 1
ATOM 2828 O O . SER A 1 357 ? 5.744 11.288 0.820 1.00 76.19 357 SER A O 1
ATOM 2830 N N . LEU A 1 358 ? 5.212 9.527 2.116 1.00 80.81 358 LEU A N 1
ATOM 2831 C CA . LEU A 1 358 ? 3.848 9.963 2.438 1.00 80.81 358 LEU A CA 1
ATOM 2832 C C . LEU A 1 358 ? 3.585 10.241 3.922 1.00 80.81 358 LEU A C 1
ATOM 2834 O O . LEU A 1 358 ? 2.566 10.858 4.244 1.00 80.81 358 LEU A O 1
ATOM 2838 N N . VAL A 1 359 ? 4.450 9.792 4.838 1.00 83.06 359 VAL A N 1
ATOM 2839 C CA . VAL A 1 359 ? 4.267 10.082 6.265 1.00 83.06 359 VAL A CA 1
ATOM 2840 C C . VAL A 1 359 ? 4.364 11.581 6.538 1.00 83.06 359 VAL A C 1
ATOM 2842 O O . VAL A 1 359 ? 5.264 12.275 6.064 1.00 83.06 359 VAL A O 1
ATOM 2845 N N . ARG A 1 360 ? 3.442 12.083 7.357 1.00 83.50 360 ARG A N 1
ATOM 2846 C CA . ARG A 1 360 ? 3.420 13.471 7.836 1.00 83.50 360 ARG A CA 1
ATOM 2847 C C . ARG A 1 360 ? 3.650 13.495 9.350 1.00 83.50 360 ARG A C 1
ATOM 2849 O O . ARG A 1 360 ? 3.374 12.495 10.007 1.00 83.50 360 ARG A O 1
ATOM 2856 N N . PRO A 1 361 ? 4.177 14.586 9.935 1.00 79.88 361 PRO A N 1
ATOM 2857 C CA . PRO A 1 361 ? 4.276 14.721 11.389 1.00 79.88 361 PRO A CA 1
ATOM 2858 C C . PRO A 1 361 ? 2.920 14.524 12.083 1.00 79.88 361 PRO A C 1
ATOM 2860 O O . PRO A 1 361 ? 1.876 14.709 11.469 1.00 79.88 361 PRO A O 1
ATOM 2863 N N . LEU A 1 362 ? 2.931 14.166 13.367 1.00 77.25 362 LEU A N 1
ATOM 2864 C CA . LEU A 1 362 ? 1.734 13.977 14.190 1.00 77.25 362 LEU A CA 1
ATOM 2865 C C . LEU A 1 362 ? 1.621 15.114 15.224 1.00 77.25 362 LEU A C 1
ATOM 2867 O O . LEU A 1 362 ? 2.646 15.455 15.831 1.00 77.25 362 LEU A O 1
ATOM 2871 N N . PRO A 1 363 ? 0.422 15.684 15.473 1.00 74.69 363 PRO A N 1
ATOM 2872 C CA . PRO A 1 363 ? 0.248 16.718 16.483 1.00 74.69 363 PRO A CA 1
ATOM 2873 C C . PRO A 1 363 ? 0.275 16.104 17.886 1.00 74.69 363 PRO A C 1
ATOM 2875 O O . PRO A 1 363 ? -0.232 15.002 18.117 1.00 74.69 363 PRO A O 1
ATOM 2878 N N . LEU A 1 364 ? 0.878 16.814 18.841 1.00 71.75 364 LEU A N 1
ATOM 2879 C CA . LEU A 1 364 ? 0.939 16.401 20.241 1.00 71.75 364 LEU A CA 1
ATOM 2880 C C . LEU A 1 364 ? -0.010 17.252 21.088 1.00 71.75 364 LEU A C 1
ATOM 2882 O O . LEU A 1 364 ? 0.314 18.368 21.479 1.00 71.75 364 LEU A O 1
ATOM 2886 N N . PHE A 1 365 ? -1.153 16.686 21.469 1.00 71.56 365 PHE A N 1
ATOM 2887 C CA . PHE A 1 365 ? -2.177 17.369 22.277 1.00 71.56 365 PHE A CA 1
ATOM 2888 C C . PHE A 1 365 ? -1.885 17.349 23.790 1.00 71.56 365 PHE A C 1
ATOM 2890 O O . PHE A 1 365 ? -2.786 17.175 24.605 1.00 71.56 365 PHE A O 1
ATOM 2897 N N . ARG A 1 366 ? -0.609 17.443 24.191 1.00 62.84 366 ARG A N 1
ATOM 2898 C CA . ARG A 1 366 ? -0.175 17.228 25.590 1.00 62.84 366 ARG A CA 1
ATOM 2899 C C . ARG A 1 366 ? -0.216 18.480 26.468 1.00 62.84 366 ARG A C 1
ATOM 2901 O O . ARG A 1 366 ? -0.056 18.362 27.678 1.00 62.84 366 ARG A O 1
ATOM 2908 N N . SER A 1 367 ? -0.394 19.659 25.879 1.00 66.19 367 SER A N 1
ATOM 2909 C CA . SER A 1 367 ? -0.348 20.941 26.591 1.00 66.19 367 SER A CA 1
ATOM 2910 C C . SER A 1 367 ? -1.619 21.239 27.393 1.00 66.19 367 SER A C 1
ATOM 2912 O O . SER A 1 367 ? -1.516 21.830 28.464 1.00 66.19 367 SER A O 1
ATOM 2914 N N . ASP A 1 368 ? -2.795 20.796 26.931 1.00 77.94 368 ASP A N 1
ATOM 2915 C CA . ASP A 1 368 ? -4.073 20.982 27.631 1.00 77.94 368 ASP A CA 1
ATOM 2916 C C . ASP A 1 368 ? -4.691 19.640 28.052 1.00 77.94 368 ASP A C 1
ATOM 2918 O O . ASP A 1 368 ? -5.530 19.044 27.374 1.00 77.94 368 ASP A O 1
ATOM 2922 N N . VAL A 1 369 ? -4.266 19.161 29.222 1.00 83.88 369 VAL A N 1
ATOM 2923 C CA . VAL A 1 369 ? -4.728 17.900 29.825 1.00 83.88 369 VAL A CA 1
ATOM 2924 C C . VAL A 1 369 ? -6.239 17.910 30.087 1.00 83.88 369 VAL A C 1
ATOM 2926 O O . VAL A 1 369 ? -6.890 16.868 29.966 1.00 83.88 369 VAL A O 1
ATOM 2929 N N . LYS A 1 370 ? -6.819 19.069 30.434 1.00 85.62 370 LYS A N 1
ATOM 2930 C CA . LYS A 1 370 ? -8.257 19.184 30.721 1.00 85.62 370 LYS A CA 1
ATOM 2931 C C . LYS A 1 370 ? -9.067 19.012 29.444 1.00 85.62 370 LYS A C 1
ATOM 2933 O O . LYS A 1 370 ? -10.016 18.225 29.438 1.00 85.62 370 LYS A O 1
ATOM 2938 N N . LEU A 1 371 ? -8.672 19.697 28.371 1.00 86.62 371 LEU A N 1
ATOM 2939 C CA . LEU A 1 371 ? -9.298 19.545 27.063 1.00 86.62 371 LEU A CA 1
ATOM 2940 C C . LEU A 1 371 ? -9.132 18.114 26.547 1.00 86.62 371 LEU A C 1
ATOM 2942 O O . LEU A 1 371 ? -10.124 17.477 26.208 1.00 86.62 371 LEU A O 1
ATOM 2946 N N . LEU A 1 372 ? -7.917 17.563 26.612 1.00 87.88 372 LEU A N 1
ATOM 2947 C CA . LEU A 1 372 ? -7.634 16.195 26.179 1.00 87.88 372 LEU A CA 1
ATOM 2948 C C . LEU A 1 372 ? -8.521 15.164 26.888 1.00 87.88 372 LEU A C 1
ATOM 2950 O O . LEU A 1 372 ? -9.082 14.271 26.252 1.00 87.88 372 LEU A O 1
ATOM 2954 N N . THR A 1 373 ? -8.677 15.297 28.207 1.00 89.19 373 THR A N 1
ATOM 2955 C CA . THR A 1 373 ? -9.533 14.406 29.003 1.00 89.19 373 THR A CA 1
ATOM 2956 C C . THR A 1 373 ? -10.994 14.531 28.589 1.00 89.19 373 THR A C 1
ATOM 2958 O O . THR A 1 373 ? -11.675 13.522 28.437 1.00 89.19 373 THR A O 1
ATOM 2961 N N . LYS A 1 374 ? -11.479 15.759 28.377 1.00 91.75 374 LYS A N 1
ATOM 2962 C CA . LYS A 1 374 ? -12.863 16.021 27.971 1.00 91.75 374 LYS A CA 1
ATOM 2963 C C . LYS A 1 374 ? -13.170 15.456 26.581 1.00 91.75 374 LYS A C 1
ATOM 2965 O O . LYS A 1 374 ? -14.214 14.841 26.401 1.00 91.75 374 LYS A O 1
ATOM 2970 N N . GLU A 1 375 ? -12.280 15.658 25.614 1.00 92.75 375 GLU A N 1
ATOM 2971 C CA . GLU A 1 375 ? -12.483 15.261 24.212 1.00 92.75 375 GLU A CA 1
ATOM 2972 C C . GLU A 1 375 ? -12.348 13.754 23.976 1.00 92.75 375 GLU A C 1
ATOM 2974 O O . GLU A 1 375 ? -12.910 13.222 23.022 1.00 92.75 375 GLU A O 1
ATOM 2979 N N . THR A 1 376 ? -11.627 13.054 24.855 1.00 93.81 376 THR A N 1
ATOM 2980 C CA . THR A 1 376 ? -11.421 11.598 24.772 1.00 93.81 376 THR A CA 1
ATOM 2981 C C . THR A 1 376 ? -12.267 10.806 25.771 1.00 93.81 376 THR A C 1
ATOM 2983 O O . THR A 1 376 ? -12.142 9.583 25.851 1.00 93.81 376 THR A O 1
ATOM 2986 N N . ALA A 1 377 ? -13.135 11.479 26.533 1.00 94.62 377 ALA A N 1
ATOM 2987 C CA . ALA A 1 377 ? -14.018 10.837 27.497 1.00 94.62 377 ALA A CA 1
ATOM 2988 C C . ALA A 1 377 ? -15.075 9.976 26.793 1.00 94.62 377 ALA A C 1
ATOM 2990 O O . ALA A 1 377 ? -15.786 10.435 25.899 1.00 94.62 377 ALA A O 1
ATOM 2991 N N . VAL A 1 378 ? -15.214 8.730 27.246 1.00 95.62 378 VAL A N 1
ATOM 2992 C CA . VAL A 1 378 ? -16.197 7.773 26.726 1.00 95.62 378 VAL A CA 1
ATOM 2993 C C . VAL A 1 378 ? -16.927 7.062 27.865 1.00 95.62 378 VAL A C 1
ATOM 2995 O O . VAL A 1 378 ? -16.416 6.948 28.980 1.00 95.62 378 VAL A O 1
ATOM 2998 N N . THR A 1 379 ? -18.133 6.564 27.594 1.00 95.00 379 THR A N 1
ATOM 2999 C CA . THR A 1 379 ? -19.028 5.975 28.595 1.00 95.00 379 THR A CA 1
ATOM 3000 C C . THR A 1 379 ? -19.387 4.527 28.265 1.00 95.00 379 THR A C 1
ATOM 3002 O O . THR A 1 379 ? -19.492 4.123 27.105 1.00 95.00 379 THR A O 1
ATOM 3005 N N . LYS A 1 380 ? -19.666 3.714 29.291 1.00 91.94 380 LYS A N 1
ATOM 3006 C CA . LYS A 1 380 ? -20.148 2.335 29.093 1.00 91.94 380 LYS A CA 1
ATOM 3007 C C . LYS A 1 380 ? -21.503 2.267 28.382 1.00 91.94 380 LYS A C 1
ATOM 3009 O O . LYS A 1 380 ? -21.772 1.296 27.684 1.00 91.94 380 LYS A O 1
ATOM 3014 N N . TYR A 1 381 ? -22.347 3.292 28.514 1.00 92.06 381 TYR A N 1
ATOM 3015 C CA . TYR A 1 381 ? -23.690 3.301 27.922 1.00 92.06 381 TYR A CA 1
ATOM 3016 C C . TYR A 1 381 ? -23.727 3.695 26.442 1.00 92.06 381 TYR A C 1
ATOM 3018 O O . TYR A 1 381 ? -24.729 3.410 25.786 1.00 92.06 381 TYR A O 1
ATOM 3026 N N . LYS A 1 382 ? -22.676 4.328 25.905 1.00 94.56 382 LYS A N 1
ATOM 3027 C CA . LYS A 1 382 ? -22.563 4.630 24.470 1.00 94.56 382 LYS A CA 1
ATOM 3028 C C . LYS A 1 382 ? -21.414 3.852 23.842 1.00 94.56 382 LYS A C 1
ATOM 3030 O O . LYS A 1 382 ? -21.688 2.847 23.190 1.00 94.56 382 LYS A O 1
ATOM 3035 N N . ASN A 1 383 ? -20.159 4.220 24.116 1.00 94.94 383 ASN A N 1
ATOM 3036 C CA . ASN A 1 383 ? -18.993 3.482 23.621 1.00 94.94 383 ASN A CA 1
ATOM 3037 C C . ASN A 1 383 ? -19.042 1.991 23.997 1.00 94.94 383 ASN A C 1
ATOM 3039 O O . ASN A 1 383 ? -18.844 1.129 23.145 1.00 94.94 383 ASN A O 1
ATOM 3043 N N . GLY A 1 384 ? -19.375 1.671 25.250 1.00 90.06 384 GLY A N 1
ATOM 3044 C CA . GLY A 1 384 ? -19.432 0.281 25.719 1.00 90.06 384 GLY A CA 1
ATOM 3045 C C . GLY A 1 384 ? -20.543 -0.579 25.100 1.00 90.06 384 GLY A C 1
ATOM 3046 O O . GLY A 1 384 ? -20.503 -1.795 25.264 1.00 90.06 384 GLY A O 1
ATOM 3047 N N . ARG A 1 385 ? -21.519 0.011 24.391 1.00 92.88 385 ARG A N 1
ATOM 3048 C CA . ARG A 1 385 ? -22.601 -0.733 23.718 1.00 92.88 385 ARG A CA 1
ATOM 3049 C C . ARG A 1 385 ? -22.239 -1.227 22.322 1.00 92.88 385 ARG A C 1
ATOM 3051 O O . ARG A 1 385 ? -22.910 -2.126 21.823 1.00 92.88 385 ARG A O 1
ATOM 3058 N N . VAL A 1 386 ? -21.249 -0.621 21.672 1.00 94.94 386 VAL A N 1
ATOM 3059 C CA . VAL A 1 386 ? -20.851 -1.024 20.320 1.00 94.94 386 VAL A CA 1
ATOM 3060 C C . VAL A 1 386 ? -20.035 -2.318 20.419 1.00 94.94 386 VAL A C 1
ATOM 3062 O O . VAL A 1 386 ? -19.066 -2.339 21.179 1.00 94.94 386 VAL A O 1
ATOM 3065 N N . PRO A 1 387 ? -20.384 -3.388 19.676 1.00 91.81 387 PRO A N 1
ATOM 3066 C CA . PRO A 1 387 ? -19.581 -4.607 19.625 1.00 91.81 387 PRO A CA 1
ATOM 3067 C C . PRO A 1 387 ? -18.146 -4.312 19.180 1.00 91.81 387 PRO A C 1
ATOM 3069 O O . PRO A 1 387 ? -17.941 -3.567 18.220 1.00 91.81 387 PRO A O 1
ATOM 3072 N N . LYS A 1 388 ? -17.160 -4.901 19.863 1.00 93.00 388 LYS A N 1
ATOM 3073 C CA . LYS A 1 388 ? -15.732 -4.661 19.611 1.00 93.00 388 LYS A CA 1
ATOM 3074 C C . LYS A 1 388 ? -15.015 -5.943 19.235 1.00 93.00 388 LYS A C 1
ATOM 3076 O O . LYS A 1 388 ? -15.174 -6.948 19.923 1.00 93.00 388 LYS A O 1
ATOM 3081 N N . ILE A 1 389 ? -14.172 -5.875 18.216 1.00 90.88 389 ILE A N 1
ATOM 3082 C CA . ILE A 1 389 ? -13.245 -6.939 17.830 1.00 90.88 389 ILE A CA 1
ATOM 3083 C C . ILE A 1 389 ? -11.835 -6.374 17.925 1.00 90.88 389 ILE A C 1
ATOM 3085 O O . ILE A 1 389 ? -11.596 -5.260 17.461 1.00 90.88 389 ILE A O 1
ATOM 3089 N N . PHE A 1 390 ? -10.915 -7.117 18.535 1.00 92.25 390 PHE A N 1
ATOM 3090 C CA . PHE A 1 390 ? -9.501 -6.748 18.566 1.00 92.25 390 PHE A CA 1
ATOM 3091 C C . PHE A 1 390 ? -8.685 -7.700 17.695 1.00 92.25 390 PHE A C 1
ATOM 3093 O O . PHE A 1 390 ? -8.872 -8.913 17.737 1.00 92.25 390 PHE A O 1
ATOM 3100 N N . ILE A 1 391 ? -7.768 -7.148 16.912 1.00 89.88 391 ILE A N 1
ATOM 3101 C CA . ILE A 1 391 ? -6.818 -7.876 16.083 1.00 89.88 391 ILE A CA 1
ATOM 3102 C C . ILE A 1 391 ? -5.417 -7.526 16.578 1.00 89.88 391 ILE A C 1
ATOM 3104 O O . ILE A 1 391 ? -4.969 -6.383 16.466 1.00 89.88 391 ILE A O 1
ATOM 3108 N N . ILE A 1 392 ? -4.755 -8.534 17.131 1.00 89.62 392 ILE A N 1
ATOM 3109 C CA . ILE A 1 392 ? -3.389 -8.492 17.625 1.00 89.62 392 ILE A CA 1
ATOM 3110 C C . ILE A 1 392 ? -2.426 -8.766 16.477 1.00 89.62 392 ILE A C 1
ATOM 3112 O O . ILE A 1 392 ? -2.635 -9.694 15.693 1.00 89.62 392 ILE A O 1
ATOM 3116 N N . THR A 1 393 ? -1.352 -7.990 16.411 1.00 88.75 393 THR A N 1
ATOM 3117 C CA . THR A 1 393 ? -0.215 -8.232 15.519 1.00 88.75 393 THR A CA 1
ATOM 3118 C C . THR A 1 393 ? 0.959 -8.799 16.320 1.00 88.75 393 THR A C 1
ATOM 3120 O O . THR A 1 393 ? 1.539 -8.104 17.151 1.00 88.75 393 THR A O 1
ATOM 3123 N N . GLU A 1 394 ? 1.301 -10.072 16.098 1.00 88.12 394 GLU A N 1
ATOM 3124 C CA . GLU A 1 394 ? 2.211 -10.846 16.970 1.00 88.12 394 GLU A CA 1
ATOM 3125 C C . GLU A 1 394 ? 3.635 -10.264 17.042 1.00 88.12 394 GLU A C 1
ATOM 3127 O O . GLU A 1 394 ? 4.228 -10.161 18.114 1.00 88.12 394 GLU A O 1
ATOM 3132 N N . LYS A 1 395 ? 4.195 -9.837 15.904 1.00 88.62 395 LYS A N 1
ATOM 3133 C CA . LYS A 1 395 ? 5.581 -9.345 15.797 1.00 88.62 395 LYS A CA 1
ATOM 3134 C C . LYS A 1 395 ? 5.661 -7.822 15.739 1.00 88.62 395 LYS A C 1
ATOM 3136 O O . LYS A 1 395 ? 6.567 -7.260 15.120 1.00 88.62 395 LYS A O 1
ATOM 3141 N N . ASP A 1 396 ? 4.709 -7.144 16.369 1.00 91.88 396 ASP A N 1
ATOM 3142 C CA . ASP A 1 396 ? 4.681 -5.692 16.469 1.00 91.88 396 ASP A CA 1
ATOM 3143 C C . ASP A 1 396 ? 5.777 -5.178 17.412 1.00 91.88 396 ASP A C 1
ATOM 3145 O O . ASP A 1 396 ? 5.777 -5.413 18.620 1.00 91.88 396 ASP A O 1
ATOM 3149 N N . ASN A 1 397 ? 6.737 -4.454 16.843 1.00 90.19 397 ASN A N 1
ATOM 3150 C CA . ASN A 1 397 ? 7.864 -3.901 17.582 1.00 90.19 397 ASN A CA 1
ATOM 3151 C C . ASN A 1 397 ? 7.562 -2.529 18.212 1.00 90.19 397 ASN A C 1
ATOM 3153 O O . ASN A 1 397 ? 8.403 -2.029 18.970 1.00 90.19 397 ASN A O 1
ATOM 3157 N N . LEU A 1 398 ? 6.419 -1.913 17.888 1.00 86.94 398 LEU A N 1
ATOM 3158 C CA . LEU A 1 398 ? 5.980 -0.615 18.400 1.00 86.94 398 LEU A CA 1
ATOM 3159 C C . LEU A 1 398 ? 4.992 -0.771 19.561 1.00 86.94 398 LEU A C 1
ATOM 3161 O O . LEU A 1 398 ? 5.177 -0.161 20.612 1.00 86.94 398 LEU A O 1
ATOM 3165 N N . GLN A 1 399 ? 3.947 -1.571 19.367 1.00 89.44 399 GLN A N 1
ATOM 3166 C CA . GLN A 1 399 ? 3.005 -1.987 20.400 1.00 89.44 399 GLN A CA 1
ATOM 3167 C C . GLN A 1 399 ? 3.138 -3.495 20.565 1.00 89.44 399 GLN A C 1
ATOM 3169 O O . GLN A 1 399 ? 2.428 -4.258 19.921 1.00 89.44 399 GLN A O 1
ATOM 3174 N N . LYS A 1 400 ? 4.083 -3.919 21.408 1.00 91.00 400 LYS A N 1
ATOM 3175 C CA . LYS A 1 400 ? 4.354 -5.340 21.650 1.00 91.00 400 LYS A CA 1
ATOM 3176 C C . LYS A 1 400 ? 3.089 -6.090 22.067 1.00 91.00 400 LYS A C 1
ATOM 3178 O O . LYS A 1 400 ? 2.181 -5.511 22.664 1.00 91.00 400 LYS A O 1
ATOM 3183 N N . GLU A 1 401 ? 3.048 -7.380 21.762 1.00 91.56 401 GLU A N 1
ATOM 3184 C CA . GLU A 1 401 ? 1.892 -8.240 22.020 1.00 91.56 401 GLU A CA 1
ATOM 3185 C C . GLU A 1 401 ? 1.395 -8.161 23.478 1.00 91.56 401 GLU A C 1
ATOM 3187 O O . GLU A 1 401 ? 0.194 -8.039 23.711 1.00 91.56 401 GLU A O 1
ATOM 3192 N N . ASP A 1 402 ? 2.296 -8.132 24.465 1.00 93.88 402 ASP A N 1
ATOM 3193 C CA . ASP A 1 402 ? 1.943 -8.001 25.886 1.00 93.88 402 ASP A CA 1
ATOM 3194 C C . ASP A 1 402 ? 1.210 -6.685 26.202 1.00 93.88 402 ASP A C 1
ATOM 3196 O O . ASP A 1 402 ? 0.329 -6.634 27.064 1.00 93.88 402 ASP A O 1
ATOM 3200 N N . PHE A 1 403 ? 1.557 -5.607 25.494 1.00 94.00 403 PHE A N 1
ATOM 3201 C CA . PHE A 1 403 ? 0.876 -4.326 25.615 1.00 94.00 403 PHE A CA 1
ATOM 3202 C C . PHE A 1 403 ? -0.496 -4.365 24.938 1.00 94.00 403 PHE A C 1
ATOM 3204 O O . PHE A 1 403 ? -1.457 -3.838 25.495 1.00 94.00 403 PHE A O 1
ATOM 3211 N N . GLN A 1 404 ? -0.618 -5.038 23.791 1.00 95.56 404 GLN A N 1
ATOM 3212 C CA . GLN A 1 404 ? -1.906 -5.251 23.124 1.00 95.56 404 GLN A CA 1
ATOM 3213 C C . GLN A 1 404 ? -2.874 -6.060 24.005 1.00 95.56 404 GLN A C 1
ATOM 3215 O O . GLN A 1 404 ? -4.026 -5.656 24.168 1.00 95.56 404 GLN A O 1
ATOM 3220 N N . TRP A 1 405 ? -2.405 -7.129 24.658 1.00 96.00 405 TRP A N 1
ATOM 3221 C CA . TRP A 1 405 ? -3.199 -7.886 25.635 1.00 96.00 405 TRP A CA 1
ATOM 3222 C C . TRP A 1 405 ? -3.635 -7.039 26.830 1.00 96.00 405 TRP A C 1
ATOM 3224 O O . TRP A 1 405 ? -4.812 -7.046 27.187 1.00 96.00 405 TRP A O 1
ATOM 3234 N N . TRP A 1 406 ? -2.734 -6.227 27.387 1.00 95.88 406 TRP A N 1
ATOM 3235 C CA . TRP A 1 406 ? -3.090 -5.315 28.475 1.00 95.88 406 TRP A CA 1
ATOM 3236 C C . TRP A 1 406 ? -4.182 -4.309 28.071 1.00 95.88 406 TRP A C 1
ATOM 3238 O O . TRP A 1 406 ? -5.085 -4.019 28.862 1.00 95.88 406 TRP A O 1
ATOM 3248 N N . ILE A 1 407 ? -4.143 -3.794 26.833 1.00 95.88 407 ILE A N 1
ATOM 3249 C CA . ILE A 1 407 ? -5.205 -2.929 26.296 1.00 95.88 407 ILE A CA 1
ATOM 3250 C C . ILE A 1 407 ? -6.529 -3.693 26.272 1.00 95.88 407 ILE A C 1
ATOM 3252 O O . ILE A 1 407 ? -7.537 -3.163 26.745 1.00 95.88 407 ILE A O 1
ATOM 3256 N N . ILE A 1 408 ? -6.540 -4.925 25.756 1.00 95.56 408 ILE A N 1
ATOM 3257 C CA . ILE A 1 408 ? -7.739 -5.771 25.660 1.00 95.56 408 ILE A CA 1
ATOM 3258 C C . ILE A 1 408 ? -8.361 -5.996 27.043 1.00 95.56 408 ILE A C 1
ATOM 3260 O O . ILE A 1 408 ? -9.551 -5.734 27.232 1.00 95.56 408 ILE A O 1
ATOM 3264 N N . GLU A 1 409 ? -7.555 -6.403 28.023 1.00 95.81 409 GLU A N 1
ATOM 3265 C CA . GLU A 1 409 ? -7.989 -6.626 29.408 1.00 95.81 409 GLU A CA 1
ATOM 3266 C C . GLU A 1 409 ? -8.571 -5.352 30.037 1.00 95.81 409 GLU A C 1
ATOM 3268 O O . GLU A 1 409 ? -9.600 -5.391 30.712 1.00 95.81 409 GLU A O 1
ATOM 3273 N N . SER A 1 410 ? -7.966 -4.198 29.746 1.00 94.56 410 SER A N 1
ATOM 3274 C CA . SER A 1 410 ? -8.361 -2.901 30.308 1.00 94.56 410 SER A CA 1
ATOM 3275 C C . SER A 1 410 ? -9.580 -2.263 29.625 1.00 94.56 410 SER A C 1
ATOM 3277 O O . SER A 1 410 ? -10.163 -1.313 30.152 1.00 94.56 410 SER A O 1
ATOM 3279 N N . THR A 1 411 ? -9.971 -2.726 28.431 1.00 94.88 411 THR A N 1
ATOM 3280 C CA . THR A 1 411 ? -10.984 -2.053 27.582 1.00 94.88 411 THR A CA 1
ATOM 3281 C C . THR A 1 411 ? -12.137 -2.944 27.124 1.00 94.88 411 THR A C 1
ATOM 3283 O O . THR A 1 411 ? -13.028 -2.469 26.401 1.00 94.88 411 THR A O 1
ATOM 3286 N N . GLY A 1 412 ? -12.137 -4.207 27.556 1.00 84.69 412 GLY A N 1
ATOM 3287 C CA . GLY A 1 412 ? -13.174 -5.184 27.253 1.00 84.69 412 GLY A CA 1
ATOM 3288 C C . GLY A 1 412 ? -14.582 -4.797 27.742 1.00 84.69 412 GLY A C 1
ATOM 3289 O O . GLY A 1 412 ? -14.778 -3.777 28.411 1.00 84.69 412 GLY A O 1
ATOM 3290 N N . PRO A 1 413 ? -15.597 -5.611 27.410 1.00 92.25 413 PRO A N 1
ATOM 3291 C CA . PRO A 1 413 ? -15.487 -6.893 26.712 1.00 92.25 413 PRO A CA 1
ATOM 3292 C C . PRO A 1 413 ? -15.307 -6.745 25.191 1.00 92.25 413 PRO A C 1
ATOM 3294 O O . PRO A 1 413 ? -15.752 -5.765 24.590 1.00 92.25 413 PRO A O 1
ATOM 3297 N N . TYR A 1 414 ? -14.683 -7.754 24.582 1.00 88.81 414 TYR A N 1
ATOM 3298 C CA . TYR A 1 414 ? -14.574 -7.927 23.132 1.00 88.81 414 TYR A CA 1
ATOM 3299 C C . TYR A 1 414 ? -15.415 -9.129 22.713 1.00 88.81 414 TYR A C 1
ATOM 3301 O O . TYR A 1 414 ? -15.417 -10.143 23.407 1.00 88.81 414 TYR A O 1
ATOM 3309 N N . VAL A 1 415 ? -16.133 -9.018 21.592 1.00 89.00 415 VAL A N 1
ATOM 3310 C CA . VAL A 1 415 ? -16.877 -10.163 21.042 1.00 89.00 415 VAL A CA 1
ATOM 3311 C C . VAL A 1 415 ? -15.925 -11.200 20.462 1.00 89.00 415 VAL A C 1
ATOM 3313 O O . VAL A 1 415 ? -16.226 -12.387 20.473 1.00 89.00 415 VAL A O 1
ATOM 3316 N N . GLU A 1 416 ? -14.767 -10.746 19.982 1.00 86.94 416 GLU A N 1
ATOM 3317 C CA . GLU A 1 416 ? -13.730 -11.603 19.437 1.00 86.94 416 GLU A CA 1
ATOM 3318 C C . GLU A 1 416 ? -12.362 -10.926 19.547 1.00 86.94 416 GLU A C 1
ATOM 3320 O O . GLU A 1 416 ? -12.231 -9.709 19.372 1.00 86.94 416 GLU A O 1
ATOM 3325 N N . VAL A 1 417 ? -11.341 -11.732 19.822 1.00 87.25 417 VAL A N 1
ATOM 3326 C CA . VAL A 1 417 ? -9.936 -11.335 19.763 1.00 87.25 417 VAL A CA 1
ATOM 3327 C C . VAL A 1 417 ? -9.234 -12.288 18.808 1.00 87.25 417 VAL A C 1
ATOM 3329 O O . VAL A 1 417 ? -9.323 -13.505 18.964 1.00 87.25 417 VAL A O 1
ATOM 3332 N N . LYS A 1 418 ? -8.542 -11.739 17.810 1.00 83.06 418 LYS A N 1
ATOM 3333 C CA . LYS A 1 418 ? -7.761 -12.502 16.835 1.00 83.06 418 LYS A CA 1
ATOM 3334 C C . LYS A 1 418 ? -6.296 -12.139 16.925 1.00 83.06 418 LYS A C 1
ATOM 3336 O O . LYS A 1 418 ? -5.972 -10.985 17.156 1.00 83.06 418 LYS A O 1
ATOM 3341 N N . VAL A 1 419 ? -5.426 -13.104 16.657 1.00 82.44 419 VAL A N 1
ATOM 3342 C CA . VAL A 1 419 ? -3.984 -12.881 16.516 1.00 82.44 419 VAL A CA 1
ATOM 3343 C C . VAL A 1 419 ? -3.591 -13.149 15.073 1.00 82.44 419 VAL A C 1
ATOM 3345 O O . VAL A 1 419 ? -3.916 -14.203 14.521 1.00 82.44 419 VAL A O 1
ATOM 3348 N N . ILE A 1 420 ? -2.896 -12.198 14.459 1.00 75.56 420 ILE A N 1
ATOM 3349 C CA . ILE A 1 420 ? -2.234 -12.381 13.174 1.00 75.56 420 ILE A CA 1
ATOM 3350 C C . ILE A 1 420 ? -0.773 -12.698 13.475 1.00 75.56 420 ILE A C 1
ATOM 3352 O O . ILE A 1 420 ? -0.036 -11.880 14.025 1.00 75.56 420 ILE A O 1
ATOM 3356 N N . LYS A 1 421 ? -0.383 -13.930 13.146 1.00 79.31 421 LYS A N 1
ATOM 3357 C CA . LYS A 1 421 ? 0.995 -14.397 13.287 1.00 79.31 421 LYS A CA 1
ATOM 3358 C C . LYS A 1 421 ? 1.887 -13.760 12.237 1.00 79.31 421 LYS A C 1
ATOM 3360 O O . LYS A 1 421 ? 1.422 -13.438 11.144 1.00 79.31 421 LYS A O 1
ATOM 3365 N N . ASP A 1 422 ? 3.165 -13.618 12.567 1.00 77.31 422 ASP A N 1
ATOM 3366 C CA . ASP A 1 422 ? 4.183 -13.075 11.660 1.00 77.31 422 ASP A CA 1
ATOM 3367 C C . ASP A 1 422 ? 3.866 -11.678 11.092 1.00 77.31 422 ASP A C 1
ATOM 3369 O O . ASP A 1 422 ? 4.377 -11.310 10.033 1.00 77.31 422 ASP A O 1
ATOM 3373 N N . SER A 1 423 ? 3.043 -10.885 11.784 1.00 80.31 423 SER A N 1
ATOM 3374 C CA . SER A 1 423 ? 2.686 -9.538 11.338 1.00 80.31 423 SER A CA 1
ATOM 3375 C C . SER A 1 423 ? 3.408 -8.446 12.112 1.00 80.31 423 SER A C 1
ATOM 3377 O O . SER A 1 423 ? 3.485 -8.517 13.341 1.00 80.31 423 SER A O 1
ATOM 3379 N N . ASP A 1 424 ? 3.877 -7.419 11.405 1.00 88.25 424 ASP A N 1
ATOM 3380 C CA . ASP A 1 424 ? 4.398 -6.198 12.021 1.00 88.25 424 ASP A CA 1
ATOM 3381 C C . ASP A 1 424 ? 3.267 -5.215 12.383 1.00 88.25 424 ASP A C 1
ATOM 3383 O O . ASP A 1 424 ? 2.084 -5.560 12.373 1.00 88.25 424 ASP A O 1
ATOM 3387 N N . HIS A 1 425 ? 3.625 -3.977 12.738 1.00 91.62 425 HIS A N 1
ATOM 3388 C CA . HIS A 1 425 ? 2.642 -2.944 13.064 1.00 91.62 425 HIS A CA 1
ATOM 3389 C C . HIS A 1 425 ? 1.755 -2.596 11.857 1.00 91.62 425 HIS A C 1
ATOM 3391 O O . HIS A 1 425 ? 0.630 -2.136 12.038 1.00 91.62 425 HIS A O 1
ATOM 3397 N N . MET A 1 426 ? 2.237 -2.803 10.626 1.00 88.12 426 MET A N 1
ATOM 3398 C CA . MET A 1 426 ? 1.592 -2.406 9.375 1.00 88.12 426 MET A CA 1
ATOM 3399 C C . MET A 1 426 ? 0.935 -3.593 8.665 1.00 88.12 426 MET A C 1
ATOM 3401 O O . MET A 1 426 ? 1.055 -3.766 7.453 1.00 88.12 426 MET A O 1
ATOM 3405 N N . VAL A 1 427 ? 0.149 -4.377 9.404 1.00 72.50 427 VAL A N 1
ATOM 3406 C CA . VAL A 1 427 ? -0.503 -5.601 8.902 1.00 72.50 427 VAL A CA 1
ATOM 3407 C C . VAL A 1 427 ? -1.367 -5.402 7.647 1.00 72.50 427 VAL A C 1
ATOM 3409 O O . VAL A 1 427 ? -1.484 -6.310 6.825 1.00 72.50 427 VAL A O 1
ATOM 3412 N N . ALA A 1 428 ? -1.917 -4.199 7.442 1.00 61.12 428 ALA A N 1
ATOM 3413 C CA . ALA A 1 428 ? -2.642 -3.828 6.223 1.00 61.12 428 ALA A CA 1
ATOM 3414 C C . ALA A 1 428 ? -1.796 -4.010 4.943 1.00 61.12 428 ALA A C 1
ATOM 3416 O O . ALA A 1 428 ? -2.333 -4.328 3.882 1.00 61.12 428 ALA A O 1
ATOM 3417 N N . ASN A 1 429 ? -0.472 -3.880 5.054 1.00 56.38 429 ASN A N 1
ATOM 3418 C CA . ASN A 1 429 ? 0.473 -4.004 3.948 1.00 56.38 429 ASN A CA 1
ATOM 3419 C C . ASN A 1 429 ? 0.929 -5.448 3.700 1.00 56.38 429 ASN A C 1
ATOM 3421 O O . ASN A 1 429 ? 1.520 -5.738 2.660 1.00 56.38 429 ASN A O 1
ATOM 3425 N N . GLN A 1 430 ? 0.631 -6.369 4.616 1.00 55.22 430 GLN A N 1
ATOM 3426 C CA . GLN A 1 430 ? 1.101 -7.757 4.573 1.00 55.22 430 GLN A CA 1
ATOM 3427 C C . GLN A 1 430 ? 0.043 -8.744 4.059 1.00 55.22 430 GLN A C 1
ATOM 3429 O O . GLN A 1 430 ? 0.277 -9.954 3.994 1.00 55.22 430 GLN A O 1
ATOM 3434 N N . LEU A 1 431 ? -1.123 -8.238 3.655 1.00 51.19 431 LEU A N 1
ATOM 3435 C CA . LEU A 1 431 ? -2.189 -9.033 3.064 1.00 51.19 431 LEU A CA 1
ATOM 3436 C C . LEU A 1 431 ? -1.795 -9.577 1.685 1.00 51.19 431 LEU A C 1
ATOM 3438 O O . LEU A 1 431 ? -1.789 -8.854 0.689 1.00 51.19 431 LEU A O 1
ATOM 3442 N N . LYS A 1 432 ? -1.508 -10.880 1.617 1.00 47.50 432 LYS A N 1
ATOM 3443 C CA . LYS A 1 432 ? -1.362 -11.610 0.348 1.00 47.50 432 LYS A CA 1
ATOM 3444 C C . LYS A 1 432 ? -2.726 -11.726 -0.356 1.00 47.50 432 LYS A C 1
ATOM 3446 O O . LYS A 1 432 ? -3.766 -11.769 0.290 1.00 47.50 432 LYS A O 1
ATOM 3451 N N . LEU A 1 433 ? -2.739 -11.756 -1.686 1.00 41.22 433 LEU A N 1
ATOM 3452 C CA . LEU A 1 433 ? -3.959 -11.896 -2.491 1.00 41.22 433 LEU A CA 1
ATOM 3453 C C . LEU A 1 433 ? -4.327 -13.391 -2.651 1.00 41.22 433 LEU A C 1
ATOM 3455 O O . LEU A 1 433 ? -3.515 -14.187 -3.112 1.00 41.22 433 LEU A O 1
ATOM 3459 N N . PHE A 1 434 ? -5.557 -13.770 -2.282 1.00 44.25 434 PHE A N 1
ATOM 3460 C CA . PHE A 1 434 ? -6.268 -14.990 -2.730 1.00 44.25 434 PHE A CA 1
ATOM 3461 C C . PHE A 1 434 ? -5.575 -16.364 -2.606 1.00 44.25 434 PHE A C 1
ATOM 3463 O O . PHE A 1 434 ? -5.577 -17.143 -3.548 1.00 44.25 434 PHE A O 1
ATOM 3470 N N . GLY A 1 435 ? -4.980 -16.732 -1.476 1.00 45.16 435 GLY A N 1
ATOM 3471 C CA . GLY A 1 435 ? -4.316 -18.044 -1.349 1.00 45.16 435 GLY A CA 1
ATOM 3472 C C . GLY A 1 435 ? -3.034 -18.205 -2.185 1.00 45.16 435 GLY A C 1
ATOM 3473 O O . GLY A 1 435 ? -2.390 -19.248 -2.097 1.00 45.16 435 GLY A O 1
ATOM 3474 N N . HIS A 1 436 ? -2.645 -17.206 -2.983 1.00 53.09 436 HIS A N 1
ATOM 3475 C CA . HIS A 1 436 ? -1.571 -17.319 -3.964 1.00 53.09 436 HIS A CA 1
ATOM 3476 C C . HIS A 1 436 ? -0.313 -16.576 -3.510 1.00 53.09 436 HIS A C 1
ATOM 3478 O O . HIS A 1 436 ? -0.364 -15.469 -2.967 1.00 53.09 436 HIS A O 1
ATOM 3484 N N . ASN A 1 437 ? 0.850 -17.185 -3.750 1.00 61.78 437 ASN A N 1
ATOM 3485 C CA . ASN A 1 437 ? 2.123 -16.499 -3.578 1.00 61.78 437 ASN A CA 1
ATOM 3486 C C . ASN A 1 437 ? 2.367 -15.618 -4.808 1.00 61.78 437 ASN A C 1
ATOM 3488 O O . ASN A 1 437 ? 2.685 -16.124 -5.881 1.00 61.78 437 ASN A O 1
ATOM 3492 N N . VAL A 1 438 ? 2.164 -14.310 -4.659 1.00 68.88 438 VAL A N 1
ATOM 3493 C CA . VAL A 1 438 ? 2.402 -13.329 -5.722 1.00 68.88 438 VAL A CA 1
ATOM 3494 C C . VAL A 1 438 ? 3.777 -12.710 -5.510 1.00 68.88 438 VAL A C 1
ATOM 3496 O O . VAL A 1 438 ? 4.075 -12.204 -4.429 1.00 68.88 438 VAL A O 1
ATOM 3499 N N . THR A 1 439 ? 4.612 -12.745 -6.543 1.00 75.25 439 THR A N 1
ATOM 3500 C CA . THR A 1 439 ? 5.913 -12.072 -6.565 1.00 75.25 439 THR A CA 1
ATOM 3501 C C . THR A 1 439 ? 5.886 -11.016 -7.657 1.00 75.25 439 THR A C 1
ATOM 3503 O O . THR A 1 439 ? 5.643 -11.334 -8.819 1.00 75.25 439 THR A O 1
ATOM 3506 N N . ILE A 1 440 ? 6.118 -9.763 -7.272 1.00 79.62 440 ILE A N 1
ATOM 3507 C CA . ILE A 1 440 ? 6.290 -8.646 -8.202 1.00 79.62 440 ILE A CA 1
ATOM 3508 C C . ILE A 1 440 ? 7.786 -8.531 -8.484 1.00 79.62 440 ILE A C 1
ATOM 3510 O O . ILE A 1 440 ? 8.600 -8.638 -7.569 1.00 79.62 440 ILE A O 1
ATOM 3514 N N . LEU A 1 441 ? 8.147 -8.380 -9.755 1.00 80.19 441 LEU A N 1
ATOM 3515 C CA . LEU A 1 441 ? 9.536 -8.317 -10.189 1.00 80.19 441 LEU A CA 1
ATOM 3516 C C . LEU A 1 441 ? 9.775 -7.011 -10.928 1.00 80.19 441 LEU A C 1
ATOM 3518 O O . LEU A 1 441 ? 9.224 -6.798 -12.008 1.00 80.19 441 LEU A O 1
ATOM 3522 N N . ASP A 1 442 ? 10.664 -6.190 -10.384 1.00 83.06 442 ASP A N 1
ATOM 3523 C CA . ASP A 1 442 ? 11.199 -5.049 -11.107 1.00 83.06 442 ASP A CA 1
ATOM 3524 C C . ASP A 1 442 ? 12.270 -5.510 -12.092 1.00 83.06 442 ASP A C 1
ATOM 3526 O O . ASP A 1 442 ? 13.265 -6.139 -11.716 1.00 83.06 442 ASP A O 1
ATOM 3530 N N . MET A 1 443 ? 12.074 -5.186 -13.372 1.00 87.12 443 MET A N 1
ATOM 3531 C CA . MET A 1 443 ? 13.113 -5.357 -14.389 1.00 87.12 443 MET A CA 1
ATOM 3532 C C . MET A 1 443 ? 14.312 -4.451 -14.076 1.00 87.12 443 MET A C 1
ATOM 3534 O O . MET A 1 443 ? 14.212 -3.513 -13.279 1.00 87.12 443 MET A O 1
ATOM 3538 N N . ALA A 1 444 ? 15.466 -4.716 -14.692 1.00 82.62 444 ALA A N 1
ATOM 3539 C CA . ALA A 1 444 ? 16.654 -3.920 -14.402 1.00 82.62 444 ALA A CA 1
ATOM 3540 C C . ALA A 1 444 ? 16.406 -2.431 -14.692 1.00 82.62 444 ALA A C 1
ATOM 3542 O O . ALA A 1 444 ? 15.746 -2.073 -15.672 1.00 82.62 444 ALA A O 1
ATOM 3543 N N . ALA A 1 445 ? 16.911 -1.575 -13.802 1.00 76.50 445 ALA A N 1
ATOM 3544 C CA . ALA A 1 445 ? 16.703 -0.128 -13.811 1.00 76.50 445 ALA A CA 1
ATOM 3545 C C . ALA A 1 445 ? 15.240 0.361 -13.746 1.00 76.50 445 ALA A C 1
ATOM 3547 O O . ALA A 1 445 ? 15.002 1.559 -13.897 1.00 76.50 445 ALA A O 1
ATOM 3548 N N . SER A 1 446 ? 14.274 -0.521 -13.468 1.00 76.88 446 SER A N 1
ATOM 3549 C CA . SER A 1 446 ? 12.855 -0.192 -13.253 1.00 76.88 446 SER A CA 1
ATOM 3550 C C . SER A 1 446 ? 12.490 -0.250 -11.762 1.00 76.88 446 SER A C 1
ATOM 3552 O O . SER A 1 446 ? 13.212 -0.864 -10.981 1.00 76.88 446 SER A O 1
ATOM 3554 N N . GLY A 1 447 ? 11.387 0.392 -11.360 1.00 72.81 447 GLY A N 1
ATOM 3555 C CA . GLY A 1 447 ? 10.862 0.330 -9.986 1.00 72.81 447 GLY A CA 1
ATOM 3556 C C . GLY A 1 447 ? 11.898 0.683 -8.913 1.00 72.81 447 GLY A C 1
ATOM 3557 O O . GLY A 1 447 ? 12.475 1.773 -8.951 1.00 72.81 447 GLY A O 1
ATOM 3558 N N . ILE A 1 448 ? 12.146 -0.228 -7.970 1.00 65.81 448 ILE A N 1
ATOM 3559 C CA . ILE A 1 448 ? 13.172 -0.100 -6.923 1.00 65.81 448 ILE A CA 1
ATOM 3560 C C . ILE A 1 448 ? 14.494 -0.806 -7.271 1.00 65.81 448 ILE A C 1
ATOM 3562 O O . ILE A 1 448 ? 15.399 -0.863 -6.438 1.00 65.81 448 ILE A O 1
ATOM 3566 N N . ASN A 1 449 ? 14.641 -1.341 -8.489 1.00 74.44 449 ASN A N 1
ATOM 3567 C CA . ASN A 1 449 ? 15.873 -2.000 -8.910 1.00 74.44 449 ASN A CA 1
ATOM 3568 C C . ASN A 1 449 ? 17.065 -1.016 -8.839 1.00 74.44 449 ASN A C 1
ATOM 3570 O O . ASN A 1 449 ? 16.958 0.111 -9.344 1.00 74.44 449 ASN A O 1
ATOM 3574 N N . PRO A 1 450 ? 18.201 -1.427 -8.238 1.00 69.38 450 PRO A N 1
ATOM 3575 C CA . PRO A 1 450 ? 19.319 -0.525 -7.968 1.00 69.38 450 PRO A CA 1
ATOM 3576 C C . PRO A 1 450 ? 20.163 -0.197 -9.204 1.00 69.38 450 PRO A C 1
ATOM 3578 O O . PRO A 1 450 ? 20.928 0.762 -9.155 1.00 69.38 450 PRO A O 1
ATOM 3581 N N . LYS A 1 451 ? 20.054 -0.967 -10.300 1.00 69.81 451 LYS A N 1
ATOM 3582 C CA . LYS A 1 451 ? 20.824 -0.692 -11.522 1.00 69.81 451 LYS A CA 1
ATOM 3583 C C . LYS A 1 451 ? 20.428 0.657 -12.108 1.00 69.81 451 LYS A C 1
ATOM 3585 O O . LYS A 1 451 ? 19.242 0.989 -12.173 1.00 69.81 451 LYS A O 1
ATOM 3590 N N . GLN A 1 452 ? 21.411 1.412 -12.584 1.00 64.69 452 GLN A N 1
ATOM 3591 C CA . GLN A 1 452 ? 21.132 2.647 -13.307 1.00 64.69 452 GLN A CA 1
ATOM 3592 C C . GLN A 1 452 ? 20.726 2.332 -14.746 1.00 64.69 452 GLN A C 1
ATOM 3594 O O . GLN A 1 452 ? 21.169 1.356 -15.346 1.00 64.69 452 GLN A O 1
ATOM 3599 N N . MET A 1 453 ? 19.882 3.172 -15.338 1.00 66.31 453 MET A N 1
ATOM 3600 C CA . MET A 1 453 ? 19.374 2.932 -16.691 1.00 66.31 453 MET A CA 1
ATOM 3601 C C . MET A 1 453 ? 20.484 2.941 -17.754 1.00 66.31 453 MET A C 1
ATOM 3603 O O . MET A 1 453 ? 20.416 2.181 -18.717 1.00 66.31 453 MET A O 1
ATOM 3607 N N . GLN A 1 454 ? 21.538 3.735 -17.555 1.00 67.50 454 GLN A N 1
ATOM 3608 C CA . GLN A 1 454 ? 22.707 3.789 -18.436 1.00 67.50 454 GLN A CA 1
ATOM 3609 C C . GLN A 1 454 ? 23.545 2.502 -18.392 1.00 67.50 454 GLN A C 1
ATOM 3611 O O . GLN A 1 454 ? 24.307 2.244 -19.319 1.00 67.50 454 GLN A O 1
ATOM 3616 N N . GLU A 1 455 ? 23.402 1.697 -17.337 1.00 73.31 455 GLU A N 1
ATOM 3617 C CA . GLU A 1 455 ? 24.098 0.417 -17.169 1.00 73.31 455 GLU A CA 1
ATOM 3618 C C . GLU A 1 455 ? 23.362 -0.737 -17.863 1.00 73.31 455 GLU A C 1
ATOM 3620 O O . GLU A 1 455 ? 23.919 -1.820 -18.013 1.00 73.31 455 GLU A O 1
ATOM 3625 N N . VAL A 1 456 ? 22.110 -0.528 -18.287 1.00 78.50 456 VAL A N 1
ATOM 3626 C CA . VAL A 1 456 ? 21.301 -1.546 -18.966 1.00 78.50 456 VAL A CA 1
ATOM 3627 C C . VAL A 1 456 ? 21.407 -1.342 -20.477 1.00 78.50 456 VAL A C 1
ATOM 3629 O O . VAL A 1 456 ? 20.646 -0.587 -21.084 1.00 78.50 456 VAL A O 1
ATOM 3632 N N . LEU A 1 457 ? 22.362 -2.031 -21.097 1.00 79.94 457 LEU A N 1
ATOM 3633 C CA . LEU A 1 457 ? 22.738 -1.865 -22.504 1.00 79.94 457 LEU A CA 1
ATOM 3634 C C . LEU A 1 457 ? 22.160 -2.950 -23.417 1.00 79.94 457 LEU A C 1
ATOM 3636 O O . LEU A 1 457 ? 22.305 -2.882 -24.639 1.00 79.94 457 LEU A O 1
ATOM 3640 N N . SER A 1 458 ? 21.489 -3.954 -22.854 1.00 83.81 458 SER A N 1
ATOM 3641 C CA . SER A 1 458 ? 20.911 -5.046 -23.631 1.00 83.81 458 SER A CA 1
ATOM 3642 C C . SER A 1 458 ? 19.552 -5.521 -23.126 1.00 83.81 458 SER A C 1
ATOM 3644 O O . SER A 1 458 ? 19.205 -5.403 -21.950 1.00 83.81 458 SER A O 1
ATOM 3646 N N . VAL A 1 459 ? 18.805 -6.163 -24.031 1.00 84.19 459 VAL A N 1
ATOM 3647 C CA . VAL A 1 459 ? 17.552 -6.858 -23.703 1.00 84.19 459 VAL A CA 1
ATOM 3648 C C . VAL A 1 459 ? 17.802 -7.893 -22.605 1.00 84.19 459 VAL A C 1
ATOM 3650 O O . VAL A 1 459 ? 17.007 -8.015 -21.682 1.00 84.19 459 VAL A O 1
ATOM 3653 N N . SER A 1 460 ? 18.910 -8.629 -22.669 1.00 86.31 460 SER A N 1
ATOM 3654 C CA . SER A 1 460 ? 19.223 -9.662 -21.678 1.00 86.31 460 SER A CA 1
ATOM 3655 C C . SER A 1 460 ? 19.448 -9.096 -20.272 1.00 86.31 460 SER A C 1
ATOM 3657 O O . SER A 1 460 ? 18.937 -9.678 -19.320 1.00 86.31 460 SER A O 1
ATOM 3659 N N . GLU A 1 461 ? 20.144 -7.963 -20.143 1.00 88.75 461 GLU A N 1
ATOM 3660 C CA . GLU A 1 461 ? 20.355 -7.285 -18.854 1.00 88.75 461 GLU A CA 1
ATOM 3661 C C . GLU A 1 461 ? 19.052 -6.726 -18.283 1.00 88.75 461 GLU A C 1
ATOM 3663 O O . GLU A 1 461 ? 18.806 -6.864 -17.089 1.00 88.75 461 GLU A O 1
ATOM 3668 N N . TYR A 1 462 ? 18.182 -6.161 -19.127 1.00 88.19 462 TYR A N 1
ATOM 3669 C CA . TYR A 1 462 ? 16.875 -5.665 -18.686 1.00 88.19 462 TYR A CA 1
ATOM 3670 C C . TYR A 1 462 ? 16.027 -6.763 -18.036 1.00 88.19 462 TYR A C 1
ATOM 3672 O O . TYR A 1 462 ? 15.436 -6.568 -16.975 1.00 88.19 462 TYR A O 1
ATOM 3680 N N . HIS A 1 463 ? 16.015 -7.944 -18.655 1.00 91.69 463 HIS A N 1
ATOM 3681 C CA . HIS A 1 463 ? 15.207 -9.083 -18.226 1.00 91.69 463 HIS A CA 1
ATOM 3682 C C . HIS A 1 463 ? 15.889 -9.969 -17.174 1.00 91.69 463 HIS A C 1
ATOM 3684 O O . HIS A 1 463 ? 15.293 -10.957 -16.740 1.00 91.69 463 HIS A O 1
ATOM 3690 N N . GLU A 1 464 ? 17.120 -9.655 -16.763 1.00 91.75 464 GLU A N 1
ATOM 3691 C CA . GLU A 1 464 ? 17.890 -10.457 -15.809 1.00 91.75 464 GLU A CA 1
ATOM 3692 C C . GLU A 1 464 ? 17.105 -10.785 -14.525 1.00 91.75 464 GLU A C 1
ATOM 3694 O O . GLU A 1 464 ? 17.082 -11.964 -14.171 1.00 91.75 464 GLU A O 1
ATOM 3699 N N . PRO A 1 465 ? 16.386 -9.847 -13.868 1.00 91.31 465 PRO A N 1
ATOM 3700 C CA . PRO A 1 465 ? 15.650 -10.164 -12.640 1.00 91.31 465 PRO A CA 1
ATOM 3701 C C . PRO A 1 465 ? 14.615 -11.281 -12.829 1.00 91.31 465 PRO A C 1
ATOM 3703 O O . PRO A 1 465 ? 14.555 -12.219 -12.032 1.00 91.31 465 PRO A O 1
ATOM 3706 N N . LEU A 1 466 ? 13.856 -11.242 -13.932 1.00 93.94 466 LEU A N 1
ATOM 3707 C CA . LEU A 1 466 ? 12.896 -12.293 -14.277 1.00 93.94 466 LEU A CA 1
ATOM 3708 C C . LEU A 1 466 ? 13.592 -13.617 -14.585 1.00 93.94 466 LEU A C 1
ATOM 3710 O O . LEU A 1 466 ? 13.158 -14.671 -14.128 1.00 93.94 466 LEU A O 1
ATOM 3714 N N . ILE A 1 467 ? 14.670 -13.585 -15.368 1.00 94.31 467 ILE A N 1
ATOM 3715 C CA . ILE A 1 467 ? 15.382 -14.801 -15.770 1.00 94.31 467 ILE A CA 1
ATOM 3716 C C . ILE A 1 467 ? 16.047 -15.481 -14.571 1.00 94.31 467 ILE A C 1
ATOM 3718 O O . ILE A 1 467 ? 15.995 -16.708 -14.481 1.00 94.31 467 ILE A O 1
ATOM 3722 N N . THR A 1 468 ? 16.607 -14.707 -13.644 1.00 93.31 468 THR A N 1
ATOM 3723 C CA . THR A 1 468 ? 17.192 -15.201 -12.394 1.00 93.31 468 THR A CA 1
ATOM 3724 C C . THR A 1 468 ? 16.125 -15.796 -11.479 1.00 93.31 468 THR A C 1
ATOM 3726 O O . THR A 1 468 ? 16.320 -16.894 -10.958 1.00 93.31 468 THR A O 1
ATOM 3729 N N . PHE A 1 469 ? 14.963 -15.146 -11.350 1.00 92.62 469 PHE A N 1
ATOM 3730 C CA . PHE A 1 469 ? 13.823 -15.704 -10.618 1.00 92.62 469 PHE A CA 1
ATOM 3731 C C . PHE A 1 469 ? 13.352 -17.035 -11.224 1.00 92.62 469 PHE A C 1
ATOM 3733 O O . PHE A 1 469 ? 13.252 -18.045 -10.535 1.00 92.62 469 PHE A O 1
ATOM 3740 N N . MET A 1 470 ? 13.140 -17.088 -12.540 1.00 95.00 470 MET A N 1
ATOM 3741 C CA . MET A 1 470 ? 12.716 -18.323 -13.207 1.00 95.00 470 MET A CA 1
ATOM 3742 C C . MET A 1 470 ? 13.760 -19.443 -13.081 1.00 95.00 470 MET A C 1
ATOM 3744 O O . MET A 1 470 ? 13.404 -20.623 -13.000 1.00 95.00 470 MET A O 1
ATOM 3748 N N . ALA A 1 471 ? 15.051 -19.099 -13.046 1.00 94.12 471 ALA A N 1
ATOM 3749 C CA . ALA A 1 471 ? 16.129 -20.055 -12.819 1.00 94.12 471 ALA A CA 1
ATOM 3750 C C . ALA A 1 471 ? 16.080 -20.650 -11.403 1.00 94.12 471 ALA A C 1
ATOM 3752 O O . ALA A 1 471 ? 16.239 -21.865 -11.271 1.00 94.12 471 ALA A O 1
ATOM 3753 N N . SER A 1 472 ? 15.804 -19.828 -10.383 1.00 92.81 472 SER A N 1
ATOM 3754 C CA . SER A 1 472 ? 15.815 -20.236 -8.971 1.00 92.81 472 SER A CA 1
ATOM 3755 C C . SER A 1 472 ? 14.630 -21.114 -8.558 1.00 92.81 472 SER A C 1
ATOM 3757 O O . SER A 1 472 ? 14.732 -21.834 -7.565 1.00 92.81 472 SER A O 1
ATOM 3759 N N . LEU A 1 473 ? 13.535 -21.112 -9.328 1.00 90.75 473 LEU A N 1
ATOM 3760 C CA . LEU A 1 473 ? 12.373 -21.963 -9.056 1.00 90.75 473 LEU A CA 1
ATOM 3761 C C . LEU A 1 473 ? 12.745 -23.462 -9.020 1.00 90.75 473 LEU A C 1
ATOM 3763 O O . LEU A 1 473 ? 13.444 -23.935 -9.930 1.00 90.75 473 LEU A O 1
ATOM 3767 N N . PRO A 1 474 ? 12.224 -24.241 -8.054 1.00 90.12 474 PRO A N 1
ATOM 3768 C CA . PRO A 1 474 ? 12.382 -25.691 -8.011 1.00 90.12 474 PRO A CA 1
ATOM 3769 C C . PRO A 1 474 ? 11.960 -26.381 -9.323 1.00 90.12 474 PRO A C 1
ATOM 3771 O O . PRO A 1 474 ? 11.033 -25.925 -9.992 1.00 90.12 474 PRO A O 1
ATOM 3774 N N . PRO A 1 475 ? 12.565 -27.525 -9.702 1.00 85.31 475 PRO A N 1
ATOM 3775 C CA . PRO A 1 475 ? 12.320 -28.159 -11.005 1.00 85.31 475 PRO A CA 1
ATOM 3776 C C . PRO A 1 475 ? 10.860 -28.527 -11.311 1.00 85.31 475 PRO A C 1
ATOM 3778 O O . PRO A 1 475 ? 10.479 -28.581 -12.479 1.00 85.31 475 PRO A O 1
ATOM 3781 N N . LYS A 1 476 ? 10.055 -28.814 -10.280 1.00 87.75 476 LYS A N 1
ATOM 3782 C CA . LYS A 1 476 ? 8.634 -29.179 -10.413 1.00 87.75 476 LYS A CA 1
ATOM 3783 C C . LYS A 1 476 ? 7.687 -27.993 -10.232 1.00 87.75 476 LYS A C 1
ATOM 3785 O O . LYS A 1 476 ? 6.496 -28.135 -10.500 1.00 87.75 476 LYS A O 1
ATOM 3790 N N . GLU A 1 477 ? 8.195 -26.857 -9.767 1.00 89.12 477 GLU A N 1
ATOM 3791 C CA . GLU A 1 477 ? 7.375 -25.683 -9.516 1.00 89.12 477 GLU A CA 1
ATOM 3792 C C . GLU A 1 477 ? 7.036 -24.994 -10.837 1.00 89.12 477 GLU A C 1
ATOM 3794 O O . GLU A 1 477 ? 7.889 -24.814 -11.713 1.00 89.12 477 GLU A O 1
ATOM 3799 N N . LYS A 1 478 ? 5.760 -24.636 -10.987 1.00 91.50 478 LYS A N 1
ATOM 3800 C CA . LYS A 1 478 ? 5.271 -23.864 -12.122 1.00 91.50 478 LYS A CA 1
ATOM 3801 C C . LYS A 1 478 ? 4.626 -22.591 -11.622 1.00 91.50 478 LYS A C 1
ATOM 3803 O O . LYS A 1 478 ? 3.864 -22.621 -10.662 1.00 91.50 478 LYS A O 1
ATOM 3808 N N . VAL A 1 479 ? 4.874 -21.505 -12.337 1.00 91.81 479 VAL A N 1
ATOM 3809 C CA . VAL A 1 479 ? 4.287 -20.197 -12.046 1.00 91.81 479 VAL A CA 1
ATOM 3810 C C . VAL A 1 479 ? 3.283 -19.800 -13.119 1.00 91.81 479 VAL A C 1
ATOM 3812 O O . VAL A 1 479 ? 3.298 -20.329 -14.236 1.00 91.81 479 VAL A O 1
ATOM 3815 N N . ILE A 1 480 ? 2.393 -18.880 -12.771 1.00 92.50 480 ILE A N 1
ATOM 3816 C CA . ILE A 1 480 ? 1.622 -18.101 -13.738 1.00 92.50 480 ILE A CA 1
ATOM 3817 C C . ILE A 1 480 ? 2.410 -16.811 -13.945 1.00 92.50 480 ILE A C 1
ATOM 3819 O O . ILE A 1 480 ? 2.681 -16.103 -12.978 1.00 92.50 480 ILE A O 1
ATOM 3823 N N . LEU A 1 481 ? 2.817 -16.528 -15.182 1.00 95.00 481 LEU A N 1
ATOM 3824 C CA . LEU A 1 481 ? 3.493 -15.271 -15.503 1.00 95.00 481 LEU A CA 1
ATOM 3825 C C . LEU A 1 481 ? 2.484 -14.290 -16.072 1.00 95.00 481 LEU A C 1
ATOM 3827 O O . LEU A 1 481 ? 1.808 -14.606 -17.047 1.00 95.00 481 LEU A O 1
ATOM 3831 N N . VAL A 1 482 ? 2.413 -13.104 -15.478 1.00 94.00 482 VAL A N 1
ATOM 3832 C CA . VAL A 1 482 ? 1.525 -12.028 -15.914 1.00 94.00 482 VAL A CA 1
ATOM 3833 C C . VAL A 1 482 ? 2.383 -10.881 -16.434 1.00 94.00 482 VAL A C 1
ATOM 3835 O O . VAL A 1 482 ? 3.259 -10.392 -15.725 1.00 94.00 482 VAL A O 1
ATOM 3838 N N . GLY A 1 483 ? 2.161 -10.487 -17.684 1.00 92.75 483 GLY A N 1
ATOM 3839 C CA . GLY A 1 483 ? 2.858 -9.384 -18.336 1.00 92.75 483 GLY A CA 1
ATOM 3840 C C . GLY A 1 483 ? 1.861 -8.320 -18.761 1.00 92.75 483 GLY A C 1
ATOM 3841 O O . GLY A 1 483 ? 0.942 -8.610 -19.522 1.00 92.75 483 GLY A O 1
ATOM 3842 N N . HIS A 1 484 ? 2.057 -7.097 -18.282 1.00 93.38 484 HIS A N 1
ATOM 3843 C CA . HIS A 1 484 ? 1.286 -5.921 -18.679 1.00 93.38 484 HIS A CA 1
ATOM 3844 C C . HIS A 1 484 ? 2.115 -5.038 -19.604 1.00 93.38 484 HIS A C 1
ATOM 3846 O O . HIS A 1 484 ? 3.315 -4.882 -19.369 1.00 93.38 484 HIS A O 1
ATOM 3852 N N . SER A 1 485 ? 1.501 -4.469 -20.645 1.00 89.75 485 SER A N 1
ATOM 3853 C CA . SER A 1 485 ? 2.179 -3.548 -21.565 1.00 89.75 485 SER A CA 1
ATOM 3854 C C . SER A 1 485 ? 3.507 -4.136 -22.083 1.00 89.75 485 SER A C 1
ATOM 3856 O O . SER A 1 485 ? 3.549 -5.287 -22.534 1.00 89.75 485 SER A O 1
ATOM 3858 N N . LEU A 1 486 ? 4.621 -3.406 -21.981 1.00 85.81 486 LEU A N 1
ATOM 3859 C CA . LEU A 1 486 ? 5.956 -3.902 -22.335 1.00 85.81 486 LEU A CA 1
ATOM 3860 C C . LEU A 1 486 ? 6.379 -5.157 -21.543 1.00 85.81 486 LEU A C 1
ATOM 3862 O O . LEU A 1 486 ? 7.145 -5.969 -22.055 1.00 85.81 486 LEU A O 1
ATOM 3866 N N . GLY A 1 487 ? 5.848 -5.381 -20.339 1.00 89.12 487 GLY A N 1
ATOM 3867 C CA . GLY A 1 487 ? 6.075 -6.600 -19.558 1.00 89.12 487 GLY A CA 1
ATOM 3868 C C . GLY A 1 487 ? 5.634 -7.885 -20.273 1.00 89.12 487 GLY A C 1
ATOM 3869 O O . GLY A 1 487 ? 6.166 -8.958 -19.988 1.00 89.12 487 GLY A O 1
ATOM 3870 N N . GLY A 1 488 ? 4.736 -7.801 -21.262 1.00 92.81 488 GLY A N 1
ATOM 3871 C CA . GLY A 1 488 ? 4.427 -8.929 -22.149 1.00 92.81 488 GLY A CA 1
ATOM 3872 C C . GLY A 1 488 ? 5.633 -9.415 -22.963 1.00 92.81 488 GLY A C 1
ATOM 3873 O O . GLY A 1 488 ? 5.766 -10.617 -23.221 1.00 92.81 488 GLY A O 1
ATOM 3874 N N . LEU A 1 489 ? 6.570 -8.521 -23.305 1.00 91.19 489 LEU A N 1
ATOM 3875 C CA . LEU A 1 489 ? 7.819 -8.892 -23.968 1.00 91.19 489 LEU A CA 1
ATOM 3876 C C . LEU A 1 489 ? 8.669 -9.760 -23.036 1.00 91.19 489 LEU A C 1
ATOM 3878 O O . LEU A 1 489 ? 9.152 -10.819 -23.446 1.00 91.19 489 LEU A O 1
ATOM 3882 N N . SER A 1 490 ? 8.767 -9.359 -21.766 1.00 93.25 490 SER A N 1
ATOM 3883 C CA . SER A 1 490 ? 9.462 -10.106 -20.716 1.00 93.25 490 SER A CA 1
ATOM 3884 C C . SER A 1 490 ? 8.901 -11.512 -20.555 1.00 93.25 490 SER A C 1
ATOM 3886 O O . SER A 1 490 ? 9.653 -12.490 -20.542 1.00 93.25 490 SER A O 1
ATOM 3888 N N . VAL A 1 491 ? 7.571 -11.629 -20.502 1.00 95.19 491 VAL A N 1
ATOM 3889 C CA . VAL A 1 491 ? 6.885 -12.923 -20.420 1.00 95.19 491 VAL A CA 1
ATOM 3890 C C . VAL A 1 491 ? 7.152 -13.764 -21.667 1.00 95.19 491 VAL A C 1
ATOM 3892 O O . VAL A 1 491 ? 7.495 -14.939 -21.545 1.00 95.19 491 VAL A O 1
ATOM 3895 N N . SER A 1 492 ? 7.096 -13.171 -22.861 1.00 94.94 492 SER A N 1
ATOM 3896 C CA . SER A 1 492 ? 7.357 -13.878 -24.122 1.00 94.94 492 SER A CA 1
ATOM 3897 C C . SER A 1 492 ? 8.781 -14.452 -24.193 1.00 94.94 492 SER A C 1
ATOM 3899 O O . SER A 1 492 ? 8.972 -15.583 -24.651 1.00 94.94 492 SER A O 1
ATOM 3901 N N . ILE A 1 493 ? 9.776 -13.712 -23.691 1.00 93.38 493 ILE A N 1
ATOM 3902 C CA . ILE A 1 493 ? 11.173 -14.163 -23.582 1.00 93.38 493 ILE A CA 1
ATOM 3903 C C . ILE A 1 493 ? 11.309 -15.270 -22.526 1.00 93.38 493 ILE A C 1
ATOM 3905 O O . ILE A 1 493 ? 11.995 -16.271 -22.756 1.00 93.38 493 ILE A O 1
ATOM 3909 N N . ALA A 1 494 ? 10.643 -15.133 -21.378 1.00 95.12 494 ALA A N 1
ATOM 3910 C CA . ALA A 1 494 ? 10.634 -16.165 -20.344 1.00 95.12 494 ALA A CA 1
ATOM 3911 C C . ALA A 1 494 ? 9.990 -17.470 -20.838 1.00 95.12 494 ALA A C 1
ATOM 3913 O O . ALA A 1 494 ? 10.501 -18.546 -20.533 1.00 95.12 494 ALA A O 1
ATOM 3914 N N . MET A 1 495 ? 8.939 -17.395 -21.660 1.00 95.31 495 MET A N 1
ATOM 3915 C CA . MET A 1 495 ? 8.327 -18.558 -22.314 1.00 95.31 495 MET A CA 1
ATOM 3916 C C . MET A 1 495 ? 9.290 -19.288 -23.253 1.00 95.31 495 MET A C 1
ATOM 3918 O O . MET A 1 495 ? 9.250 -20.513 -23.336 1.00 95.31 495 MET A O 1
ATOM 3922 N N . GLU A 1 496 ? 10.171 -18.566 -23.946 1.00 94.94 496 GLU A N 1
ATOM 3923 C CA . GLU A 1 496 ? 11.197 -19.181 -24.794 1.00 94.94 496 GLU A CA 1
ATOM 3924 C C . GLU A 1 496 ? 12.280 -19.882 -23.958 1.00 94.94 496 GLU A C 1
ATOM 3926 O O . GLU A 1 496 ? 12.732 -20.974 -24.310 1.00 94.94 496 GLU A O 1
ATOM 3931 N N . LYS A 1 497 ? 12.690 -19.282 -22.833 1.00 94.38 497 LYS A N 1
ATOM 3932 C CA . LYS A 1 497 ? 13.768 -19.813 -21.980 1.00 94.38 497 LYS A CA 1
ATOM 3933 C C . LYS A 1 497 ? 13.312 -20.932 -21.038 1.00 94.38 497 LYS A C 1
ATOM 3935 O O . LYS A 1 497 ? 14.023 -21.924 -20.890 1.00 94.38 497 LYS A O 1
ATOM 3940 N N . TYR A 1 498 ? 12.133 -20.807 -20.430 1.00 95.12 498 TYR A N 1
ATOM 3941 C CA . TYR A 1 498 ? 11.637 -21.704 -19.379 1.00 95.12 498 TYR A CA 1
ATOM 3942 C C . TYR A 1 498 ? 10.204 -22.216 -19.623 1.00 95.12 498 TYR A C 1
ATOM 3944 O O . TYR A 1 498 ? 9.387 -22.202 -18.699 1.00 95.12 498 TYR A O 1
ATOM 3952 N N . PRO A 1 499 ? 9.876 -22.761 -20.812 1.00 94.31 499 PRO A N 1
ATOM 3953 C CA . PRO A 1 499 ? 8.502 -23.155 -21.144 1.00 94.31 499 PRO A CA 1
ATOM 3954 C C . PRO A 1 499 ? 7.914 -24.207 -20.188 1.00 94.31 499 PRO A C 1
ATOM 3956 O O . PRO A 1 499 ? 6.708 -24.264 -19.993 1.00 94.31 499 PRO A O 1
ATOM 3959 N N . LYS A 1 500 ? 8.754 -25.045 -19.560 1.00 93.50 500 LYS A N 1
ATOM 3960 C CA . LYS A 1 500 ? 8.308 -26.101 -18.631 1.00 93.50 500 LYS A CA 1
ATOM 3961 C C . LYS A 1 500 ? 7.987 -25.601 -17.215 1.00 93.50 500 LYS A C 1
ATOM 3963 O O . LYS A 1 500 ? 7.277 -26.303 -16.498 1.00 93.50 500 LYS A O 1
ATOM 3968 N N . LYS A 1 501 ? 8.497 -24.425 -16.824 1.00 94.56 501 LYS A N 1
ATOM 3969 C CA . LYS A 1 501 ? 8.265 -23.802 -15.505 1.00 94.56 501 LYS A CA 1
ATOM 3970 C C . LYS A 1 501 ? 7.091 -22.816 -15.514 1.00 94.56 501 LYS A C 1
ATOM 3972 O O . LYS A 1 501 ? 6.789 -22.205 -14.495 1.00 94.56 501 LYS A O 1
ATOM 3977 N N . ILE A 1 502 ? 6.428 -22.644 -16.656 1.00 95.56 502 ILE A N 1
ATOM 3978 C CA . ILE A 1 502 ? 5.297 -21.731 -16.808 1.00 95.56 502 ILE A CA 1
ATOM 3979 C C . ILE A 1 502 ? 4.050 -22.578 -17.035 1.00 95.56 502 ILE A C 1
ATOM 3981 O O . ILE A 1 502 ? 3.996 -23.396 -17.951 1.00 95.56 502 ILE A O 1
ATOM 3985 N N . SER A 1 503 ? 3.067 -22.419 -16.155 1.00 94.12 503 SER A N 1
ATOM 3986 C CA . SER A 1 503 ? 1.764 -23.077 -16.281 1.00 94.12 503 SER A CA 1
ATOM 3987 C C . SER A 1 503 ? 0.897 -22.363 -17.317 1.00 94.12 503 SER A C 1
ATOM 3989 O O . SER A 1 503 ? 0.393 -22.997 -18.242 1.00 94.12 503 SER A O 1
ATOM 3991 N N . VAL A 1 504 ? 0.785 -21.040 -17.184 1.00 95.12 504 VAL A N 1
ATOM 3992 C CA . VAL A 1 504 ? 0.037 -20.142 -18.065 1.00 95.12 504 VAL A CA 1
ATOM 3993 C C . VAL A 1 504 ? 0.781 -18.807 -18.155 1.00 95.12 504 VAL A C 1
ATOM 3995 O O . VAL A 1 504 ? 1.312 -18.318 -17.155 1.00 95.12 504 VAL A O 1
ATOM 3998 N N . ALA A 1 505 ? 0.820 -18.227 -19.353 1.00 96.81 505 ALA A N 1
ATOM 3999 C CA . ALA A 1 505 ? 1.242 -16.853 -19.597 1.00 96.81 505 ALA A CA 1
ATOM 4000 C C . ALA A 1 505 ? 0.005 -15.970 -19.818 1.00 96.81 505 ALA A C 1
ATOM 4002 O O . ALA A 1 505 ? -0.791 -16.230 -20.720 1.00 96.81 505 ALA A O 1
ATOM 4003 N N . VAL A 1 506 ? -0.161 -14.942 -18.993 1.00 96.00 506 VAL A N 1
ATOM 4004 C CA . VAL A 1 506 ? -1.276 -13.993 -19.048 1.00 96.00 506 VAL A CA 1
ATOM 4005 C C . VAL A 1 506 ? -0.755 -12.653 -19.555 1.00 96.00 506 VAL A C 1
ATOM 4007 O O . VAL A 1 506 ? 0.200 -12.104 -19.008 1.00 96.00 506 VAL A O 1
ATOM 4010 N N . PHE A 1 507 ? -1.387 -12.126 -20.596 1.00 97.00 507 PHE A N 1
ATOM 4011 C CA . PHE A 1 507 ? -1.030 -10.864 -21.235 1.00 97.00 507 PHE A CA 1
ATOM 4012 C C . PHE A 1 507 ? -2.145 -9.841 -21.007 1.00 97.00 507 PHE A C 1
ATOM 4014 O O . PHE A 1 507 ? -3.274 -10.085 -21.417 1.00 97.00 507 PHE A O 1
ATOM 4021 N N . LEU A 1 508 ? -1.837 -8.721 -20.350 1.00 93.75 508 LEU A N 1
ATOM 4022 C CA . LEU A 1 508 ? -2.772 -7.624 -20.063 1.00 93.75 508 LEU A CA 1
ATOM 4023 C C . LEU A 1 508 ? -2.432 -6.425 -20.955 1.00 93.75 508 LEU A C 1
ATOM 4025 O O . LEU A 1 508 ? -1.376 -5.827 -20.738 1.00 93.75 508 LEU A O 1
ATOM 4029 N N . THR A 1 509 ? -3.255 -6.108 -21.966 1.00 92.75 509 THR A N 1
ATOM 4030 C CA . THR A 1 509 ? -2.967 -5.050 -22.972 1.00 92.75 509 THR A CA 1
ATOM 4031 C C . THR A 1 509 ? -1.470 -4.983 -23.355 1.00 92.75 509 THR A C 1
ATOM 4033 O O . THR A 1 509 ? -0.771 -3.966 -23.277 1.00 92.75 509 THR A O 1
ATOM 4036 N N . ALA A 1 510 ? -0.901 -6.159 -23.630 1.00 93.12 510 ALA A N 1
ATOM 4037 C CA . ALA A 1 510 ? 0.541 -6.355 -23.568 1.00 93.12 510 ALA A CA 1
ATOM 4038 C C . ALA A 1 510 ? 1.184 -6.460 -24.948 1.00 93.12 510 ALA A C 1
ATOM 4040 O O . ALA A 1 510 ? 0.603 -6.977 -25.901 1.00 93.12 510 ALA A O 1
ATOM 4041 N N . THR A 1 511 ? 2.455 -6.070 -25.022 1.00 90.75 511 THR A N 1
ATOM 4042 C CA . THR A 1 511 ? 3.306 -6.368 -26.170 1.00 90.75 511 THR A CA 1
ATOM 4043 C C . THR A 1 511 ? 3.635 -7.855 -26.181 1.00 90.75 511 THR A C 1
ATOM 4045 O O . THR A 1 511 ? 4.323 -8.347 -25.290 1.00 90.75 511 THR A O 1
ATOM 4048 N N . VAL A 1 512 ? 3.178 -8.580 -27.200 1.00 93.81 512 VAL A N 1
ATOM 4049 C CA . VAL A 1 512 ? 3.433 -10.020 -27.341 1.00 93.81 512 VAL A CA 1
ATOM 4050 C C . VAL A 1 512 ? 4.289 -10.263 -28.571 1.00 93.81 512 VAL A C 1
ATOM 4052 O O . VAL A 1 512 ? 3.989 -9.759 -29.652 1.00 93.81 512 VAL A O 1
ATOM 4055 N N . VAL A 1 513 ? 5.345 -11.062 -28.416 1.00 91.69 513 VAL A N 1
ATOM 4056 C CA . VAL A 1 513 ? 6.131 -11.546 -29.554 1.00 91.69 513 VAL A CA 1
ATOM 4057 C C . VAL A 1 513 ? 5.891 -13.030 -29.766 1.00 91.69 513 VAL A C 1
ATOM 4059 O O . VAL A 1 513 ? 5.748 -13.815 -28.826 1.00 91.69 513 VAL A O 1
ATOM 4062 N N . SER A 1 514 ? 5.839 -13.413 -31.032 1.00 90.88 514 SER A N 1
ATOM 4063 C CA . SER A 1 514 ? 5.655 -14.787 -31.476 1.00 90.88 514 SER A CA 1
ATOM 4064 C C . SER A 1 514 ? 6.542 -15.051 -32.694 1.00 90.88 514 SER A C 1
ATOM 4066 O O . SER A 1 514 ? 7.205 -14.154 -33.214 1.00 90.88 514 SER A O 1
ATOM 4068 N N . GLN A 1 515 ? 6.532 -16.285 -33.191 1.00 87.88 515 GLN A N 1
ATOM 4069 C CA . GLN A 1 515 ? 7.157 -16.592 -34.481 1.00 87.88 515 GLN A CA 1
ATOM 4070 C C . GLN A 1 515 ? 6.528 -15.821 -35.661 1.00 87.88 515 GLN A C 1
ATOM 4072 O O . GLN A 1 515 ? 7.193 -15.616 -36.670 1.00 87.88 515 GLN A O 1
ATOM 4077 N N . ASN A 1 516 ? 5.262 -15.408 -35.531 1.00 88.88 516 ASN A N 1
ATOM 4078 C CA . ASN A 1 516 ? 4.493 -14.724 -36.571 1.00 88.88 516 ASN A CA 1
ATOM 4079 C C . ASN A 1 516 ? 4.527 -13.195 -36.393 1.00 88.88 516 ASN A C 1
ATOM 4081 O O . ASN A 1 516 ? 4.318 -12.467 -37.356 1.00 88.88 516 ASN A O 1
ATOM 4085 N N . LEU A 1 517 ? 4.828 -12.707 -35.184 1.00 91.12 517 LEU A N 1
ATOM 4086 C CA . LEU A 1 517 ? 4.952 -11.285 -34.876 1.00 91.12 517 LEU A CA 1
ATOM 4087 C C . LEU A 1 517 ? 6.254 -11.019 -34.122 1.00 91.12 517 LEU A C 1
ATOM 4089 O O . LEU A 1 517 ? 6.357 -11.241 -32.914 1.00 91.12 517 LEU A O 1
ATOM 4093 N N . THR A 1 518 ? 7.261 -10.526 -34.841 1.00 89.62 518 THR A N 1
ATOM 4094 C CA . THR A 1 518 ? 8.518 -10.093 -34.225 1.00 89.62 518 THR A CA 1
ATOM 4095 C C . THR A 1 518 ? 8.350 -8.734 -33.551 1.00 89.62 518 THR A C 1
ATOM 4097 O O . THR A 1 518 ? 7.518 -7.922 -33.957 1.00 89.62 518 THR A O 1
ATOM 4100 N N . TYR A 1 519 ? 9.207 -8.428 -32.573 1.00 86.00 519 TYR A N 1
ATOM 4101 C CA . TYR A 1 519 ? 9.188 -7.115 -31.921 1.00 86.00 519 TYR A CA 1
ATOM 4102 C C . TYR A 1 519 ? 9.380 -5.954 -32.911 1.00 86.00 519 TYR A C 1
ATOM 4104 O O . TYR A 1 519 ? 8.754 -4.908 -32.784 1.00 86.00 519 TYR A O 1
ATOM 4112 N N . SER A 1 520 ? 10.209 -6.136 -33.945 1.00 81.75 520 SER A N 1
ATOM 4113 C CA . SER A 1 520 ? 10.402 -5.107 -34.972 1.00 81.75 520 SER A CA 1
ATOM 4114 C C . SER A 1 520 ? 9.139 -4.860 -35.803 1.00 81.75 520 SER A C 1
ATOM 4116 O O . SER A 1 520 ? 8.859 -3.712 -36.131 1.00 81.75 520 SER A O 1
ATOM 4118 N N . ALA A 1 521 ? 8.377 -5.912 -36.129 1.00 85.88 521 ALA A N 1
ATOM 4119 C CA . ALA A 1 521 ? 7.102 -5.782 -36.836 1.00 85.88 521 ALA A CA 1
ATOM 4120 C C . ALA A 1 521 ? 6.040 -5.118 -35.944 1.00 85.88 521 ALA A C 1
ATOM 4122 O O . ALA A 1 521 ? 5.324 -4.229 -36.396 1.00 85.88 521 ALA A O 1
ATOM 4123 N N . TYR A 1 522 ? 6.016 -5.465 -34.654 1.00 86.31 522 TYR A N 1
ATOM 4124 C CA . TYR A 1 522 ? 5.194 -4.775 -33.662 1.00 86.31 522 TYR A CA 1
ATOM 4125 C C . TYR A 1 522 ? 5.509 -3.270 -33.610 1.00 86.31 522 TYR A C 1
ATOM 4127 O O . TYR A 1 522 ? 4.605 -2.452 -33.731 1.00 86.31 522 TYR A O 1
ATOM 4135 N N . LEU A 1 523 ? 6.787 -2.878 -33.520 1.00 79.75 523 LEU A N 1
ATOM 4136 C CA . LEU A 1 523 ? 7.181 -1.462 -33.511 1.00 79.75 523 LEU A CA 1
ATOM 4137 C C . LEU A 1 523 ? 6.808 -0.715 -34.801 1.00 79.75 523 LEU A C 1
ATOM 4139 O O . LEU A 1 523 ? 6.470 0.468 -34.747 1.00 79.75 523 LEU A O 1
ATOM 4143 N N . GLN A 1 524 ? 6.879 -1.375 -35.961 1.00 81.69 524 GLN A N 1
ATOM 4144 C CA . GLN A 1 524 ? 6.413 -0.791 -37.222 1.00 81.69 524 GLN A CA 1
ATOM 4145 C C . GLN A 1 524 ? 4.912 -0.506 -37.172 1.00 81.69 524 GLN A C 1
ATOM 4147 O O . GLN A 1 524 ? 4.488 0.581 -37.560 1.00 81.69 524 GLN A O 1
ATOM 4152 N N . GLU A 1 525 ? 4.127 -1.434 -36.628 1.00 84.94 525 GLU A N 1
ATOM 4153 C CA . GLU A 1 525 ? 2.686 -1.256 -36.472 1.00 84.94 525 GLU A CA 1
ATOM 4154 C C . GLU A 1 525 ? 2.345 -0.159 -35.456 1.00 84.94 525 GLU A C 1
ATOM 4156 O O . GLU A 1 525 ? 1.488 0.684 -35.723 1.00 84.94 525 GLU A O 1
ATOM 4161 N N . VAL A 1 526 ? 3.075 -0.089 -34.338 1.00 79.19 526 VAL A N 1
ATOM 4162 C CA . VAL A 1 526 ? 2.973 1.012 -33.367 1.00 79.19 526 VAL A CA 1
ATOM 4163 C C . VAL A 1 526 ? 3.199 2.357 -34.059 1.00 79.19 526 VAL A C 1
ATOM 4165 O O . VAL A 1 526 ? 2.394 3.268 -33.899 1.00 79.19 526 VAL A O 1
ATOM 4168 N N . ARG A 1 527 ? 4.250 2.492 -34.881 1.00 75.69 527 ARG A N 1
ATOM 4169 C CA . ARG A 1 527 ? 4.505 3.728 -35.645 1.00 75.69 527 ARG A CA 1
ATOM 4170 C C . ARG A 1 527 ? 3.418 4.012 -36.674 1.00 75.69 527 ARG A C 1
ATOM 4172 O O . ARG A 1 527 ? 3.048 5.165 -36.842 1.00 75.69 527 ARG A O 1
ATOM 4179 N N . ARG A 1 528 ? 2.882 2.990 -37.340 1.00 82.69 528 ARG A N 1
ATOM 4180 C CA . ARG A 1 528 ? 1.785 3.156 -38.302 1.00 82.69 528 ARG A CA 1
ATOM 4181 C C . ARG A 1 528 ? 0.516 3.681 -37.625 1.00 82.69 528 ARG A C 1
ATOM 4183 O O . ARG A 1 528 ? -0.168 4.522 -38.196 1.00 82.69 528 ARG A O 1
ATOM 4190 N N . ARG A 1 529 ? 0.207 3.192 -36.420 1.00 81.00 529 ARG A N 1
ATOM 4191 C CA . ARG A 1 529 ? -1.000 3.562 -35.664 1.00 81.00 529 ARG A CA 1
ATOM 4192 C C . ARG A 1 529 ? -0.849 4.866 -34.878 1.00 81.00 529 ARG A C 1
ATOM 4194 O O . ARG A 1 529 ? -1.810 5.619 -34.782 1.00 81.00 529 ARG A O 1
ATOM 4201 N N . LEU A 1 530 ? 0.337 5.139 -34.329 1.00 69.00 530 LEU A N 1
ATOM 4202 C CA . LEU A 1 530 ? 0.586 6.268 -33.419 1.00 69.00 530 LEU A CA 1
ATOM 4203 C C . LEU A 1 530 ? 1.435 7.401 -34.028 1.00 69.00 530 LEU A C 1
ATOM 4205 O O . LEU A 1 530 ? 1.559 8.448 -33.399 1.00 69.00 530 LEU A O 1
ATOM 4209 N N . GLY A 1 531 ? 2.001 7.210 -35.227 1.00 58.75 531 GLY A N 1
ATOM 4210 C CA . GLY A 1 531 ? 2.901 8.098 -35.990 1.00 58.75 531 GLY A CA 1
ATOM 4211 C C . GLY A 1 531 ? 3.248 9.453 -35.367 1.00 58.75 531 GLY A C 1
ATOM 4212 O O . GLY A 1 531 ? 4.254 9.588 -34.675 1.00 58.75 531 GLY A O 1
ATOM 4213 N N . SER A 1 532 ? 2.403 10.462 -35.588 1.00 50.66 532 SER A N 1
ATOM 4214 C CA . SER A 1 532 ? 2.659 11.862 -35.211 1.00 50.66 532 SER A CA 1
ATOM 4215 C C . SER A 1 532 ? 2.657 12.159 -33.702 1.00 50.66 532 SER A C 1
ATOM 4217 O O . SER A 1 532 ? 3.005 13.267 -33.294 1.00 50.66 532 SER A O 1
ATOM 4219 N N . LEU A 1 533 ? 2.199 11.227 -32.861 1.00 49.91 533 LEU A N 1
ATOM 4220 C CA . LEU A 1 533 ? 2.120 11.400 -31.403 1.00 49.91 533 LEU A CA 1
ATOM 4221 C C . LEU A 1 533 ? 3.438 11.044 -30.704 1.00 49.91 533 LEU A C 1
ATOM 4223 O O . LEU A 1 533 ? 3.764 11.659 -29.690 1.00 49.91 533 LEU A O 1
ATOM 4227 N N . LEU A 1 534 ? 4.201 10.094 -31.255 1.00 50.25 534 LEU A N 1
ATOM 4228 C CA . LEU A 1 534 ? 5.499 9.671 -30.715 1.00 50.25 534 LEU A CA 1
ATOM 4229 C C . LEU A 1 534 ? 6.610 10.688 -31.020 1.00 50.25 534 LEU A C 1
ATOM 4231 O O . LEU A 1 534 ? 7.501 10.887 -30.200 1.00 50.25 534 LEU A O 1
ATOM 4235 N N . GLU A 1 535 ? 6.529 11.381 -32.161 1.00 40.62 535 GLU A N 1
ATOM 4236 C CA . GLU A 1 535 ? 7.527 12.377 -32.582 1.00 40.62 535 GLU A CA 1
ATOM 4237 C C . GLU A 1 535 ? 7.553 13.640 -31.703 1.00 40.62 535 GLU A C 1
ATOM 4239 O O . GLU A 1 535 ? 8.567 14.332 -31.635 1.00 40.62 535 GLU A O 1
ATOM 4244 N N . LYS A 1 536 ? 6.462 13.931 -30.983 1.00 40.44 536 LYS A N 1
ATOM 4245 C CA . LYS A 1 536 ? 6.321 15.131 -30.139 1.00 40.44 536 LYS A CA 1
ATOM 4246 C C . LYS A 1 536 ? 6.891 14.986 -28.716 1.00 40.44 536 LYS A C 1
ATOM 4248 O O . LYS A 1 536 ? 6.683 15.885 -27.908 1.00 40.44 536 LYS A O 1
ATOM 4253 N N . GLN A 1 537 ? 7.557 13.876 -28.370 1.00 45.91 537 GLN A N 1
ATOM 4254 C CA . GLN A 1 537 ? 7.884 13.529 -26.969 1.00 45.91 537 GLN A CA 1
ATOM 4255 C C . GLN A 1 537 ? 9.346 13.110 -26.718 1.00 45.91 537 GLN A C 1
ATOM 4257 O O . GLN A 1 537 ? 9.621 12.235 -25.897 1.00 45.91 537 GLN A O 1
ATOM 4262 N N . TYR A 1 538 ? 10.306 13.750 -27.387 1.00 40.94 538 TYR A N 1
ATOM 4263 C CA . TYR A 1 538 ? 11.732 13.588 -27.079 1.00 40.94 538 TYR A CA 1
ATOM 4264 C C . TYR A 1 538 ? 12.215 14.686 -26.120 1.00 40.94 538 TYR A C 1
ATOM 4266 O O . TYR A 1 538 ? 11.983 15.861 -26.392 1.00 40.94 538 TYR A O 1
ATOM 4274 N N . PHE A 1 539 ? 12.947 14.336 -25.050 1.00 35.47 539 PHE A N 1
ATOM 4275 C CA . PHE A 1 539 ? 13.698 15.320 -24.258 1.00 35.47 539 PHE A CA 1
ATOM 4276 C C . PHE A 1 539 ? 15.159 14.904 -23.985 1.00 35.47 539 PHE A C 1
ATOM 4278 O O . PHE A 1 539 ? 15.450 13.829 -23.470 1.00 35.47 539 PHE A O 1
ATOM 4285 N N . ILE A 1 540 ? 16.022 15.884 -24.285 1.00 38.72 540 ILE A N 1
ATOM 4286 C CA . ILE A 1 540 ? 17.470 16.100 -24.093 1.00 38.72 540 ILE A CA 1
ATOM 4287 C C . ILE A 1 540 ? 18.457 15.454 -25.091 1.00 38.72 540 ILE A C 1
ATOM 4289 O O . ILE A 1 540 ? 18.713 14.249 -25.129 1.00 38.72 540 ILE A O 1
ATOM 4293 N N . LEU A 1 541 ? 19.039 16.389 -25.861 1.00 31.39 541 LEU A N 1
ATOM 4294 C CA . LEU A 1 541 ? 20.187 16.333 -26.759 1.00 31.39 541 LEU A CA 1
ATOM 4295 C C . LEU A 1 541 ? 21.492 16.012 -26.024 1.00 31.39 541 LEU A C 1
ATOM 4297 O O . LEU A 1 541 ? 21.827 16.642 -25.025 1.00 31.39 541 LEU A O 1
ATOM 4301 N N . ASN A 1 542 ? 22.310 15.154 -26.628 1.00 31.61 542 ASN A N 1
ATOM 4302 C CA . ASN A 1 542 ? 23.739 15.094 -26.342 1.00 31.61 542 ASN A CA 1
ATOM 4303 C C . ASN A 1 542 ? 24.484 16.046 -27.294 1.00 31.61 542 ASN A C 1
ATOM 4305 O O . ASN A 1 542 ? 25.078 15.619 -28.281 1.00 31.61 542 ASN A O 1
ATOM 4309 N N . GLY A 1 543 ? 24.452 17.349 -27.013 1.00 37.22 543 GLY A N 1
ATOM 4310 C CA . GLY A 1 543 ? 25.120 18.352 -27.848 1.00 37.22 543 GLY A CA 1
ATOM 4311 C C . GLY A 1 543 ? 24.627 18.386 -29.311 1.00 37.22 543 GLY A C 1
ATOM 4312 O O . GLY A 1 543 ? 23.773 17.599 -29.716 1.00 37.22 543 GLY A O 1
ATOM 4313 N N . PRO A 1 544 ? 25.155 19.302 -30.136 1.00 32.16 544 PRO A N 1
ATOM 4314 C CA . PRO A 1 544 ? 24.629 19.555 -31.480 1.00 32.16 544 PRO A CA 1
ATOM 4315 C C . PRO A 1 544 ? 24.787 18.387 -32.477 1.00 32.16 544 PRO A C 1
ATOM 4317 O O . PRO A 1 544 ? 24.168 18.431 -33.532 1.00 32.16 544 PRO A O 1
ATOM 4320 N N . ASN A 1 545 ? 25.558 17.335 -32.150 1.00 35.16 545 ASN A N 1
ATOM 4321 C CA . ASN A 1 545 ? 25.956 16.281 -33.099 1.00 35.16 545 ASN A CA 1
ATOM 4322 C C . ASN A 1 545 ? 25.721 14.822 -32.634 1.00 35.16 545 ASN A C 1
ATOM 4324 O O . ASN A 1 545 ? 26.243 13.908 -33.274 1.00 35.16 545 ASN A O 1
ATOM 4328 N N . LYS A 1 546 ? 24.976 14.545 -31.549 1.00 39.00 546 LYS A N 1
ATOM 4329 C CA . LYS A 1 546 ? 24.635 13.154 -31.161 1.00 39.00 546 LYS A CA 1
ATOM 4330 C C . LYS A 1 546 ? 23.116 12.936 -31.094 1.00 39.00 546 LYS A C 1
ATOM 4332 O O . LYS A 1 546 ? 22.404 13.825 -30.628 1.00 39.00 546 LYS A O 1
ATOM 4337 N N . PRO A 1 547 ? 22.610 11.760 -31.520 1.00 37.47 547 PRO A N 1
ATOM 4338 C CA . PRO A 1 547 ? 21.181 11.453 -31.472 1.00 37.47 547 PRO A CA 1
ATOM 4339 C C . PRO A 1 547 ? 20.646 11.456 -30.023 1.00 37.47 547 PRO A C 1
ATOM 4341 O O . PRO A 1 547 ? 21.392 11.104 -29.104 1.00 37.47 547 PRO A O 1
ATOM 4344 N N . PRO A 1 548 ? 19.377 11.857 -29.797 1.00 42.44 548 PRO A N 1
ATOM 4345 C CA . PRO A 1 548 ? 18.771 11.906 -28.464 1.00 42.44 548 PRO A CA 1
ATOM 4346 C C . PRO A 1 548 ? 18.648 10.499 -27.860 1.00 42.44 548 PRO A C 1
ATOM 4348 O O . PRO A 1 548 ? 18.274 9.555 -28.554 1.00 42.44 548 PRO A O 1
ATOM 4351 N N . ILE A 1 549 ? 18.975 10.358 -26.568 1.00 45.09 549 ILE A N 1
ATOM 4352 C CA . ILE A 1 549 ? 19.128 9.044 -25.905 1.00 45.09 549 ILE A CA 1
ATOM 4353 C C . ILE A 1 549 ? 17.939 8.684 -24.992 1.00 45.09 549 ILE A C 1
ATOM 4355 O O . ILE A 1 549 ? 17.790 7.521 -24.631 1.00 45.09 549 ILE A O 1
ATOM 4359 N N . LEU A 1 550 ? 17.065 9.627 -24.615 1.00 48.22 550 LEU A N 1
ATOM 4360 C CA . LEU A 1 550 ? 16.155 9.431 -23.477 1.00 48.22 550 LEU A CA 1
ATOM 4361 C C . LEU A 1 550 ? 14.695 9.778 -23.818 1.00 48.22 550 LEU A C 1
ATOM 4363 O O . LEU A 1 550 ? 14.398 10.873 -24.292 1.00 48.22 550 LEU A O 1
ATOM 4367 N N . SER A 1 551 ? 13.771 8.851 -23.543 1.00 48.47 551 SER A N 1
ATOM 4368 C CA . SER A 1 551 ? 12.322 9.076 -23.646 1.00 48.47 551 SER A CA 1
ATOM 4369 C C . SER A 1 551 ? 11.616 8.576 -22.383 1.00 48.47 551 SER A C 1
ATOM 4371 O O . SER A 1 551 ? 11.572 7.370 -22.126 1.00 48.47 551 SER A O 1
ATOM 4373 N N . SER A 1 552 ? 11.060 9.502 -21.601 1.00 50.22 552 SER A N 1
ATOM 4374 C CA . SER A 1 552 ? 10.000 9.205 -20.634 1.00 50.22 552 SER A CA 1
ATOM 4375 C C . SER A 1 552 ? 8.657 9.600 -21.262 1.00 50.22 552 SER A C 1
ATOM 4377 O O . SER A 1 552 ? 8.622 10.613 -21.968 1.00 50.22 552 SER A O 1
ATOM 4379 N N . PRO A 1 553 ? 7.565 8.848 -21.035 1.00 53.72 553 PRO A N 1
ATOM 4380 C CA . PRO A 1 553 ? 6.218 9.293 -21.372 1.00 53.72 553 PRO A CA 1
ATOM 4381 C C . PRO A 1 553 ? 5.961 10.709 -20.840 1.00 53.72 553 PRO A C 1
ATOM 4383 O O . PRO A 1 553 ? 6.125 10.972 -19.649 1.00 53.72 553 PRO A O 1
ATOM 4386 N N . GLY A 1 554 ? 5.552 11.635 -21.709 1.00 58.44 554 GLY A N 1
ATOM 4387 C CA . GLY A 1 554 ? 5.171 12.975 -21.260 1.00 58.44 554 GLY A CA 1
ATOM 4388 C C . GLY A 1 554 ? 3.940 12.930 -20.346 1.00 58.44 554 GLY A C 1
ATOM 4389 O O . GLY A 1 554 ? 3.083 12.058 -20.496 1.00 58.44 554 GLY A O 1
ATOM 4390 N N . VAL A 1 555 ? 3.800 13.911 -19.447 1.00 63.22 555 VAL A N 1
ATOM 4391 C CA . VAL A 1 555 ? 2.648 14.039 -18.524 1.00 63.22 555 VAL A CA 1
ATOM 4392 C C . VAL A 1 555 ? 1.312 13.932 -19.262 1.00 63.22 555 VAL A C 1
ATOM 4394 O O . VAL A 1 555 ? 0.402 13.232 -18.828 1.00 63.22 555 VAL A O 1
ATOM 4397 N N . GLN A 1 556 ? 1.213 14.580 -20.426 1.00 64.69 556 GLN A N 1
ATOM 4398 C CA . GLN A 1 556 ? 0.011 14.556 -21.253 1.00 64.69 556 GLN A CA 1
ATOM 4399 C C . GLN A 1 556 ? -0.279 13.163 -21.831 1.00 64.69 556 GLN A C 1
ATOM 4401 O O . GLN A 1 556 ? -1.445 12.794 -21.947 1.00 64.69 556 GLN A O 1
ATOM 4406 N N . LEU A 1 557 ? 0.749 12.372 -22.166 1.00 70.62 557 LEU A N 1
ATOM 4407 C CA . LEU A 1 557 ? 0.566 10.987 -22.609 1.00 70.62 557 LEU A CA 1
ATOM 4408 C C . LEU A 1 557 ? 0.057 10.122 -21.459 1.00 70.62 557 LEU A C 1
ATOM 4410 O O . LEU A 1 557 ? -0.924 9.405 -21.634 1.00 70.62 557 LEU A O 1
ATOM 4414 N N . LEU A 1 558 ? 0.694 10.236 -20.289 1.00 72.81 558 LEU A N 1
ATOM 4415 C CA . LEU A 1 558 ? 0.289 9.508 -19.090 1.00 72.81 558 LEU A CA 1
ATOM 4416 C C . LEU A 1 558 ? -1.176 9.799 -18.761 1.00 72.81 558 LEU A C 1
ATOM 4418 O O . LEU A 1 558 ? -1.976 8.874 -18.699 1.00 72.81 558 LEU A O 1
ATOM 4422 N N . ALA A 1 559 ? -1.552 11.074 -18.673 1.00 71.38 559 ALA A N 1
ATOM 4423 C CA . ALA A 1 559 ? -2.905 11.480 -18.309 1.00 71.38 559 ALA A CA 1
ATOM 4424 C C . ALA A 1 559 ? -3.975 11.110 -19.351 1.00 71.38 559 ALA A C 1
ATOM 4426 O O . ALA A 1 559 ? -5.075 10.721 -18.987 1.00 71.38 559 ALA A O 1
ATOM 4427 N N . SER A 1 560 ? -3.690 11.256 -20.651 1.00 76.38 560 SER A N 1
ATOM 4428 C CA . SER A 1 560 ? -4.724 11.109 -21.694 1.00 76.38 560 SER A CA 1
ATOM 4429 C C . SER A 1 560 ? -4.812 9.718 -22.323 1.00 76.38 560 SER A C 1
ATOM 4431 O O . SER A 1 560 ? -5.812 9.410 -22.986 1.00 76.38 560 SER A O 1
ATOM 4433 N N . ARG A 1 561 ? -3.763 8.897 -22.180 1.00 80.94 561 ARG A N 1
ATOM 4434 C CA . ARG A 1 561 ? -3.645 7.607 -22.875 1.00 80.94 561 ARG A CA 1
ATOM 4435 C C . ARG A 1 561 ? -3.434 6.403 -21.969 1.00 80.94 561 ARG A C 1
ATOM 4437 O O . ARG A 1 561 ? -3.846 5.315 -22.359 1.00 80.94 561 ARG A O 1
ATOM 4444 N N . LEU A 1 562 ? -2.765 6.597 -20.834 1.00 82.00 562 LEU A N 1
ATOM 4445 C CA . LEU A 1 562 ? -2.435 5.516 -19.908 1.00 82.00 562 LEU A CA 1
ATOM 4446 C C . LEU A 1 562 ? -3.375 5.496 -18.692 1.00 82.00 562 LEU A C 1
ATOM 4448 O O . LEU A 1 562 ? -3.851 4.430 -18.329 1.00 82.00 562 LEU A O 1
ATOM 4452 N N . TYR A 1 563 ? -3.652 6.670 -18.117 1.00 84.88 563 TYR A N 1
ATOM 4453 C CA . TYR A 1 563 ? -4.385 6.877 -16.860 1.00 84.88 563 TYR A CA 1
ATOM 4454 C C . TYR A 1 563 ? -5.686 7.687 -17.051 1.00 84.88 563 TYR A C 1
ATOM 4456 O O . TYR A 1 563 ? -6.095 8.438 -16.169 1.00 84.88 563 TYR A O 1
ATOM 4464 N N . GLN A 1 564 ? -6.311 7.625 -18.228 1.00 86.19 564 GLN A N 1
ATOM 4465 C CA . GLN A 1 564 ? -7.462 8.469 -18.574 1.00 86.19 564 GLN A CA 1
ATOM 4466 C C . GLN A 1 564 ? -8.748 8.131 -17.809 1.00 86.19 564 GLN A C 1
ATOM 4468 O O . GLN A 1 564 ? -9.633 8.982 -17.726 1.00 86.19 564 GLN A O 1
ATOM 4473 N N . LEU A 1 565 ? -8.878 6.905 -17.297 1.00 83.31 565 LEU A N 1
ATOM 4474 C CA . LEU A 1 565 ? -9.982 6.478 -16.426 1.00 83.31 565 LEU A CA 1
ATOM 4475 C C . LEU A 1 565 ? -9.512 6.243 -14.985 1.00 83.31 565 LEU A C 1
ATOM 4477 O O . LEU A 1 565 ? -10.334 6.178 -14.071 1.00 83.31 565 LEU A O 1
ATOM 4481 N N . SER A 1 566 ? -8.199 6.156 -14.784 1.00 79.00 566 SER A N 1
ATOM 4482 C CA . SER A 1 566 ? -7.566 6.001 -13.486 1.00 79.00 566 SER A CA 1
ATOM 4483 C C . SER A 1 566 ? -7.805 7.210 -12.563 1.00 79.00 566 SER A C 1
ATOM 4485 O O . SER A 1 566 ? -7.849 8.360 -13.015 1.00 79.00 566 SER A O 1
ATOM 4487 N N . PRO A 1 567 ? -7.899 6.991 -11.239 1.00 73.12 567 PRO A N 1
ATOM 4488 C CA . PRO A 1 567 ? -7.910 8.065 -10.252 1.00 73.12 567 PRO A CA 1
ATOM 4489 C C . PRO A 1 567 ? -6.704 9.007 -10.389 1.00 73.12 567 PRO A C 1
ATOM 4491 O O . PRO A 1 567 ? -5.576 8.584 -10.648 1.00 73.12 567 PRO A O 1
ATOM 4494 N N . ALA A 1 568 ? -6.909 10.300 -10.122 1.00 62.69 568 ALA A N 1
ATOM 4495 C CA . ALA A 1 568 ? -5.847 11.309 -10.204 1.00 62.69 568 ALA A CA 1
ATOM 4496 C C . ALA A 1 568 ? -4.644 11.007 -9.283 1.00 62.69 568 ALA A C 1
ATOM 4498 O O . ALA A 1 568 ? -3.518 11.431 -9.559 1.00 62.69 568 ALA A O 1
ATOM 4499 N N . GLN A 1 569 ? -4.871 10.264 -8.196 1.00 59.56 569 GLN A N 1
ATOM 4500 C CA . GLN A 1 569 ? -3.829 9.800 -7.283 1.00 59.56 569 GLN A CA 1
ATOM 4501 C C . GLN A 1 569 ? -2.853 8.843 -7.977 1.00 59.56 569 GLN A C 1
ATOM 4503 O O . GLN A 1 569 ? -1.644 8.984 -7.795 1.00 59.56 569 GLN A O 1
ATOM 4508 N N . ASP A 1 570 ? -3.357 7.934 -8.812 1.00 65.06 570 ASP A N 1
ATOM 4509 C CA . ASP A 1 570 ? -2.537 6.938 -9.505 1.00 65.06 570 ASP A CA 1
ATOM 4510 C C . ASP A 1 570 ? -1.693 7.595 -10.599 1.00 65.06 570 ASP A C 1
ATOM 4512 O O . ASP A 1 570 ? -0.501 7.311 -10.717 1.00 65.06 570 ASP A O 1
ATOM 4516 N N . LEU A 1 571 ? -2.259 8.573 -11.315 1.00 67.94 571 LEU A N 1
ATOM 4517 C CA . LEU A 1 571 ? -1.501 9.415 -12.243 1.00 67.94 571 LEU A CA 1
ATOM 4518 C C . LEU A 1 571 ? -0.408 10.217 -11.519 1.00 67.94 571 LEU A C 1
ATOM 4520 O O . LEU A 1 571 ? 0.725 10.283 -11.989 1.00 67.94 571 LEU A O 1
ATOM 4524 N N . THR A 1 572 ? -0.718 10.817 -10.366 1.00 61.75 572 THR A N 1
ATOM 4525 C CA . THR A 1 572 ? 0.262 11.589 -9.575 1.00 61.75 572 THR A CA 1
ATOM 4526 C C . THR A 1 572 ? 1.417 10.706 -9.102 1.00 61.75 572 THR A C 1
ATOM 4528 O O . THR A 1 572 ? 2.588 11.095 -9.171 1.00 61.75 572 THR A O 1
ATOM 4531 N N . LEU A 1 573 ? 1.095 9.490 -8.662 1.00 61.12 573 LEU A N 1
ATOM 4532 C CA . LEU A 1 573 ? 2.083 8.494 -8.282 1.00 61.12 573 LEU A CA 1
ATOM 4533 C C . LEU A 1 573 ? 2.939 8.082 -9.488 1.00 61.12 573 LEU A C 1
ATOM 4535 O O . LEU A 1 573 ? 4.165 8.079 -9.393 1.00 61.12 573 LEU A O 1
ATOM 4539 N N . ALA A 1 574 ? 2.318 7.821 -10.640 1.00 62.88 574 ALA A N 1
ATOM 4540 C CA . ALA A 1 574 ? 3.016 7.474 -11.873 1.00 62.88 574 ALA A CA 1
ATOM 4541 C C . ALA A 1 574 ? 3.996 8.570 -12.308 1.00 62.88 574 ALA A C 1
ATOM 4543 O O . ALA A 1 574 ? 5.154 8.281 -12.601 1.00 62.88 574 ALA A O 1
ATOM 4544 N N . LEU A 1 575 ? 3.587 9.839 -12.254 1.00 61.28 575 LEU A N 1
ATOM 4545 C CA . LEU A 1 575 ? 4.459 10.980 -12.553 1.00 61.28 575 LEU A CA 1
ATOM 4546 C C . LEU A 1 575 ? 5.698 11.052 -11.650 1.00 61.28 575 LEU A C 1
ATOM 4548 O O . LEU A 1 575 ? 6.711 11.619 -12.053 1.00 61.28 575 LEU A O 1
ATOM 4552 N N . SER A 1 576 ? 5.627 10.465 -10.455 1.00 56.28 576 SER A N 1
ATOM 4553 C CA . SER A 1 576 ? 6.732 10.430 -9.494 1.00 56.28 576 SER A CA 1
ATOM 4554 C C . SER A 1 576 ? 7.623 9.188 -9.634 1.00 56.28 576 SER A C 1
ATOM 4556 O O . SER A 1 576 ? 8.758 9.202 -9.161 1.00 56.28 576 SER A O 1
ATOM 4558 N N . LEU A 1 577 ? 7.122 8.110 -10.251 1.00 64.25 577 LEU A N 1
ATOM 4559 C CA . LEU A 1 577 ? 7.770 6.791 -10.260 1.00 64.25 577 LEU A CA 1
ATOM 4560 C C . LEU A 1 577 ? 8.185 6.293 -11.651 1.00 64.25 577 LEU A C 1
ATOM 4562 O O . LEU A 1 577 ? 9.037 5.407 -11.746 1.00 64.25 577 LEU A O 1
ATOM 4566 N N . VAL A 1 578 ? 7.605 6.827 -12.731 1.00 65.75 578 VAL A N 1
ATOM 4567 C CA . VAL A 1 578 ? 7.917 6.400 -14.101 1.00 65.75 578 VAL A CA 1
ATOM 4568 C C . VAL A 1 578 ? 9.371 6.728 -14.426 1.00 65.75 578 VAL A C 1
ATOM 4570 O O . VAL A 1 578 ? 9.806 7.880 -14.399 1.00 65.75 578 VAL A O 1
ATOM 4573 N N . ARG A 1 579 ? 10.129 5.684 -14.763 1.00 67.81 579 ARG A N 1
ATOM 4574 C CA . ARG A 1 579 ? 11.523 5.791 -15.195 1.00 67.81 579 ARG A CA 1
ATOM 4575 C C . ARG A 1 579 ? 11.611 5.806 -16.725 1.00 67.81 579 ARG A C 1
ATOM 4577 O O . ARG A 1 579 ? 10.769 5.192 -17.382 1.00 67.81 579 ARG A O 1
ATOM 4584 N N . PRO A 1 580 ? 12.624 6.466 -17.316 1.00 64.50 580 PRO A N 1
ATOM 4585 C CA . PRO A 1 580 ? 12.814 6.415 -18.759 1.00 64.50 580 PRO A CA 1
ATOM 4586 C C . PRO A 1 580 ? 13.224 5.009 -19.215 1.00 64.50 580 PRO A C 1
ATOM 4588 O O . PRO A 1 580 ? 13.844 4.250 -18.466 1.00 64.50 580 PRO A O 1
ATOM 4591 N N . LEU A 1 581 ? 12.892 4.677 -20.463 1.00 66.88 581 LEU A N 1
ATOM 4592 C CA . LEU A 1 581 ? 13.227 3.376 -21.042 1.00 66.88 581 LEU A CA 1
ATOM 4593 C C . LEU A 1 581 ? 14.738 3.238 -21.316 1.00 66.88 581 LEU A C 1
ATOM 4595 O O . LEU A 1 581 ? 15.383 4.233 -21.653 1.00 66.88 581 LEU A O 1
ATOM 4599 N N . PRO A 1 582 ? 15.305 2.015 -21.234 1.00 66.38 582 PRO A N 1
ATOM 4600 C CA . PRO A 1 582 ? 16.722 1.790 -21.509 1.00 66.38 582 PRO A CA 1
ATOM 4601 C C . PRO A 1 582 ? 17.155 2.161 -22.942 1.00 66.38 582 PRO A C 1
ATOM 4603 O O . PRO A 1 582 ? 16.383 1.943 -23.886 1.00 66.38 582 PRO A O 1
ATOM 4606 N N . PRO A 1 583 ? 18.415 2.602 -23.154 1.00 62.25 583 PRO A N 1
ATOM 4607 C CA . PRO A 1 583 ? 18.903 3.078 -24.457 1.00 62.25 583 PRO A CA 1
ATOM 4608 C C . PRO A 1 583 ? 18.780 2.058 -25.598 1.00 62.25 583 PRO A C 1
ATOM 4610 O O . PRO A 1 583 ? 18.542 2.424 -26.755 1.00 62.25 583 PRO A O 1
ATOM 4613 N N . PHE A 1 584 ? 18.896 0.763 -25.283 1.00 70.62 584 PHE A N 1
ATOM 4614 C CA . PHE A 1 584 ? 18.847 -0.313 -26.274 1.00 70.62 584 PHE A CA 1
ATOM 4615 C C . PHE A 1 584 ? 17.486 -0.454 -26.971 1.00 70.62 584 PHE A C 1
ATOM 4617 O O . PHE A 1 584 ? 17.400 -1.112 -28.007 1.00 70.62 584 PHE A O 1
ATOM 4624 N N . MET A 1 585 ? 16.422 0.165 -26.445 1.00 68.44 585 MET A N 1
ATOM 4625 C CA . MET A 1 585 ? 15.089 0.154 -27.064 1.00 68.44 585 MET A CA 1
ATOM 4626 C C . MET A 1 585 ? 15.062 0.831 -28.443 1.00 68.44 585 MET A C 1
ATOM 4628 O O . MET A 1 585 ? 14.139 0.608 -29.227 1.00 68.44 585 MET A O 1
ATOM 4632 N N . SER A 1 586 ? 16.084 1.627 -28.760 1.00 64.75 586 SER A N 1
ATOM 4633 C CA . SER A 1 586 ? 16.281 2.229 -30.081 1.00 64.75 586 SER A CA 1
ATOM 4634 C C . SER A 1 586 ? 17.032 1.318 -31.070 1.00 64.75 586 SER A C 1
ATOM 4636 O O . SER A 1 586 ? 16.947 1.527 -32.283 1.00 64.75 586 SER A O 1
ATOM 4638 N N . ASP A 1 587 ? 17.714 0.269 -30.594 1.00 72.31 587 ASP A N 1
ATOM 4639 C CA . ASP A 1 587 ? 18.498 -0.645 -31.430 1.00 72.31 587 ASP A CA 1
ATOM 4640 C C . ASP A 1 587 ? 17.633 -1.797 -31.961 1.00 72.31 587 ASP A C 1
ATOM 4642 O O . ASP A 1 587 ? 17.523 -2.884 -31.385 1.00 72.31 587 ASP A O 1
ATOM 4646 N N . VAL A 1 588 ? 17.028 -1.564 -33.127 1.00 72.00 588 VAL A N 1
ATOM 4647 C CA . VAL A 1 588 ? 16.157 -2.534 -33.807 1.00 72.00 588 VAL A CA 1
ATOM 4648 C C . VAL A 1 588 ? 16.880 -3.851 -34.121 1.00 72.00 588 VAL A C 1
ATOM 4650 O O . VAL A 1 588 ? 16.249 -4.911 -34.095 1.00 72.00 588 VAL A O 1
ATOM 4653 N N . LYS A 1 589 ? 18.192 -3.827 -34.409 1.00 77.31 589 LYS A N 1
ATOM 4654 C CA . LYS A 1 589 ? 18.957 -5.047 -34.723 1.00 77.31 589 LYS A CA 1
ATOM 4655 C C . LYS A 1 589 ? 19.150 -5.889 -33.467 1.00 77.31 589 LYS A C 1
ATOM 4657 O O . LYS A 1 589 ? 18.915 -7.101 -33.504 1.00 77.31 589 LYS A O 1
ATOM 4662 N N . LEU A 1 590 ? 19.531 -5.251 -32.362 1.00 79.75 590 LEU A N 1
ATOM 4663 C CA . LEU A 1 590 ? 19.688 -5.909 -31.071 1.00 79.75 590 LEU A CA 1
ATOM 4664 C C . LEU A 1 590 ? 18.360 -6.485 -30.581 1.00 79.75 590 LEU A C 1
ATOM 4666 O O . LEU A 1 590 ? 18.303 -7.656 -30.200 1.00 79.75 590 LEU A O 1
ATOM 4670 N N . LEU A 1 591 ? 17.288 -5.696 -30.668 1.00 79.25 591 LEU A N 1
ATOM 4671 C CA . LEU A 1 591 ? 15.940 -6.118 -30.310 1.00 79.25 591 LEU A CA 1
ATOM 4672 C C . LEU A 1 591 ? 15.494 -7.316 -31.146 1.00 79.25 591 LEU A C 1
ATOM 4674 O O . LEU A 1 591 ? 15.081 -8.325 -30.581 1.00 79.25 591 LEU A O 1
ATOM 4678 N N . ARG A 1 592 ? 15.645 -7.271 -32.476 1.00 81.25 592 ARG A N 1
ATOM 4679 C CA . ARG A 1 592 ? 15.290 -8.398 -33.355 1.00 81.25 592 ARG A CA 1
ATOM 4680 C C . ARG A 1 592 ? 16.030 -9.681 -32.973 1.00 81.25 592 ARG A C 1
ATOM 4682 O O . ARG A 1 592 ? 15.431 -10.751 -33.000 1.00 81.25 592 ARG A O 1
ATOM 4689 N N . LYS A 1 593 ? 17.313 -9.584 -32.614 1.00 83.75 593 LYS A N 1
ATOM 4690 C CA . LYS A 1 593 ? 18.131 -10.744 -32.235 1.00 83.75 593 LYS A CA 1
ATOM 4691 C C . LYS A 1 593 ? 17.757 -11.300 -30.859 1.00 83.75 593 LYS A C 1
ATOM 4693 O O . LYS A 1 593 ? 17.645 -12.511 -30.713 1.00 83.75 593 LYS A O 1
ATOM 4698 N N . GLN A 1 594 ? 17.589 -10.442 -29.853 1.00 84.38 594 GLN A N 1
ATOM 4699 C CA . GLN A 1 594 ? 17.424 -10.874 -28.458 1.00 84.38 594 GLN A CA 1
ATOM 4700 C C . GLN A 1 594 ? 15.964 -11.117 -28.037 1.00 84.38 594 GLN A C 1
ATOM 4702 O O . GLN A 1 594 ? 15.734 -11.650 -26.955 1.00 84.38 594 GLN A O 1
ATOM 4707 N N . THR A 1 595 ? 14.986 -10.767 -28.880 1.00 86.38 595 THR A N 1
ATOM 4708 C CA . THR A 1 595 ? 13.547 -11.014 -28.637 1.00 86.38 595 THR A CA 1
ATOM 4709 C C . THR A 1 595 ? 12.965 -12.124 -29.517 1.00 86.38 595 THR A C 1
ATOM 4711 O O . THR A 1 595 ? 11.762 -12.369 -29.487 1.00 86.38 595 THR A O 1
ATOM 4714 N N . ALA A 1 596 ? 13.796 -12.799 -30.318 1.00 87.50 596 ALA A N 1
ATOM 4715 C CA . ALA A 1 596 ? 13.347 -13.880 -31.187 1.00 87.50 596 ALA A CA 1
ATOM 4716 C C . ALA A 1 596 ? 12.840 -15.079 -30.369 1.00 87.50 596 ALA A C 1
ATOM 4718 O O . ALA A 1 596 ? 13.512 -15.547 -29.448 1.00 87.50 596 ALA A O 1
ATOM 4719 N N . VAL A 1 597 ? 11.667 -15.595 -30.740 1.00 89.69 597 VAL A N 1
ATOM 4720 C CA . VAL A 1 597 ? 11.013 -16.735 -30.082 1.00 89.69 597 VAL A CA 1
ATOM 4721 C C . VAL A 1 597 ? 10.579 -17.786 -31.106 1.00 89.69 597 VAL A C 1
ATOM 4723 O O . VAL A 1 597 ? 10.405 -17.482 -32.287 1.00 89.69 597 VAL A O 1
ATOM 4726 N N . THR A 1 598 ? 10.401 -19.033 -30.666 1.00 88.06 598 THR A N 1
ATOM 4727 C CA . THR A 1 598 ? 10.137 -20.187 -31.538 1.00 88.06 598 THR A CA 1
ATOM 4728 C C . THR A 1 598 ? 8.801 -20.866 -31.231 1.00 88.06 598 THR A C 1
ATOM 4730 O O . THR A 1 598 ? 8.343 -20.901 -30.087 1.00 88.06 598 THR A O 1
ATOM 4733 N N . LYS A 1 599 ? 8.183 -21.504 -32.239 1.00 85.62 599 LYS A N 1
ATOM 4734 C CA . LYS A 1 599 ? 6.958 -22.312 -32.045 1.00 85.62 599 LYS A CA 1
ATOM 4735 C C . LYS A 1 599 ? 7.129 -23.403 -30.994 1.00 85.62 599 LYS A C 1
ATOM 4737 O O . LYS A 1 599 ? 6.227 -23.671 -30.210 1.00 85.62 599 LYS A O 1
ATOM 4742 N N . ASN A 1 600 ? 8.296 -24.047 -31.000 1.00 84.94 600 ASN A N 1
ATOM 4743 C CA . ASN A 1 600 ? 8.550 -25.253 -30.219 1.00 84.94 600 ASN A CA 1
ATOM 4744 C C . ASN A 1 600 ? 8.751 -24.979 -28.727 1.00 84.94 600 ASN A C 1
ATOM 4746 O O . ASN A 1 600 ? 8.633 -25.912 -27.934 1.00 84.94 600 ASN A O 1
ATOM 4750 N N . LYS A 1 601 ? 9.056 -23.736 -28.339 1.00 89.31 601 LYS A N 1
ATOM 4751 C CA . LYS A 1 601 ? 9.196 -23.341 -26.935 1.00 89.31 601 LYS A CA 1
ATOM 4752 C C . LYS A 1 601 ? 8.105 -22.356 -26.542 1.00 89.31 601 LYS A C 1
ATOM 4754 O O . LYS A 1 601 ? 7.171 -22.768 -25.858 1.00 89.31 601 LYS A O 1
ATOM 4759 N N . ASN A 1 602 ? 8.157 -21.117 -27.035 1.00 90.31 602 ASN A N 1
ATOM 4760 C CA . ASN A 1 602 ? 7.142 -20.101 -26.747 1.00 90.31 602 ASN A CA 1
ATOM 4761 C C . ASN A 1 602 ? 5.721 -20.574 -27.108 1.00 90.31 602 ASN A C 1
ATOM 4763 O O . ASN A 1 602 ? 4.802 -20.425 -26.308 1.00 90.31 602 ASN A O 1
ATOM 4767 N N . GLY A 1 603 ? 5.546 -21.230 -28.258 1.00 81.19 603 GLY A N 1
ATOM 4768 C CA . GLY A 1 603 ? 4.239 -21.737 -28.693 1.00 81.19 603 GLY A CA 1
ATOM 4769 C C . GLY A 1 603 ? 3.671 -22.909 -27.876 1.00 81.19 603 GLY A C 1
ATOM 4770 O O . GLY A 1 603 ? 2.512 -23.254 -28.077 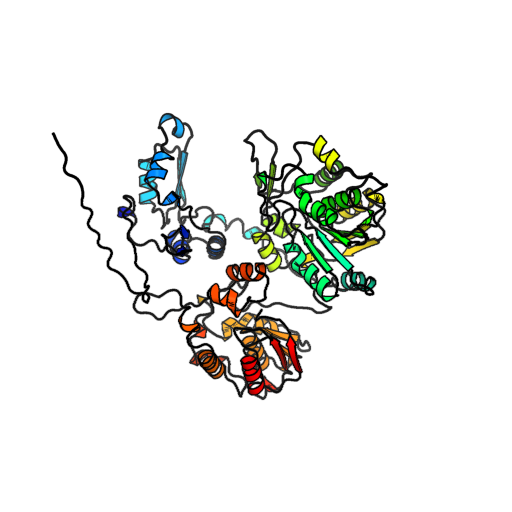1.00 81.19 603 GLY A O 1
ATOM 4771 N N . ARG A 1 604 ? 4.442 -23.526 -26.963 1.00 88.00 604 ARG A N 1
ATOM 4772 C CA . ARG A 1 604 ? 3.957 -24.618 -26.091 1.00 88.00 604 ARG A CA 1
ATOM 4773 C C . ARG A 1 604 ? 3.309 -24.137 -24.796 1.00 88.00 604 ARG A C 1
ATOM 4775 O O . ARG A 1 604 ? 2.649 -24.930 -24.130 1.00 88.00 604 ARG A O 1
ATOM 4782 N N . VAL A 1 605 ? 3.544 -22.889 -24.401 1.00 92.25 605 VAL A N 1
ATOM 4783 C CA . VAL A 1 605 ? 2.983 -22.340 -23.164 1.00 92.25 605 VAL A CA 1
ATOM 4784 C C . VAL A 1 605 ? 1.550 -21.893 -23.434 1.00 92.25 605 VAL A C 1
ATOM 4786 O O . VAL A 1 605 ? 1.307 -21.184 -24.409 1.00 92.25 605 VAL A O 1
ATOM 4789 N N . SER A 1 606 ? 0.608 -22.297 -22.576 1.00 94.00 606 SER A N 1
ATOM 4790 C CA . SER A 1 606 ? -0.783 -21.840 -22.663 1.00 94.00 606 SER A CA 1
ATOM 4791 C C . SER A 1 606 ? -0.857 -20.329 -22.439 1.00 94.00 606 SER A C 1
ATOM 4793 O O . SER A 1 606 ? -0.233 -19.814 -21.506 1.00 94.00 606 SER A O 1
ATOM 4795 N N . LYS A 1 607 ? -1.600 -19.622 -23.292 1.00 96.25 607 LYS A N 1
ATOM 4796 C CA . LYS A 1 607 ? -1.699 -18.158 -23.279 1.00 96.25 607 LYS A CA 1
ATOM 4797 C C . LYS A 1 607 ? -3.120 -17.712 -22.969 1.00 96.25 607 LYS A C 1
ATOM 4799 O O . LYS A 1 607 ? -4.066 -18.245 -23.544 1.00 96.25 607 LYS A O 1
ATOM 4804 N N . VAL A 1 608 ? -3.247 -16.682 -22.144 1.00 96.44 608 VAL A N 1
ATOM 4805 C CA . VAL A 1 608 ? -4.486 -15.929 -21.922 1.00 96.44 608 VAL A CA 1
ATOM 4806 C C . VAL A 1 608 ? -4.224 -14.471 -22.274 1.00 96.44 608 VAL A C 1
ATOM 4808 O O . VAL A 1 608 ? -3.176 -13.938 -21.908 1.00 96.44 608 VAL A O 1
ATOM 4811 N N . PHE A 1 609 ? -5.150 -13.829 -22.982 1.00 97.06 609 PHE A N 1
ATOM 4812 C CA . PHE A 1 609 ? -5.087 -12.391 -23.249 1.00 97.06 609 PHE A CA 1
ATOM 4813 C C . PHE A 1 609 ? -6.245 -11.676 -22.558 1.00 97.06 609 PHE A C 1
ATOM 4815 O O . PHE A 1 609 ? -7.380 -12.146 -22.584 1.00 97.06 609 PHE A O 1
ATOM 4822 N N . ILE A 1 610 ? -5.964 -10.535 -21.945 1.00 95.50 610 ILE A N 1
ATOM 4823 C CA . ILE A 1 610 ? -6.955 -9.670 -21.319 1.00 95.50 610 ILE A CA 1
ATOM 4824 C C . ILE A 1 610 ? -6.882 -8.314 -22.012 1.00 95.50 610 ILE A C 1
ATOM 4826 O O . ILE A 1 610 ? -5.839 -7.658 -22.013 1.00 95.50 610 ILE A O 1
ATOM 4830 N N . ILE A 1 611 ? -8.000 -7.949 -22.630 1.00 95.81 611 ILE A N 1
ATOM 4831 C CA . ILE A 1 611 ? -8.193 -6.713 -23.371 1.00 95.81 611 ILE A CA 1
ATOM 4832 C C . ILE A 1 611 ? -8.715 -5.637 -22.421 1.00 95.81 611 ILE A C 1
ATOM 4834 O O . ILE A 1 611 ? -9.704 -5.877 -21.725 1.00 95.81 611 ILE A O 1
ATOM 4838 N N . SER A 1 612 ? -8.096 -4.458 -22.447 1.00 93.81 612 SER A N 1
ATOM 4839 C CA . SER A 1 612 ? -8.680 -3.243 -21.866 1.00 93.81 612 SER A CA 1
ATOM 4840 C C . SER A 1 612 ? -9.521 -2.520 -22.914 1.00 93.81 612 SER A C 1
ATOM 4842 O O . SER A 1 612 ? -8.981 -2.092 -23.934 1.00 93.81 612 SER A O 1
ATOM 4844 N N . GLU A 1 613 ? -10.830 -2.403 -22.682 1.00 92.88 613 GLU A N 1
ATOM 4845 C CA . GLU A 1 613 ? -11.804 -1.895 -23.667 1.00 92.88 613 GLU A CA 1
ATOM 4846 C C . GLU A 1 613 ? -11.543 -0.435 -24.070 1.00 92.88 613 GLU A C 1
ATOM 4848 O O . GLU A 1 613 ? -11.619 -0.080 -25.245 1.00 92.88 613 GLU A O 1
ATOM 4853 N N . ARG A 1 614 ? -11.196 0.427 -23.108 1.00 90.94 614 ARG A N 1
ATOM 4854 C CA . ARG A 1 614 ? -11.041 1.875 -23.321 1.00 90.94 614 ARG A CA 1
ATOM 4855 C C . ARG A 1 614 ? -9.586 2.326 -23.278 1.00 90.94 614 ARG A C 1
ATOM 4857 O O . ARG A 1 614 ? -9.296 3.468 -22.923 1.00 90.94 614 ARG A O 1
ATOM 4864 N N . ASP A 1 615 ? -8.669 1.441 -23.646 1.00 92.00 615 ASP A N 1
ATOM 4865 C CA . ASP A 1 615 ? -7.251 1.750 -23.778 1.00 92.00 615 ASP A CA 1
ATOM 4866 C C . ASP A 1 615 ? -7.016 2.696 -24.966 1.00 92.00 615 ASP A C 1
ATOM 4868 O O . ASP A 1 615 ? -7.296 2.378 -26.121 1.00 92.00 615 ASP A O 1
ATOM 4872 N N . ASN A 1 616 ? -6.503 3.891 -24.688 1.00 86.94 616 ASN A N 1
ATOM 4873 C CA . ASN A 1 616 ? -6.251 4.903 -25.707 1.00 86.94 616 ASN A CA 1
ATOM 4874 C C . ASN A 1 616 ? -4.832 4.807 -26.304 1.00 86.94 616 ASN A C 1
ATOM 4876 O O . ASN A 1 616 ? -4.535 5.516 -27.270 1.00 86.94 616 ASN A O 1
ATOM 4880 N N . LEU A 1 617 ? -3.941 3.993 -25.726 1.00 84.75 617 LEU A N 1
ATOM 4881 C CA . LEU A 1 617 ? -2.582 3.766 -26.218 1.00 84.75 617 LEU A CA 1
ATOM 4882 C C . LEU A 1 617 ? -2.526 2.533 -27.124 1.00 84.75 617 LEU A C 1
ATOM 4884 O O . LEU A 1 617 ? -2.117 2.629 -28.282 1.00 84.75 617 LEU A O 1
ATOM 4888 N N . GLN A 1 618 ? -2.943 1.382 -26.600 1.00 88.00 618 GLN A N 1
ATOM 4889 C CA . GLN A 1 618 ? -3.166 0.165 -27.367 1.00 88.00 618 GLN A CA 1
ATOM 4890 C C . GLN A 1 618 ? -4.668 -0.033 -27.504 1.00 88.00 618 GLN A C 1
ATOM 4892 O O . GLN A 1 618 ? -5.273 -0.738 -26.710 1.00 88.00 618 GLN A O 1
ATOM 4897 N N . THR A 1 619 ? -5.282 0.600 -28.504 1.00 90.75 619 THR A N 1
ATOM 4898 C CA . THR A 1 619 ? -6.735 0.492 -28.715 1.00 90.75 619 THR A CA 1
ATOM 4899 C C . THR A 1 619 ? -7.196 -0.957 -28.802 1.00 90.75 619 THR A C 1
ATOM 4901 O O . THR A 1 619 ? -6.422 -1.831 -29.192 1.00 90.75 619 THR A O 1
ATOM 4904 N N . GLU A 1 620 ? -8.460 -1.225 -28.473 1.00 93.56 620 GLU A N 1
ATOM 4905 C CA . GLU A 1 620 ? -9.024 -2.577 -28.548 1.00 93.56 620 GLU A CA 1
ATOM 4906 C C . GLU A 1 620 ? -8.740 -3.245 -29.906 1.00 93.56 620 GLU A C 1
ATOM 4908 O O . GLU A 1 620 ? -8.243 -4.369 -29.951 1.00 93.56 620 GLU A O 1
ATOM 4913 N N . ASP A 1 621 ? -8.942 -2.527 -31.013 1.00 95.25 621 ASP A N 1
ATOM 4914 C CA . ASP A 1 621 ? -8.600 -2.991 -32.365 1.00 95.25 621 ASP A CA 1
ATOM 4915 C C . ASP A 1 621 ? -7.118 -3.354 -32.523 1.00 95.25 621 ASP A C 1
ATOM 4917 O O . ASP A 1 621 ? -6.767 -4.305 -33.226 1.00 95.25 621 ASP A O 1
ATOM 4921 N N . PHE A 1 622 ? -6.217 -2.599 -31.891 1.00 94.06 622 PHE A N 1
ATOM 4922 C CA . PHE A 1 622 ? -4.796 -2.922 -31.909 1.00 94.06 622 PHE A CA 1
ATOM 4923 C C . PHE A 1 622 ? -4.496 -4.161 -31.055 1.00 94.06 622 PHE A C 1
ATOM 4925 O O . PHE A 1 622 ? -3.780 -5.051 -31.511 1.00 94.06 622 PHE A O 1
ATOM 4932 N N . GLN A 1 623 ? -5.099 -4.284 -29.872 1.00 95.81 623 GLN A N 1
ATOM 4933 C CA . GLN A 1 623 ? -4.975 -5.475 -29.029 1.00 95.81 623 GLN A CA 1
ATOM 4934 C C . GLN A 1 623 ? -5.501 -6.733 -29.747 1.00 95.81 623 GLN A C 1
ATOM 4936 O O . GLN A 1 623 ? -4.845 -7.775 -29.728 1.00 95.81 623 GLN A O 1
ATOM 4941 N N . ARG A 1 624 ? -6.628 -6.637 -30.465 1.00 96.38 624 ARG A N 1
ATOM 4942 C CA . ARG A 1 624 ? -7.177 -7.726 -31.294 1.00 96.38 624 ARG A CA 1
ATOM 4943 C C . ARG A 1 624 ? -6.241 -8.114 -32.436 1.00 96.38 624 ARG A C 1
ATOM 4945 O O . ARG A 1 624 ? -5.978 -9.300 -32.622 1.00 96.38 624 ARG A O 1
ATOM 4952 N N . TRP A 1 625 ? -5.645 -7.133 -33.113 1.00 95.88 625 TRP A N 1
ATOM 4953 C CA . TRP A 1 625 ? -4.613 -7.393 -34.118 1.00 95.88 625 TRP A CA 1
ATOM 4954 C C . TRP A 1 625 ? -3.400 -8.133 -33.528 1.00 95.88 625 TRP A C 1
ATOM 4956 O O . TRP A 1 625 ? -2.883 -9.062 -34.150 1.00 95.88 625 TRP A O 1
ATOM 4966 N N . ILE A 1 626 ? -2.955 -7.788 -32.311 1.00 95.25 626 ILE A N 1
ATOM 4967 C CA . ILE A 1 626 ? -1.876 -8.524 -31.628 1.00 95.25 626 ILE A CA 1
ATOM 4968 C C . ILE A 1 626 ? -2.293 -9.984 -31.419 1.00 95.25 626 ILE A C 1
ATOM 4970 O O . ILE A 1 626 ? -1.527 -10.884 -31.766 1.00 95.25 626 ILE A O 1
ATOM 4974 N N . ILE A 1 627 ? -3.500 -10.227 -30.898 1.00 96.12 627 ILE A N 1
ATOM 4975 C CA . ILE A 1 627 ? -4.032 -11.571 -30.616 1.00 96.12 627 ILE A CA 1
ATOM 4976 C C . ILE A 1 627 ? -4.043 -12.442 -31.879 1.00 96.12 627 ILE A C 1
ATOM 4978 O O . ILE A 1 627 ? -3.531 -13.565 -31.857 1.00 96.12 627 ILE A O 1
ATOM 4982 N N . GLU A 1 628 ? -4.557 -11.917 -32.991 1.00 95.69 628 GLU A N 1
ATOM 4983 C CA . GLU A 1 628 ? -4.608 -12.617 -34.283 1.00 95.69 628 GLU A CA 1
ATOM 4984 C C . GLU A 1 628 ? -3.215 -13.042 -34.767 1.00 95.69 628 GLU A C 1
ATOM 4986 O O . GLU A 1 628 ? -3.026 -14.154 -35.263 1.00 95.69 628 GLU A O 1
ATOM 4991 N N . ASN A 1 629 ? -2.208 -12.192 -34.552 1.00 94.25 629 ASN A N 1
ATOM 4992 C CA . ASN A 1 629 ? -0.839 -12.422 -35.015 1.00 94.25 629 ASN A CA 1
ATOM 4993 C C . ASN A 1 629 ? 0.039 -13.204 -34.017 1.00 94.25 629 ASN A C 1
ATOM 4995 O O . ASN A 1 629 ? 1.187 -13.544 -34.320 1.00 94.25 629 ASN A O 1
ATOM 4999 N N . THR A 1 630 ? -0.454 -13.511 -32.814 1.00 94.06 630 THR A N 1
ATOM 5000 C CA . THR A 1 630 ? 0.354 -14.145 -31.748 1.00 94.06 630 THR A CA 1
ATOM 5001 C C . THR A 1 630 ? -0.280 -15.368 -31.091 1.00 94.06 630 THR A C 1
ATOM 5003 O O . THR A 1 630 ? 0.365 -16.011 -30.248 1.00 94.06 630 THR A O 1
ATOM 5006 N N . GLY A 1 631 ? -1.492 -15.727 -31.519 1.00 84.50 631 GLY A N 1
ATOM 5007 C CA . GLY A 1 631 ? -2.223 -16.900 -31.059 1.00 84.50 631 GLY A CA 1
ATOM 5008 C C . GLY A 1 631 ? -1.561 -18.252 -31.380 1.00 84.50 631 GLY A C 1
ATOM 5009 O O . GLY A 1 631 ? -0.467 -18.319 -31.953 1.00 84.50 631 GLY A O 1
ATOM 5010 N N . PRO A 1 632 ? -2.214 -19.363 -31.000 1.00 91.44 632 PRO A N 1
ATOM 5011 C CA . PRO A 1 632 ? -3.539 -19.421 -30.374 1.00 91.44 632 PRO A CA 1
ATOM 5012 C C . PRO A 1 632 ? -3.532 -19.012 -28.890 1.00 91.44 632 PRO A C 1
ATOM 5014 O O . PRO A 1 632 ? -2.516 -19.135 -28.204 1.00 91.44 632 PRO A O 1
ATOM 5017 N N . TYR A 1 633 ? -4.689 -18.553 -28.408 1.00 93.06 633 TYR A N 1
ATOM 5018 C CA . TYR A 1 633 ? -4.957 -18.241 -27.003 1.00 93.06 633 TYR A CA 1
ATOM 5019 C C . TYR A 1 633 ? -5.994 -19.218 -26.455 1.00 93.06 633 TYR A C 1
ATOM 5021 O O . TYR A 1 633 ? -6.971 -19.521 -27.135 1.00 93.06 633 TYR A O 1
ATOM 5029 N N . ALA A 1 634 ? -5.776 -19.714 -25.237 1.00 92.38 634 ALA A N 1
ATOM 5030 C CA . ALA A 1 634 ? -6.732 -20.576 -24.549 1.00 92.38 634 ALA A CA 1
ATOM 5031 C C . ALA A 1 634 ? -7.980 -19.791 -24.126 1.00 92.38 634 ALA A C 1
ATOM 5033 O O . ALA A 1 634 ? -9.083 -20.326 -24.135 1.00 92.38 634 ALA A O 1
ATOM 5034 N N . GLU A 1 635 ? -7.798 -18.519 -23.774 1.00 94.31 635 GLU A N 1
ATOM 5035 C CA . GLU A 1 635 ? -8.880 -17.627 -23.386 1.00 94.31 635 GLU A CA 1
ATOM 5036 C C . GLU A 1 635 ? -8.526 -16.178 -23.741 1.00 94.31 635 GLU A C 1
ATOM 5038 O O . GLU A 1 635 ? -7.370 -15.757 -23.622 1.00 94.31 635 GLU A O 1
ATOM 5043 N N . VAL A 1 636 ? -9.534 -15.417 -24.167 1.00 94.75 636 VAL A N 1
ATOM 5044 C CA . VAL A 1 636 ? -9.455 -13.966 -24.349 1.00 94.75 636 VAL A CA 1
ATOM 5045 C C . VAL A 1 636 ? -10.592 -13.338 -23.551 1.00 94.75 636 VAL A C 1
ATOM 5047 O O . VAL A 1 636 ? -11.755 -13.665 -23.783 1.00 94.75 636 VAL A O 1
ATOM 5050 N N . LYS A 1 637 ? -10.266 -12.448 -22.610 1.00 94.44 637 LYS A N 1
ATOM 5051 C CA . LYS A 1 637 ? -11.250 -11.698 -21.814 1.00 94.44 637 LYS A CA 1
ATOM 5052 C C . LYS A 1 637 ? -11.189 -10.220 -22.140 1.00 94.44 637 LYS A C 1
ATOM 5054 O O . LYS A 1 637 ? -10.134 -9.716 -22.500 1.00 94.44 637 LYS A O 1
ATOM 5059 N N . VAL A 1 638 ? -12.308 -9.532 -21.958 1.00 92.94 638 VAL A N 1
ATOM 5060 C CA . VAL A 1 638 ? -12.392 -8.072 -22.044 1.00 92.94 638 VAL A CA 1
ATOM 5061 C C . VAL A 1 638 ? -12.748 -7.543 -20.662 1.00 92.94 638 VAL A C 1
ATOM 5063 O O . VAL A 1 638 ? -13.706 -8.022 -20.051 1.00 92.94 638 VAL A O 1
ATOM 5066 N N . ILE A 1 639 ? -11.979 -6.576 -20.172 1.00 87.75 639 ILE A N 1
ATOM 5067 C CA . ILE A 1 639 ? -12.345 -5.764 -19.016 1.00 87.75 639 ILE A CA 1
ATOM 5068 C C . ILE A 1 639 ? -13.022 -4.512 -19.566 1.00 87.75 639 ILE A C 1
ATOM 5070 O O . ILE A 1 639 ? -12.431 -3.757 -20.337 1.00 87.75 639 ILE A O 1
ATOM 5074 N N . LYS A 1 640 ? -14.299 -4.350 -19.216 1.00 88.00 640 LYS A N 1
ATOM 5075 C CA . LYS A 1 640 ? -15.087 -3.183 -19.612 1.00 88.00 640 LYS A CA 1
ATOM 5076 C C . LYS A 1 640 ? -14.666 -1.963 -18.815 1.00 88.00 640 LYS A C 1
ATOM 5078 O O . LYS A 1 640 ? -14.280 -2.098 -17.656 1.00 88.00 640 LYS A O 1
ATOM 5083 N N . ASP A 1 641 ? -14.798 -0.794 -19.433 1.00 86.62 641 ASP A N 1
ATOM 5084 C CA . ASP A 1 641 ? -14.535 0.499 -18.798 1.00 86.62 641 ASP A CA 1
ATOM 5085 C C . ASP A 1 641 ? -13.130 0.624 -18.167 1.00 86.62 641 ASP A C 1
ATOM 5087 O O . ASP A 1 641 ? -12.944 1.389 -17.222 1.00 86.62 641 ASP A O 1
ATOM 5091 N N . SER A 1 642 ? -12.134 -0.103 -18.689 1.00 88.06 642 SER A N 1
ATOM 5092 C CA . SER A 1 642 ? -10.739 -0.015 -18.242 1.00 88.06 642 SER A CA 1
ATOM 5093 C C . SER A 1 642 ? -9.867 0.761 -19.226 1.00 88.06 642 SER A C 1
ATOM 5095 O O . SER A 1 642 ? -9.991 0.609 -20.445 1.00 88.06 642 SER A O 1
ATOM 5097 N N . ASP A 1 643 ? -8.979 1.599 -18.693 1.00 89.12 643 ASP A N 1
ATOM 5098 C CA . ASP A 1 643 ? -7.892 2.227 -19.435 1.00 89.12 643 ASP A CA 1
ATOM 5099 C C . ASP A 1 643 ? -6.683 1.280 -19.555 1.00 89.12 643 ASP A C 1
ATOM 5101 O O . ASP A 1 643 ? -6.808 0.058 -19.424 1.00 89.12 643 ASP A O 1
ATOM 5105 N N . HIS A 1 644 ? -5.521 1.814 -19.942 1.00 90.44 644 HIS A N 1
ATOM 5106 C CA . HIS A 1 644 ? -4.330 0.990 -20.141 1.00 90.44 644 HIS A CA 1
ATOM 5107 C C . HIS A 1 644 ? -3.814 0.400 -18.824 1.00 90.44 644 HIS A C 1
ATOM 5109 O O . HIS A 1 644 ? -3.256 -0.695 -18.844 1.00 90.44 644 HIS A O 1
ATOM 5115 N N . MET A 1 645 ? -3.937 1.145 -17.722 1.00 86.88 645 MET A N 1
ATOM 5116 C CA . MET A 1 645 ? -3.451 0.792 -16.384 1.00 86.88 645 MET A CA 1
ATOM 5117 C C . MET A 1 645 ? -4.529 0.095 -15.566 1.00 86.88 645 MET A C 1
ATOM 5119 O O . MET A 1 645 ? -4.152 -0.823 -14.801 1.00 86.88 645 MET A O 1
#

Secondary structure (DSSP, 8-state):
------------PPPPTT--PPP------TTTTSS-S---EEEE--SSSS--EEEE-HHHIIIIISTTS-HHHHHHHHHH--PBPGGGG-HHHHHHHS---HHHHSSS--EEEEETT-SSS-HHHHHHHHHHS---SEEEEETT--S-TTSSGGGTTTTGGGSSS---------HHHHHHHHHTTTTS--EEEEE--TT--GGGGHHHHHHHHHTT-EEEEEPPTTSTT----GGG--SHHHHHHHHHHHHHHS-TT--EEEEEETTHHHHHHHHHHH-TTSEEEEEEES----BTTB-HHHHHHHHHHHS-----SEEE-SS-TTS---EEE--HHHIIIIISTTS-HHHHHHHHHH---EE---S-HHHHHHHT---TTTGGGS-EEEEEETT-SSS-HHHHHHHHHHH---SEEEEETT--TTGGG---STT------PPTTSTT--S-GGG--SHHHHTHHHHHHHHHS-TT--EEEEEETTHHHHHHHHHHH-GGGEEEEEEES-----SSS-HHHHHHHHHHHHHHHHTT-----BTTTB-----PPPHHHIIIIISSSS-HHHHHHHHHHPPPPPGGGG-HHHHHHHT---TTTGGGSEEEEEEETT-SSS-HHHHHHHHHHH---SEEEEETT----

Sequence (645 aa):
MSQGGSREDSVLGRLSPGQFWGTTIEFHLPVTRRLGSTLEQQYFILDNNAPILSSLGVQFLASRMYQLSPSEDLTLAFSLVRALPPFLSNVKLLTKQTAVTKNKNGRVPKVFIITEKDNLITEDFQRWIIENTAPYAEVKVIKDSDHMPIKSHQQRKEKDKAKSLKMFKQESYILVILVLFFHTFCVNGKHFVLVHGGLHGAWCWYKVANQLKSFGHNVTTLDMAASGINPKQMQEVLSVSEYHEPLMTFMASLPSKEKVILVGHSLGGLSVSIAMEKYPKQISVAVFITATVVSQNLTYLAFLQERGRRTEPIDLDKFFILDGHNKAPTLTSLGVKLLASRFYQLSSPEDLTLAFSLVRPLPLFRSDVKLLTKETAVTKYKNGRVPKIFIITEKDNLQKEDFQWWIIESTGPYVEVKVIKDSDHMVANQLKLFGHNVTILDMAASGINPKQMQEVLSVSEYHEPLITFMASLPPKEKVILVGHSLGGLSVSIAMEKYPKKISVAVFLTATVVSQNLTYSAYLQEVRRRLGSLLEKQYFILNGPNKPPILSSPGVQLLASRLYQLSPAQDLTLALSLVRPLPPFMSDVKLLRKQTAVTKNKNGRVSKVFIISERDNLQTEDFQRWIIENTGPYAEVKVIKDSDHM

Foldseek 3Di:
DDDDDDDPDDDPDDDDPDDDDDDDDDDDDVVVVPLPDDQPWDFDDDDDDDTQWTWHDLCRCCVAFCVQFDPVVSVVCVLPTDTDHSCVPVPVVCCVPVDDDPVPPVPDAAEAEAECAGRRCHSVNSVVCCVPVDHHPYYHYDPSGYNCSVGGDPPCPVPVVPPPPDDDDDDDDQAPPVVVVLVVVPPDAAEEEEFEAALAFLVLQVLVCVQSVVSVHHYHGGGFDCAFPHPHPLVNQQAPCNRLVRVVVVLVPDDPPAAHEYEAAAARQLSVLLCQQVRVPRYQAYEYELYDHDAQQRFSVNLVVVLVVPADPQPQVDFDDPPDDPDDGQKGDHDLVCCCVAAQVLFDPLSSVVSVVRGDIGTDNPPDPPRSRVSSDHYCVGSVNHAYEYEAEDAHRSCHRVNSVVSPVRHDDHPYYHYRPPGYSSNSRVHDPDPDDDDDWQFDCAFPHPHPLQNCQAPCNRLVRVVVVLVPDDPQAADEAEAAAARQLSLLLCQQVRVPRHQEYEYELYDHDDQQRAPLNVVVVLCVVCVPVVVVFADDDPPPPDDGQWGWDDLCCCCVAACVLPDPVVSVVCVSRTDIHHRCVPVSPRRRVSSDHYCVGSVSHAYEYEAEDAGRSCHSVNSVVSPVRHDDHPYYHYDPPGYSD

Radius of gyration: 29.88 Å; chains: 1; bounding box: 70×105×71 Å

Organism: Mucuna pruriens (NCBI:txid157652)